Protein AF-A0A846B337-F1 (afdb_monomer_lite)

Foldseek 3Di:
DDDDPVVVVVVVVLLVVLQVQLVVLQVVLVVCVVVVVLVSSLVSLVSSCVSPVLDLSSLQSNLVSCVVVVNLVVSLVSLVSSCVSPVLCLVSLQVNLVSCVVVVVLVSSLVSLVSSCVNPVLDLVSLQSNLVSCVVVVVLVSSLVSLVSSCVNPVLALVSLQSNLVSCVVVVVLVSSLVSLVSSCVNPVLALVSLQSNLQSCLVVPVLVSSLVSLVSSCVNPVLDLSSLVSNLSSCVSVLVLVVSLVSLVSSVVDDPVVDPCVLVSLVSNLVSCVVVVVLVSSLVSLVVSCVSPVQALSSLQSNLVSCVVVVVLVSSLVSLVSSLVNDPDPVSNVVSVVSNVVSVVVVVVLQVVQVPPDLPPDADDFDWFFDFDFDDDPDFDKDQCADPVRRGDFDDHRSGTWGWIWGADPVPQRKIKIKIFALPCPFKWKWKAKPQDIWTFDWDADPVNRMIMTMDGDDPVRRPHGMTIIMGIDTNQWDWDGDPQWIWIDHPPPDIDTDRNVPPDDDPPDPPDD

Structure (mmCIF, N/CA/C/O backbone):
data_AF-A0A846B337-F1
#
_entry.id   AF-A0A846B337-F1
#
loop_
_atom_site.group_PDB
_atom_site.id
_atom_site.type_symbol
_atom_site.label_atom_id
_atom_site.label_alt_id
_atom_site.label_comp_id
_atom_site.label_asym_id
_atom_site.label_entity_id
_atom_site.label_seq_id
_atom_site.pdbx_PDB_ins_code
_atom_site.Cartn_x
_atom_site.Cartn_y
_atom_site.Cartn_z
_atom_site.occupancy
_atom_site.B_iso_or_equiv
_atom_site.auth_seq_id
_atom_site.auth_comp_id
_atom_site.auth_asym_id
_atom_site.auth_atom_id
_atom_site.pdbx_PDB_model_num
ATOM 1 N N . MET A 1 1 ? 51.929 21.764 -50.545 1.00 42.56 1 MET A N 1
ATOM 2 C CA . MET A 1 1 ? 52.027 20.342 -50.165 1.00 42.56 1 MET A CA 1
ATOM 3 C C . MET A 1 1 ? 50.872 19.633 -50.844 1.00 42.56 1 MET A C 1
ATOM 5 O O . MET A 1 1 ? 49.735 19.864 -50.468 1.00 42.56 1 MET A O 1
ATOM 9 N N . GLN A 1 2 ? 51.152 18.931 -51.941 1.00 44.62 2 GLN A N 1
ATOM 10 C CA . GLN A 1 2 ? 50.168 18.112 -52.651 1.00 44.62 2 GLN A CA 1
ATOM 11 C C . GLN A 1 2 ? 50.200 16.727 -52.001 1.00 44.62 2 GLN A C 1
ATOM 13 O O . GLN A 1 2 ? 51.229 16.059 -52.074 1.00 44.62 2 GLN A O 1
ATOM 18 N N . GLU A 1 3 ? 49.123 16.318 -51.329 1.00 46.84 3 GLU A N 1
ATOM 19 C CA . GLU A 1 3 ? 48.960 14.911 -50.959 1.00 46.84 3 GLU A CA 1
ATOM 20 C C . GLU A 1 3 ? 48.855 14.085 -52.247 1.00 46.84 3 GLU A C 1
ATOM 22 O O . GLU A 1 3 ? 48.054 14.378 -53.136 1.00 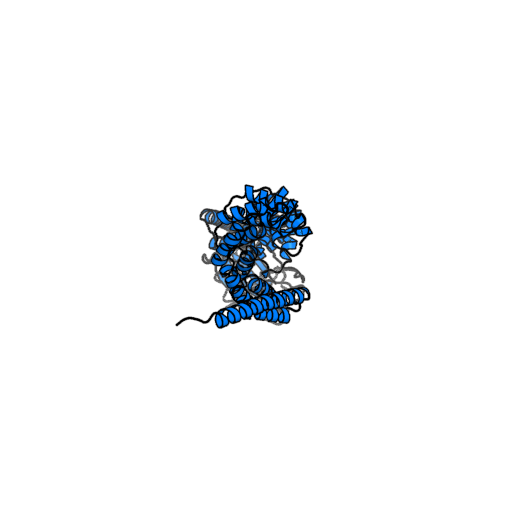46.84 3 GLU A O 1
ATOM 27 N N . THR A 1 4 ? 49.731 13.094 -52.396 1.00 45.47 4 THR A N 1
ATOM 28 C CA . THR A 1 4 ? 49.789 12.234 -53.581 1.00 45.47 4 THR A CA 1
ATOM 29 C C . THR A 1 4 ? 48.547 11.331 -53.669 1.00 45.47 4 THR A C 1
ATOM 31 O O . THR A 1 4 ? 48.131 10.787 -52.649 1.00 45.47 4 THR A O 1
ATOM 34 N N . PRO A 1 5 ? 47.983 11.066 -54.863 1.00 56.88 5 PRO A N 1
ATOM 35 C CA . PRO A 1 5 ? 46.792 10.219 -55.028 1.00 56.88 5 PRO A CA 1
ATOM 36 C C . PRO A 1 5 ? 46.909 8.826 -54.376 1.00 56.88 5 PRO A C 1
ATOM 38 O O . PRO A 1 5 ? 45.926 8.264 -53.907 1.00 56.88 5 PRO A O 1
ATOM 41 N N . THR A 1 6 ? 48.123 8.279 -54.292 1.00 57.31 6 THR A N 1
ATOM 42 C CA . THR A 1 6 ? 48.436 6.971 -53.697 1.00 57.31 6 THR A CA 1
ATOM 43 C C . THR A 1 6 ? 48.262 6.902 -52.177 1.00 57.31 6 THR A C 1
ATOM 45 O O . THR A 1 6 ? 47.908 5.840 -51.672 1.00 57.31 6 THR A O 1
ATOM 48 N N . THR A 1 7 ? 48.470 7.996 -51.436 1.00 58.47 7 THR A N 1
ATOM 49 C CA . THR A 1 7 ? 48.256 8.036 -49.973 1.00 58.47 7 THR A CA 1
ATOM 50 C C . THR A 1 7 ? 46.778 8.184 -49.608 1.00 58.47 7 THR A C 1
ATOM 52 O O . THR A 1 7 ? 46.361 7.732 -48.547 1.00 58.47 7 THR A O 1
ATOM 55 N N . PHE A 1 8 ? 45.975 8.766 -50.502 1.00 57.78 8 PHE A N 1
ATOM 56 C CA . PHE A 1 8 ? 44.524 8.886 -50.346 1.00 57.78 8 PHE A CA 1
ATOM 57 C C . PHE A 1 8 ? 43.791 7.571 -50.679 1.00 57.78 8 PHE A C 1
ATOM 59 O O . PHE A 1 8 ? 42.834 7.187 -50.009 1.00 57.78 8 PHE A O 1
ATOM 66 N N . VAL A 1 9 ? 44.259 6.830 -51.690 1.00 62.31 9 VAL A N 1
ATOM 67 C CA . VAL A 1 9 ? 43.699 5.509 -52.037 1.00 62.31 9 VAL A CA 1
ATOM 68 C C . VAL A 1 9 ? 44.016 4.463 -50.957 1.00 62.31 9 VAL A C 1
ATOM 70 O O . VAL A 1 9 ? 43.143 3.693 -50.571 1.00 62.31 9 VAL A O 1
ATOM 73 N N . SER A 1 10 ? 45.223 4.470 -50.382 1.00 65.00 10 SER A N 1
ATOM 74 C CA . SER A 1 10 ? 45.580 3.518 -49.318 1.00 65.00 10 SER A CA 1
ATOM 75 C C . SER A 1 10 ? 44.873 3.796 -47.983 1.00 65.00 10 SER A C 1
ATOM 77 O O . SER A 1 10 ? 44.517 2.856 -47.268 1.00 65.00 10 SER A O 1
ATOM 79 N N . SER A 1 11 ? 44.614 5.066 -47.646 1.00 72.62 11 SER A N 1
ATOM 80 C CA . SER A 1 11 ? 43.858 5.434 -46.440 1.00 72.62 11 SER A CA 1
ATOM 81 C C . SER A 1 11 ? 42.373 5.074 -46.556 1.00 72.62 11 SER A C 1
ATOM 83 O O . SER A 1 11 ? 41.791 4.550 -45.604 1.00 72.62 11 SER A O 1
ATOM 85 N N . THR A 1 12 ? 41.777 5.258 -47.736 1.00 77.06 12 THR A N 1
ATOM 86 C CA . THR A 1 12 ? 40.385 4.870 -48.014 1.00 77.06 12 THR A CA 1
ATOM 87 C C . THR A 1 12 ? 40.200 3.350 -48.048 1.00 77.06 12 THR A C 1
ATOM 89 O O . THR A 1 12 ? 39.245 2.839 -47.462 1.00 77.06 12 THR A O 1
ATOM 92 N N . GLU A 1 13 ? 41.138 2.593 -48.624 1.00 82.50 13 GLU A N 1
ATOM 93 C CA . GLU A 1 13 ? 41.134 1.124 -48.561 1.00 82.50 13 GLU A CA 1
ATOM 94 C C . GLU A 1 13 ? 41.233 0.601 -47.121 1.00 82.50 13 GLU A C 1
ATOM 96 O O . GLU A 1 13 ? 40.493 -0.310 -46.729 1.00 82.50 13 GLU A O 1
ATOM 101 N N . GLN A 1 14 ? 42.102 1.203 -46.303 1.00 83.19 14 GLN A N 1
ATOM 102 C CA . GLN A 1 14 ? 42.246 0.840 -44.895 1.00 83.19 14 GLN A CA 1
ATOM 103 C C . GLN A 1 14 ? 40.982 1.171 -44.087 1.00 83.19 14 GLN A C 1
ATOM 105 O O . GLN A 1 14 ? 40.561 0.370 -43.249 1.00 83.19 14 GLN A O 1
ATOM 110 N N . GLN A 1 15 ? 40.335 2.304 -44.366 1.00 83.38 15 GLN A N 1
ATOM 111 C CA . GLN A 1 15 ? 39.069 2.679 -43.739 1.00 83.38 15 GLN A CA 1
ATOM 112 C C . GLN A 1 15 ? 37.944 1.701 -44.108 1.00 83.38 15 GLN A C 1
ATOM 114 O O . GLN A 1 15 ? 37.237 1.217 -43.225 1.00 83.38 15 GLN A O 1
ATOM 119 N N . ILE A 1 16 ? 37.825 1.315 -45.383 1.00 87.50 16 ILE A N 1
ATOM 120 C CA . ILE A 1 16 ? 36.851 0.307 -45.838 1.00 87.50 16 ILE A CA 1
ATOM 121 C C . ILE A 1 16 ? 37.102 -1.043 -45.154 1.00 87.50 16 ILE A C 1
ATOM 123 O O . ILE A 1 16 ? 36.156 -1.726 -44.750 1.00 87.50 16 ILE A O 1
ATOM 127 N N . LYS A 1 17 ? 38.371 -1.441 -45.008 1.00 89.94 17 LYS A N 1
ATOM 128 C CA . LYS A 1 17 ? 38.747 -2.670 -44.302 1.00 89.94 17 LYS A CA 1
ATOM 129 C C . LYS A 1 17 ? 38.345 -2.618 -42.828 1.00 89.94 17 LYS A C 1
ATOM 131 O O . LYS A 1 17 ? 37.806 -3.602 -42.326 1.00 89.94 17 LYS A O 1
ATOM 136 N N . ASN A 1 18 ? 38.555 -1.485 -42.161 1.00 89.38 18 ASN A N 1
ATOM 137 C CA . ASN A 1 18 ? 38.164 -1.290 -40.765 1.00 89.38 18 ASN A CA 1
ATOM 138 C C . ASN A 1 18 ? 36.643 -1.369 -40.579 1.00 89.38 18 ASN A C 1
ATOM 140 O O . ASN A 1 18 ? 36.199 -2.135 -39.731 1.00 89.38 18 ASN A O 1
ATOM 144 N N . VAL A 1 19 ? 35.856 -0.703 -41.430 1.00 92.00 19 VAL A N 1
ATOM 145 C CA . VAL A 1 19 ? 34.379 -0.764 -41.398 1.00 92.00 19 VAL A CA 1
ATOM 146 C C . VAL A 1 19 ? 33.868 -2.193 -41.621 1.00 92.00 19 VAL A C 1
ATOM 148 O O . VAL A 1 19 ? 32.993 -2.684 -40.908 1.00 92.00 19 VAL A O 1
ATOM 151 N N . LYS A 1 20 ? 34.434 -2.926 -42.591 1.00 93.38 20 LYS A N 1
ATOM 152 C CA . LYS A 1 20 ? 34.077 -4.341 -42.807 1.00 93.38 20 LYS A CA 1
ATOM 153 C C . LYS A 1 20 ? 34.406 -5.194 -41.584 1.00 93.38 20 LYS A C 1
ATOM 155 O O . LYS A 1 20 ? 33.597 -6.027 -41.184 1.00 93.38 20 LYS A O 1
ATOM 160 N N . GLN A 1 21 ? 35.574 -4.978 -40.985 1.00 93.62 21 GLN A N 1
ATOM 161 C CA . GLN A 1 21 ? 35.996 -5.707 -39.797 1.00 93.62 21 GLN A CA 1
ATOM 162 C C . GLN A 1 21 ? 35.111 -5.385 -38.582 1.00 93.62 21 GLN A C 1
ATOM 164 O O . GLN A 1 21 ? 34.756 -6.304 -37.845 1.00 93.62 21 GLN A O 1
ATOM 169 N N . ALA A 1 22 ? 34.708 -4.123 -38.408 1.00 96.12 22 ALA A N 1
ATOM 170 C CA . ALA A 1 22 ? 33.787 -3.695 -37.359 1.00 96.12 22 ALA A CA 1
ATOM 171 C C . ALA A 1 22 ? 32.458 -4.456 -37.449 1.00 96.12 22 ALA A C 1
ATOM 173 O O . ALA A 1 22 ? 32.012 -5.058 -36.473 1.00 96.12 22 ALA A O 1
ATOM 174 N N . LYS A 1 23 ? 31.876 -4.545 -38.653 1.00 96.75 23 LYS A N 1
ATOM 175 C CA . LYS A 1 23 ? 30.635 -5.301 -38.905 1.00 96.75 23 LYS A CA 1
ATOM 176 C C . LYS A 1 23 ? 30.764 -6.800 -38.616 1.00 96.75 23 LYS A C 1
ATOM 178 O O . LYS A 1 23 ? 29.804 -7.411 -38.143 1.00 96.75 23 LYS A O 1
ATOM 183 N N . ILE A 1 24 ? 31.931 -7.397 -38.875 1.00 97.19 24 ILE A N 1
ATOM 184 C CA . ILE A 1 24 ? 32.203 -8.808 -38.551 1.00 97.19 24 ILE A CA 1
ATOM 185 C C . ILE A 1 24 ? 32.221 -9.011 -37.034 1.00 97.19 24 ILE A C 1
ATOM 187 O O . ILE A 1 24 ? 31.523 -9.893 -36.537 1.00 97.19 24 ILE A O 1
ATOM 191 N N . TYR A 1 25 ? 32.972 -8.188 -36.297 1.00 98.06 25 TYR A N 1
ATOM 192 C CA . TYR A 1 25 ? 33.029 -8.274 -34.835 1.00 98.06 25 TYR A CA 1
ATOM 193 C C . TYR A 1 25 ? 31.675 -7.996 -34.182 1.00 98.06 25 TYR A C 1
ATOM 195 O O . TYR A 1 25 ? 31.279 -8.715 -33.272 1.00 98.06 25 TYR A O 1
ATOM 203 N N . PHE A 1 26 ? 30.916 -7.034 -34.705 1.00 98.19 26 PHE A N 1
ATOM 204 C CA . PHE A 1 26 ? 29.549 -6.778 -34.265 1.00 98.19 26 PHE A CA 1
ATOM 205 C C . PHE A 1 26 ? 28.638 -7.996 -34.474 1.00 98.19 26 PHE A C 1
ATOM 207 O O . PHE A 1 26 ? 27.911 -8.404 -33.570 1.00 98.19 26 PHE A O 1
ATOM 214 N N . SER A 1 27 ? 28.718 -8.633 -35.647 1.00 98.19 27 SER A N 1
ATOM 215 C CA . SER A 1 27 ? 27.949 -9.849 -35.939 1.00 98.19 27 SER A CA 1
ATOM 216 C C . SER A 1 27 ? 28.344 -11.010 -35.022 1.00 98.19 27 SER A C 1
ATOM 218 O O . SER A 1 27 ? 27.471 -11.736 -34.551 1.00 98.19 27 SER A O 1
ATOM 220 N N . LEU A 1 28 ? 29.641 -11.160 -34.733 1.00 97.94 28 LEU A N 1
ATOM 221 C CA . LEU A 1 28 ? 30.148 -12.129 -33.762 1.00 97.94 28 LEU A CA 1
ATOM 222 C C . LEU A 1 28 ? 29.587 -11.852 -32.361 1.00 97.94 28 LEU A C 1
ATOM 224 O O . LEU A 1 28 ? 29.051 -12.769 -31.744 1.00 97.94 28 LEU A O 1
ATOM 228 N N . GLY A 1 29 ? 29.632 -10.599 -31.901 1.00 98.19 29 GLY A N 1
ATOM 229 C CA . GLY A 1 29 ? 29.066 -10.188 -30.615 1.00 98.19 29 GLY A CA 1
ATOM 230 C C . GLY A 1 29 ? 27.585 -10.547 -30.493 1.00 98.19 29 GLY A C 1
ATOM 231 O O . GLY A 1 29 ? 27.186 -11.151 -29.502 1.00 98.19 29 GLY A O 1
ATOM 232 N N . LYS A 1 30 ? 26.784 -10.312 -31.542 1.00 98.31 30 LYS A N 1
ATOM 233 C CA . LYS A 1 30 ? 25.360 -10.699 -31.564 1.00 98.31 30 LYS A CA 1
ATOM 234 C C . LYS A 1 30 ? 25.143 -12.207 -31.462 1.00 98.31 30 LYS A C 1
ATOM 236 O O . LYS A 1 30 ? 24.168 -12.641 -30.854 1.00 98.31 30 LYS A O 1
ATOM 241 N N . VAL A 1 31 ? 26.006 -13.012 -32.083 1.00 98.25 31 VAL A N 1
ATOM 242 C CA . VAL A 1 31 ? 25.927 -14.480 -31.996 1.00 98.25 31 VAL A CA 1
ATOM 243 C C . VAL A 1 31 ? 26.300 -14.962 -30.595 1.00 98.25 31 VAL A C 1
ATOM 245 O O . VAL A 1 31 ? 25.624 -15.844 -30.076 1.00 98.25 31 VAL A O 1
ATOM 248 N N . LEU A 1 32 ? 27.331 -14.378 -29.984 1.00 98.06 32 LEU A N 1
ATOM 249 C CA . LEU A 1 32 ? 27.769 -14.705 -28.624 1.00 98.06 32 LEU A CA 1
ATOM 250 C C . LEU A 1 32 ? 26.717 -14.302 -27.583 1.00 98.06 32 LEU A C 1
ATOM 252 O O . LEU A 1 32 ? 26.348 -15.118 -26.747 1.00 98.06 32 LEU A O 1
ATOM 256 N N . ALA A 1 33 ? 26.138 -13.105 -27.709 1.00 96.88 33 ALA A N 1
ATOM 257 C CA . ALA A 1 33 ? 25.044 -12.638 -26.856 1.00 96.88 33 ALA A CA 1
ATOM 258 C C . ALA A 1 33 ? 23.820 -13.568 -26.922 1.00 96.88 33 ALA A C 1
ATOM 260 O O . ALA A 1 33 ? 23.241 -13.908 -25.900 1.00 96.88 33 ALA A O 1
ATOM 261 N N . LYS A 1 34 ? 23.464 -14.071 -28.114 1.00 97.19 34 LYS A N 1
ATOM 262 C CA . LYS A 1 34 ? 22.388 -15.070 -28.271 1.00 97.19 34 LYS A CA 1
ATOM 263 C C . LYS A 1 34 ? 22.671 -16.412 -27.591 1.00 97.19 34 LYS A C 1
ATOM 265 O O . LYS A 1 34 ? 21.738 -17.182 -27.392 1.00 97.19 34 LYS A O 1
ATOM 270 N N . LYS A 1 35 ? 23.937 -16.718 -27.316 1.00 97.50 35 LYS A N 1
ATOM 271 C CA . LYS A 1 35 ? 24.360 -17.898 -26.554 1.00 97.50 35 LYS A CA 1
ATOM 272 C C . LYS A 1 35 ? 24.567 -17.596 -25.070 1.00 97.50 35 LYS A C 1
ATOM 274 O O . LYS A 1 35 ? 25.032 -18.475 -24.358 1.00 97.50 35 LYS A O 1
ATOM 279 N N . GLU A 1 36 ? 24.275 -16.369 -24.634 1.00 96.19 36 GLU A N 1
ATOM 280 C CA . GLU A 1 36 ? 24.520 -15.884 -23.269 1.00 96.19 36 GLU A CA 1
ATOM 281 C C . GLU A 1 36 ? 26.015 -15.892 -22.878 1.00 96.19 36 GLU A C 1
ATOM 283 O O . GLU A 1 36 ? 26.384 -15.820 -21.707 1.00 96.19 36 GLU A O 1
ATOM 288 N N . GLU A 1 37 ? 26.914 -15.917 -23.871 1.00 97.75 37 GLU A N 1
ATOM 289 C CA . GLU A 1 37 ? 28.365 -15.772 -23.696 1.00 97.75 37 GLU A CA 1
ATOM 290 C C . GLU A 1 37 ? 28.716 -14.273 -23.572 1.00 97.75 37 GLU A C 1
ATOM 292 O O . GLU A 1 37 ? 29.313 -13.657 -24.461 1.00 97.75 37 GLU A O 1
ATOM 297 N N . TRP A 1 38 ? 28.250 -13.641 -22.488 1.00 96.94 38 TRP A N 1
ATOM 298 C CA . TRP A 1 38 ? 28.225 -12.180 -22.347 1.00 96.94 38 TRP A CA 1
ATOM 299 C C . TRP A 1 38 ? 29.610 -11.524 -22.320 1.00 96.94 38 TRP A C 1
ATOM 301 O O . TRP A 1 38 ? 29.797 -10.459 -22.908 1.00 96.94 38 TRP A O 1
ATOM 311 N N . LYS A 1 39 ? 30.608 -12.154 -21.687 1.00 97.00 39 LYS A N 1
ATOM 312 C CA . LYS A 1 39 ? 31.973 -11.600 -21.600 1.00 97.00 39 LYS A CA 1
ATOM 313 C C . LYS A 1 39 ? 32.641 -11.549 -22.973 1.00 97.00 39 LYS A C 1
ATOM 315 O O . LYS A 1 39 ? 33.268 -10.553 -23.336 1.00 97.00 39 LYS A O 1
ATOM 320 N N . GLU A 1 40 ? 32.478 -12.611 -23.748 1.00 97.81 40 GLU A N 1
ATOM 321 C CA . GLU A 1 40 ? 32.973 -12.740 -25.109 1.00 97.81 40 GLU A CA 1
ATOM 322 C C . GLU A 1 40 ? 32.215 -11.796 -26.051 1.00 97.81 40 GLU A C 1
ATOM 324 O O . GLU A 1 40 ? 32.834 -11.161 -26.909 1.00 97.81 40 GLU A O 1
ATOM 329 N N . ALA A 1 41 ? 30.899 -11.637 -25.863 1.00 98.25 41 ALA A N 1
ATOM 330 C CA . ALA A 1 41 ? 30.093 -10.670 -26.603 1.00 98.25 41 ALA A CA 1
ATOM 331 C C . ALA A 1 41 ? 30.575 -9.229 -26.366 1.00 98.25 41 ALA A C 1
ATOM 333 O O . ALA A 1 41 ? 30.818 -8.505 -27.332 1.00 98.25 41 ALA A O 1
ATOM 334 N N . ILE A 1 42 ? 30.804 -8.838 -25.106 1.00 98.50 42 ILE A N 1
ATOM 335 C CA . ILE A 1 42 ? 31.374 -7.532 -24.729 1.00 98.50 42 ILE A CA 1
ATOM 336 C C . ILE A 1 42 ? 32.723 -7.312 -25.420 1.00 98.50 42 ILE A C 1
ATOM 338 O O . ILE A 1 42 ? 32.945 -6.262 -26.027 1.00 98.50 42 ILE A O 1
ATOM 342 N N . ALA A 1 43 ? 33.618 -8.304 -25.375 1.00 98.12 43 ALA A N 1
ATOM 343 C CA . ALA A 1 43 ? 34.918 -8.214 -26.035 1.00 98.12 43 ALA A CA 1
ATOM 344 C C . ALA A 1 43 ? 34.773 -8.015 -27.554 1.00 98.12 43 ALA A C 1
ATOM 346 O O . ALA A 1 43 ? 35.455 -7.168 -28.135 1.00 98.12 43 ALA A O 1
ATOM 347 N N . ALA A 1 44 ? 33.857 -8.743 -28.197 1.00 98.12 44 ALA A N 1
ATOM 348 C CA . ALA A 1 44 ? 33.581 -8.604 -29.622 1.00 98.12 44 ALA A CA 1
ATOM 349 C C . ALA A 1 44 ? 32.982 -7.229 -29.972 1.00 98.12 44 ALA A C 1
ATOM 351 O O . ALA A 1 44 ? 33.416 -6.612 -30.944 1.00 98.12 44 ALA A O 1
ATOM 352 N N . TYR A 1 45 ? 32.051 -6.696 -29.176 1.00 98.50 45 TYR A N 1
ATOM 353 C CA . TYR A 1 45 ? 31.502 -5.356 -29.406 1.00 98.50 45 TYR A CA 1
ATOM 354 C C . TYR A 1 45 ? 32.548 -4.254 -29.218 1.00 98.50 45 TYR A C 1
ATOM 356 O O . TYR A 1 45 ? 32.632 -3.356 -30.054 1.00 98.50 45 TYR A O 1
ATOM 364 N N . ARG A 1 46 ? 33.416 -4.356 -28.203 1.00 98.38 46 ARG A N 1
ATOM 365 C CA . ARG A 1 46 ? 34.553 -3.432 -28.032 1.00 98.38 46 ARG A CA 1
ATOM 366 C C . ARG A 1 46 ? 35.498 -3.475 -29.234 1.00 98.38 46 ARG A C 1
ATOM 368 O O . ARG A 1 46 ? 35.866 -2.428 -29.748 1.00 98.38 46 ARG A O 1
ATOM 375 N N . GLN A 1 47 ? 35.792 -4.665 -29.767 1.00 98.12 47 GLN A N 1
ATOM 376 C CA . GLN A 1 47 ? 36.567 -4.786 -31.009 1.00 98.12 47 GLN A CA 1
ATOM 377 C C . GLN A 1 47 ? 35.865 -4.156 -32.219 1.00 98.12 47 GLN A C 1
ATOM 379 O O . GLN A 1 47 ? 36.541 -3.632 -33.102 1.00 98.12 47 GLN A O 1
ATOM 384 N N . ALA A 1 48 ? 34.531 -4.186 -32.290 1.00 97.75 48 ALA A N 1
ATOM 385 C CA . ALA A 1 48 ? 33.801 -3.481 -33.341 1.00 97.75 48 ALA A CA 1
ATOM 386 C C . ALA A 1 48 ? 33.969 -1.956 -33.216 1.00 97.75 48 ALA A C 1
ATOM 388 O O . ALA A 1 48 ? 34.297 -1.298 -34.204 1.00 97.75 48 ALA A O 1
ATOM 389 N N . ILE A 1 49 ? 33.828 -1.426 -31.999 1.00 97.81 49 ILE A N 1
ATOM 390 C CA . ILE A 1 49 ? 33.984 -0.000 -31.670 1.00 97.81 49 ILE A CA 1
ATOM 391 C C . ILE A 1 49 ? 35.417 0.490 -31.932 1.00 97.81 49 ILE A C 1
ATOM 393 O O . ILE A 1 49 ? 35.607 1.552 -32.523 1.00 97.81 49 ILE A O 1
ATOM 397 N N . ASP A 1 50 ? 36.433 -0.302 -31.577 1.00 97.00 50 ASP A N 1
ATOM 398 C CA . ASP A 1 50 ? 37.846 0.033 -31.810 1.00 97.00 50 ASP A CA 1
ATOM 399 C C . ASP A 1 50 ? 38.159 0.244 -33.303 1.00 97.00 50 ASP A C 1
ATOM 401 O O . ASP A 1 50 ? 39.053 1.014 -33.664 1.00 97.00 50 ASP A O 1
ATOM 405 N N . ARG A 1 51 ? 37.441 -0.452 -34.196 1.00 95.94 51 ARG A N 1
ATOM 406 C CA . ARG A 1 51 ? 37.604 -0.319 -35.654 1.00 95.94 51 ARG A CA 1
ATOM 407 C C . ARG A 1 51 ? 36.751 0.791 -36.251 1.00 95.94 51 ARG A C 1
ATOM 409 O O . ARG A 1 51 ? 37.151 1.360 -37.267 1.00 95.94 51 ARG A O 1
ATOM 416 N N . GLU A 1 52 ? 35.606 1.084 -35.648 1.00 94.75 52 GLU A N 1
ATOM 417 C CA . GLU A 1 52 ? 34.665 2.102 -36.102 1.00 94.75 52 GLU A CA 1
ATOM 418 C C . GLU A 1 52 ? 34.039 2.822 -34.899 1.00 94.75 52 GLU A C 1
ATOM 420 O O . GLU A 1 52 ? 33.038 2.389 -34.337 1.00 94.75 52 GLU A O 1
ATOM 425 N N . GLN A 1 53 ? 34.626 3.963 -34.522 1.00 94.25 53 GLN A N 1
ATOM 426 C CA . GLN A 1 53 ? 34.193 4.742 -33.351 1.00 94.25 53 GLN A CA 1
ATOM 427 C C . GLN A 1 53 ? 32.799 5.369 -33.510 1.00 94.25 53 GLN A C 1
ATOM 429 O O . GLN A 1 53 ? 32.176 5.728 -32.519 1.00 94.25 53 GLN A O 1
ATOM 434 N N . ASN A 1 54 ? 32.292 5.487 -34.741 1.00 95.38 54 ASN A N 1
ATOM 435 C CA . ASN A 1 54 ? 30.957 6.017 -35.039 1.00 95.38 54 ASN A CA 1
ATOM 436 C C . ASN A 1 54 ? 29.955 4.888 -35.340 1.00 95.38 54 ASN A C 1
ATOM 438 O O . ASN A 1 54 ? 29.117 5.017 -36.229 1.00 95.38 54 ASN A O 1
ATOM 442 N N . PHE A 1 55 ? 30.044 3.766 -34.618 1.00 96.75 55 PHE A N 1
ATOM 443 C CA . PHE A 1 55 ? 29.170 2.610 -34.815 1.00 96.75 55 PHE A CA 1
ATOM 444 C C . PHE A 1 55 ? 28.109 2.506 -33.709 1.00 96.75 55 PHE A C 1
ATOM 446 O O . PHE A 1 55 ? 28.253 1.733 -32.763 1.00 96.75 55 PHE A O 1
ATOM 453 N N . ALA A 1 56 ? 27.026 3.281 -33.838 1.00 97.44 56 ALA A N 1
ATOM 454 C CA . ALA A 1 56 ? 25.978 3.392 -32.815 1.00 97.44 56 ALA A CA 1
ATOM 455 C C . ALA A 1 56 ? 25.399 2.036 -32.367 1.00 97.44 56 ALA A C 1
ATOM 457 O O . ALA A 1 56 ? 25.266 1.798 -31.168 1.00 97.44 56 ALA A O 1
ATOM 458 N N . ASP A 1 57 ? 25.135 1.116 -33.303 1.00 97.31 57 ASP A N 1
ATOM 459 C CA . ASP A 1 57 ? 24.625 -0.218 -32.966 1.00 97.31 57 ASP A CA 1
ATOM 460 C C . ASP A 1 57 ? 25.609 -0.999 -32.082 1.00 97.31 57 ASP A C 1
ATOM 462 O O . ASP A 1 57 ? 25.199 -1.656 -31.132 1.00 97.31 57 ASP A O 1
ATOM 466 N N . ALA A 1 58 ? 26.918 -0.920 -32.340 1.00 97.56 58 ALA A N 1
ATOM 467 C CA . ALA A 1 58 ? 27.896 -1.619 -31.511 1.00 97.56 58 ALA A CA 1
ATOM 468 C C . ALA A 1 58 ? 27.906 -1.088 -30.067 1.00 97.56 58 ALA A C 1
ATOM 470 O O . ALA A 1 58 ? 28.018 -1.886 -29.140 1.00 97.56 58 ALA A O 1
ATOM 471 N N . TYR A 1 59 ? 27.719 0.222 -29.870 1.00 98.56 59 TYR A N 1
ATOM 472 C CA . TYR A 1 59 ? 27.551 0.815 -28.539 1.00 98.56 59 TYR A CA 1
ATOM 473 C C . TYR A 1 59 ? 26.230 0.410 -27.869 1.00 98.56 59 TYR A C 1
ATOM 475 O O . TYR A 1 59 ? 26.241 0.072 -26.689 1.00 98.56 59 TYR A O 1
ATOM 483 N N . HIS A 1 60 ? 25.115 0.386 -28.610 1.00 98.25 60 HIS A N 1
ATOM 484 C CA . HIS A 1 60 ? 23.819 -0.098 -28.113 1.00 98.25 60 HIS A CA 1
ATOM 485 C C . HIS A 1 60 ? 23.934 -1.544 -27.618 1.00 98.25 60 HIS A C 1
ATOM 487 O O . HIS A 1 60 ? 23.682 -1.821 -26.451 1.00 98.25 60 HIS A O 1
ATOM 493 N N . PHE A 1 61 ? 24.379 -2.468 -28.470 1.00 98.38 61 PHE A N 1
ATOM 494 C CA . PHE A 1 61 ? 24.463 -3.883 -28.102 1.00 98.38 61 PHE A CA 1
ATOM 495 C C . PHE A 1 61 ? 25.557 -4.173 -27.056 1.00 98.38 61 PHE A C 1
ATOM 497 O O . PHE A 1 61 ? 25.440 -5.145 -26.309 1.00 98.38 61 PHE A O 1
ATOM 504 N N . LEU A 1 62 ? 26.601 -3.338 -26.963 1.00 98.38 62 LEU A N 1
ATOM 505 C CA . LEU A 1 62 ? 27.537 -3.376 -25.838 1.00 98.38 62 LEU A CA 1
ATOM 506 C C . LEU A 1 62 ? 26.839 -2.993 -24.528 1.00 98.38 62 LEU A C 1
ATOM 508 O O . LEU A 1 62 ? 27.031 -3.683 -23.531 1.00 98.38 62 LEU A O 1
ATOM 512 N N . GLY A 1 63 ? 26.027 -1.933 -24.535 1.00 97.94 63 GLY A N 1
ATOM 513 C CA . GLY A 1 63 ? 25.224 -1.531 -23.381 1.00 97.94 63 GLY A CA 1
ATOM 514 C C . GLY A 1 63 ? 24.291 -2.644 -22.919 1.00 97.94 63 GLY A C 1
ATOM 515 O O . GLY A 1 63 ? 24.283 -2.960 -21.732 1.00 97.94 63 GLY A O 1
ATOM 516 N N . ASP A 1 64 ? 23.608 -3.309 -23.855 1.00 97.94 64 ASP A N 1
ATOM 517 C CA . ASP A 1 64 ? 22.755 -4.467 -23.561 1.00 97.94 64 ASP A CA 1
ATOM 518 C C . ASP A 1 64 ? 23.541 -5.560 -22.827 1.00 97.94 64 ASP A C 1
ATOM 520 O O . ASP A 1 64 ? 23.137 -6.015 -21.761 1.00 97.94 64 ASP A O 1
ATOM 524 N N . ALA A 1 65 ? 24.705 -5.944 -23.357 1.00 97.94 65 ALA A N 1
ATOM 525 C CA . ALA A 1 65 ? 25.532 -6.980 -22.745 1.00 97.94 65 ALA A CA 1
ATOM 526 C C . ALA A 1 65 ? 26.101 -6.562 -21.374 1.00 97.94 65 ALA A C 1
ATOM 528 O O . ALA A 1 65 ? 26.243 -7.402 -20.488 1.00 97.94 65 ALA A O 1
ATOM 529 N N . LEU A 1 66 ? 26.412 -5.276 -21.175 1.00 97.94 66 LEU A N 1
ATOM 530 C CA . LEU A 1 66 ? 26.885 -4.758 -19.889 1.00 97.94 66 LEU A CA 1
ATOM 531 C C . LEU A 1 66 ? 25.793 -4.818 -18.815 1.00 97.94 66 LEU A C 1
ATOM 533 O O . LEU A 1 66 ? 26.098 -5.222 -17.691 1.00 97.94 66 LEU A O 1
ATOM 537 N N . VAL A 1 67 ? 24.537 -4.506 -19.168 1.00 96.69 67 VAL A N 1
ATOM 538 C CA . VAL A 1 67 ? 23.376 -4.659 -18.271 1.00 96.69 67 VAL A CA 1
ATOM 539 C C . VAL A 1 67 ? 23.238 -6.107 -17.805 1.00 96.69 67 VAL A C 1
ATOM 541 O O . VAL A 1 67 ? 23.148 -6.340 -16.603 1.00 96.69 67 VAL A O 1
ATOM 544 N N . GLU A 1 68 ? 23.325 -7.075 -18.721 1.00 96.00 68 GLU A N 1
ATOM 545 C CA . GLU A 1 68 ? 23.245 -8.510 -18.394 1.00 96.00 68 GLU A CA 1
ATOM 546 C C . GLU A 1 68 ? 24.380 -8.976 -17.466 1.00 96.00 68 GLU A C 1
ATOM 548 O O . GLU A 1 68 ? 24.210 -9.879 -16.648 1.00 96.00 68 GLU A O 1
ATOM 553 N N . THR A 1 69 ? 25.551 -8.336 -17.542 1.00 95.75 69 THR A N 1
ATOM 554 C CA . THR A 1 69 ? 26.680 -8.620 -16.636 1.00 95.75 69 THR A CA 1
ATOM 555 C C . THR A 1 69 ? 26.679 -7.802 -15.339 1.00 95.75 69 THR A C 1
ATOM 557 O O . THR A 1 69 ? 27.551 -8.013 -14.495 1.00 95.75 69 THR A O 1
ATOM 560 N N . GLY A 1 70 ? 25.715 -6.893 -15.160 1.00 93.88 70 GLY A N 1
ATOM 561 C CA . GLY A 1 70 ? 25.554 -6.063 -13.965 1.00 93.88 70 GLY A CA 1
ATOM 562 C C . GLY A 1 70 ? 26.373 -4.765 -13.934 1.00 93.88 70 GLY A C 1
ATOM 563 O O . GLY A 1 70 ? 26.304 -4.040 -12.941 1.00 93.88 70 GLY A O 1
ATOM 564 N N . ASP A 1 71 ? 27.117 -4.416 -14.992 1.00 95.00 71 ASP A N 1
ATOM 565 C CA . ASP A 1 71 ? 27.853 -3.142 -15.065 1.00 95.00 71 ASP A CA 1
ATOM 566 C C . ASP A 1 71 ? 26.974 -2.018 -15.633 1.00 95.00 71 ASP A C 1
ATOM 568 O O . ASP A 1 71 ? 27.141 -1.525 -16.752 1.00 95.00 71 ASP A O 1
ATOM 572 N N . GLN A 1 72 ? 25.993 -1.612 -14.831 1.00 94.50 72 GLN A N 1
ATOM 573 C CA . GLN A 1 72 ? 25.024 -0.582 -15.209 1.00 94.50 72 GLN A CA 1
ATOM 574 C C . GLN A 1 72 ? 25.671 0.793 -15.435 1.00 94.50 72 GLN A C 1
ATOM 576 O O . GLN A 1 72 ? 25.202 1.577 -16.258 1.00 94.50 72 GLN A O 1
ATOM 581 N N . THR A 1 73 ? 26.756 1.099 -14.719 1.00 95.88 73 THR A N 1
ATOM 582 C CA . THR A 1 73 ? 27.439 2.395 -14.821 1.00 95.88 73 THR A CA 1
ATOM 583 C C . THR A 1 73 ? 28.159 2.532 -16.161 1.00 95.88 73 THR A C 1
ATOM 585 O O . THR A 1 73 ? 28.107 3.596 -16.781 1.00 95.88 73 THR A O 1
ATOM 588 N N . GLU A 1 74 ? 28.834 1.476 -16.630 1.00 97.50 74 GLU A N 1
ATOM 589 C CA . GLU A 1 74 ? 29.406 1.475 -17.977 1.00 97.50 74 GLU A CA 1
ATOM 590 C C . GLU A 1 74 ? 28.302 1.434 -19.045 1.00 97.50 74 GLU A C 1
ATOM 592 O O . GLU A 1 74 ? 28.395 2.176 -20.025 1.00 97.50 74 GLU A O 1
ATOM 597 N N . ALA A 1 75 ? 27.227 0.664 -18.824 1.00 98.00 75 ALA A N 1
ATOM 598 C CA . ALA A 1 75 ? 26.087 0.580 -19.741 1.00 98.00 75 ALA A CA 1
ATOM 599 C C . ALA A 1 75 ? 25.477 1.959 -20.060 1.00 98.00 75 ALA A C 1
ATOM 601 O O . ALA A 1 75 ? 25.286 2.294 -21.229 1.00 98.00 75 ALA A O 1
ATOM 602 N N . ILE A 1 76 ? 25.250 2.800 -19.043 1.00 98.19 76 ILE A N 1
ATOM 603 C CA . ILE A 1 76 ? 24.749 4.176 -19.221 1.00 98.19 76 ILE A CA 1
ATOM 604 C C . ILE A 1 76 ? 25.672 4.983 -20.144 1.00 98.19 76 ILE A C 1
ATOM 606 O O . ILE A 1 76 ? 25.198 5.613 -21.091 1.00 98.19 76 ILE A O 1
ATOM 610 N N . LYS A 1 77 ? 26.993 4.930 -19.923 1.00 97.88 77 LYS A N 1
ATOM 611 C CA . LYS A 1 77 ? 27.972 5.681 -20.730 1.00 97.88 77 LYS A CA 1
ATOM 612 C C . LYS A 1 77 ? 27.970 5.241 -22.191 1.00 97.88 77 LYS A C 1
ATOM 614 O O . LYS A 1 77 ? 28.033 6.081 -23.088 1.00 97.88 77 LYS A O 1
ATOM 619 N N . VAL A 1 78 ? 27.909 3.934 -22.450 1.00 98.06 78 VAL A N 1
ATOM 620 C CA . VAL A 1 78 ? 27.899 3.430 -23.831 1.00 98.06 78 VAL A CA 1
ATOM 621 C C . VAL A 1 78 ? 26.563 3.701 -24.522 1.00 98.06 78 VAL A C 1
ATOM 623 O O . VAL A 1 78 ? 26.573 4.054 -25.698 1.00 98.06 78 VAL A O 1
ATOM 626 N N . TYR A 1 79 ? 25.431 3.659 -23.812 1.00 98.50 79 TYR A N 1
ATOM 627 C CA . TYR A 1 79 ? 24.142 4.085 -24.365 1.00 98.50 79 TYR A CA 1
ATOM 628 C C . TYR A 1 79 ? 24.116 5.577 -24.698 1.00 98.50 79 TYR A C 1
ATOM 630 O O . TYR A 1 79 ? 23.679 5.938 -25.790 1.00 98.50 79 TYR A O 1
ATOM 638 N N . GLN A 1 80 ? 24.639 6.438 -23.817 1.00 98.38 80 GLN A N 1
ATOM 639 C CA . GLN A 1 80 ? 24.808 7.867 -24.101 1.00 98.38 80 GLN A CA 1
ATOM 640 C C . GLN A 1 80 ? 25.639 8.078 -25.371 1.00 98.38 80 GLN A C 1
ATOM 642 O O . GLN A 1 80 ? 25.269 8.884 -26.223 1.00 98.38 80 GLN A O 1
ATOM 647 N N . LYS A 1 81 ? 26.714 7.296 -25.552 1.00 98.31 81 LYS A N 1
ATOM 648 C CA . LYS A 1 81 ? 27.517 7.364 -26.775 1.00 98.31 81 LYS A CA 1
ATOM 649 C C . LYS A 1 81 ? 26.756 6.878 -28.012 1.00 98.31 81 LYS A C 1
ATOM 651 O O . LYS A 1 81 ? 26.886 7.482 -29.074 1.00 98.31 81 LYS A O 1
ATOM 656 N N . ALA A 1 82 ? 25.944 5.828 -27.886 1.00 98.38 82 ALA A N 1
ATOM 657 C CA . ALA A 1 82 ? 25.116 5.325 -28.981 1.00 98.38 82 ALA A CA 1
ATOM 658 C C . ALA A 1 82 ? 24.136 6.394 -29.490 1.00 98.38 82 ALA A C 1
ATOM 660 O O . ALA A 1 82 ? 24.062 6.606 -30.700 1.00 98.38 82 ALA A O 1
ATOM 661 N N . VAL A 1 83 ? 23.441 7.100 -28.587 1.00 98.12 83 VAL A N 1
ATOM 662 C CA . VAL A 1 83 ? 22.484 8.159 -28.963 1.00 98.12 83 VAL A CA 1
ATOM 663 C C . VAL A 1 83 ? 23.157 9.462 -29.401 1.00 98.12 83 VAL A C 1
ATOM 665 O O . VAL A 1 83 ? 22.587 10.198 -30.198 1.00 98.12 83 VAL A O 1
ATOM 668 N N . GLU A 1 84 ? 24.384 9.742 -28.948 1.00 98.06 84 GLU A N 1
ATOM 669 C CA . GLU A 1 84 ? 25.201 10.844 -29.481 1.00 98.06 84 GLU A CA 1
ATOM 670 C C . GLU A 1 84 ? 25.566 10.600 -30.956 1.00 98.06 84 GLU A C 1
ATOM 672 O O . GLU A 1 84 ? 25.543 11.526 -31.765 1.00 98.06 84 GLU A O 1
ATOM 677 N N . ILE A 1 85 ? 25.888 9.350 -31.316 1.00 98.00 85 ILE A N 1
ATOM 678 C CA . ILE A 1 85 ? 26.229 8.960 -32.693 1.00 98.00 85 ILE A CA 1
ATOM 679 C C . ILE A 1 85 ? 24.970 8.863 -33.566 1.00 98.00 85 ILE A C 1
ATOM 681 O O . ILE A 1 85 ? 24.987 9.307 -34.714 1.00 98.00 85 ILE A O 1
ATOM 685 N N . ASN A 1 86 ? 23.896 8.262 -33.047 1.00 97.75 86 ASN A N 1
ATOM 686 C CA . ASN A 1 86 ? 22.616 8.133 -33.737 1.00 97.75 86 ASN A CA 1
ATOM 687 C C . ASN A 1 86 ? 21.445 8.541 -32.819 1.00 97.75 86 ASN A C 1
ATOM 689 O O . ASN A 1 86 ? 20.949 7.703 -32.059 1.00 97.75 86 ASN A O 1
ATOM 693 N N . PRO A 1 87 ? 20.958 9.790 -32.933 1.00 97.50 87 PRO A N 1
ATOM 694 C CA . PRO A 1 87 ? 19.847 10.300 -32.127 1.00 97.50 87 PRO A CA 1
ATOM 695 C C . PRO A 1 87 ? 18.478 9.666 -32.413 1.00 97.50 87 PRO A C 1
ATOM 697 O O . PRO A 1 87 ? 17.526 9.983 -31.716 1.00 97.50 87 PRO A O 1
ATOM 700 N N . GLU A 1 88 ? 18.347 8.780 -33.403 1.00 97.56 88 GLU A N 1
ATOM 701 C CA . GLU A 1 88 ? 17.063 8.166 -33.791 1.00 97.56 88 GLU A CA 1
ATOM 702 C C . GLU A 1 88 ? 16.802 6.810 -33.093 1.00 97.56 88 GLU A C 1
ATOM 704 O O . GLU A 1 88 ? 15.871 6.079 -33.435 1.00 97.56 88 GLU A O 1
ATOM 709 N N . LEU A 1 89 ? 17.631 6.435 -32.111 1.00 97.50 89 LEU A N 1
ATOM 710 C CA . LEU A 1 89 ? 17.550 5.153 -31.401 1.00 97.50 89 LEU A CA 1
ATOM 711 C C . LEU A 1 89 ? 16.578 5.204 -30.209 1.00 97.50 89 LEU A C 1
ATOM 713 O O . LEU A 1 89 ? 16.991 5.261 -29.047 1.00 97.50 89 LEU A O 1
ATOM 717 N N . TRP A 1 90 ? 15.274 5.144 -30.489 1.00 98.25 90 TRP A N 1
ATOM 718 C CA . TRP A 1 90 ? 14.225 5.182 -29.459 1.00 98.25 90 TRP A CA 1
ATOM 719 C C . TRP A 1 90 ? 14.355 4.061 -28.410 1.00 98.25 90 TRP A C 1
ATOM 721 O O . TRP A 1 90 ? 14.056 4.307 -27.235 1.00 98.25 90 TRP A O 1
ATOM 731 N N . GLU A 1 91 ? 14.817 2.857 -28.798 1.00 98.06 91 GLU A N 1
ATOM 732 C CA . GLU A 1 91 ? 15.037 1.738 -27.868 1.00 98.06 91 GLU A CA 1
ATOM 733 C C . GLU A 1 91 ? 16.113 2.081 -26.837 1.00 98.06 91 GLU A C 1
ATOM 735 O O . GLU A 1 91 ? 15.971 1.767 -25.656 1.00 98.06 91 GLU A O 1
ATOM 740 N N . VAL A 1 92 ? 17.188 2.739 -27.280 1.00 98.31 92 VAL A N 1
ATOM 741 C CA . VAL A 1 92 ? 18.317 3.094 -26.415 1.00 98.31 92 VAL A CA 1
ATOM 742 C C . VAL A 1 92 ? 17.905 4.174 -25.428 1.00 98.31 92 VAL A C 1
ATOM 744 O O . VAL A 1 92 ? 18.231 4.064 -24.252 1.00 98.31 92 VAL A O 1
ATOM 747 N N . TYR A 1 93 ? 17.131 5.171 -25.863 1.00 98.69 93 TYR A N 1
ATOM 748 C CA . TYR A 1 93 ? 16.561 6.165 -24.954 1.00 98.69 93 TYR A CA 1
ATOM 749 C C . TYR A 1 93 ? 15.655 5.536 -23.887 1.00 98.69 93 TYR A C 1
ATOM 751 O O . TYR A 1 93 ? 15.756 5.901 -22.719 1.00 98.69 93 TYR A O 1
ATOM 759 N N . HIS A 1 94 ? 14.824 4.551 -24.247 1.00 98.50 94 HIS A N 1
ATOM 760 C CA . HIS A 1 94 ? 14.015 3.818 -23.266 1.00 98.50 94 HIS A CA 1
ATOM 761 C C . HIS A 1 94 ? 14.888 3.071 -22.244 1.00 98.50 94 HIS A C 1
ATOM 763 O O . HIS A 1 94 ? 14.683 3.202 -21.037 1.00 98.50 94 HIS A O 1
ATOM 769 N N . LYS A 1 95 ? 15.891 2.317 -22.716 1.00 98.38 95 LYS A N 1
ATOM 770 C CA . LYS A 1 95 ? 16.821 1.566 -21.855 1.00 98.38 95 LYS A CA 1
ATOM 771 C C . LYS A 1 95 ? 17.637 2.486 -20.949 1.00 98.38 95 LYS A C 1
ATOM 773 O O . LYS A 1 95 ? 17.803 2.195 -19.767 1.00 98.38 95 LYS A O 1
ATOM 778 N N . LEU A 1 96 ? 18.104 3.611 -21.489 1.00 98.00 96 LEU A N 1
ATOM 779 C CA . LEU A 1 96 ? 18.809 4.647 -20.743 1.00 98.00 96 LEU A CA 1
ATOM 780 C C . LEU A 1 96 ? 17.912 5.218 -19.636 1.00 98.00 96 LEU A C 1
ATOM 782 O O . LEU A 1 96 ? 18.348 5.279 -18.492 1.00 98.00 96 LEU A O 1
ATOM 786 N N . GLY A 1 97 ? 16.653 5.549 -19.947 1.00 98.00 97 GLY A N 1
ATOM 787 C CA . GLY A 1 97 ? 15.671 6.000 -18.956 1.00 98.00 97 GLY A CA 1
ATOM 788 C C . GLY A 1 97 ? 15.460 4.993 -17.823 1.00 98.00 97 GLY A C 1
ATOM 789 O O . GLY A 1 97 ? 15.442 5.384 -16.659 1.00 98.00 97 GLY A O 1
ATOM 790 N N . SER A 1 98 ? 15.391 3.695 -18.141 1.00 97.94 98 SER A N 1
ATOM 791 C CA . SER A 1 98 ? 15.257 2.627 -17.138 1.00 97.94 98 SER A CA 1
ATOM 792 C C . SER A 1 98 ? 16.461 2.542 -16.202 1.00 97.94 98 SER A C 1
ATOM 794 O O . SER A 1 98 ? 16.290 2.456 -14.989 1.00 97.94 98 SER A O 1
ATOM 796 N N . LEU A 1 99 ? 17.682 2.613 -16.737 1.00 97.62 99 LEU A N 1
ATOM 797 C CA . LEU A 1 99 ? 18.890 2.566 -15.908 1.00 97.62 99 LEU A CA 1
ATOM 798 C C . LEU A 1 99 ? 19.060 3.824 -15.048 1.00 97.62 99 LEU A C 1
ATOM 800 O O . LEU A 1 99 ? 19.446 3.723 -13.886 1.00 97.62 99 LEU A O 1
ATOM 804 N N . LEU A 1 100 ? 18.752 5.003 -15.593 1.00 97.94 100 LEU A N 1
ATOM 805 C CA . LEU A 1 100 ? 18.791 6.266 -14.847 1.00 97.94 100 LEU A CA 1
ATOM 806 C C . LEU A 1 100 ? 17.759 6.272 -13.711 1.00 97.94 100 LEU A C 1
ATOM 808 O O . LEU A 1 100 ? 18.063 6.682 -12.593 1.00 97.94 100 LEU A O 1
ATOM 812 N N . GLN A 1 101 ? 16.569 5.717 -13.960 1.00 96.81 101 GLN A N 1
ATOM 813 C CA . GLN A 1 101 ? 15.536 5.494 -12.949 1.00 96.81 101 GLN A CA 1
ATOM 814 C C . GLN A 1 101 ? 16.023 4.616 -11.786 1.00 96.81 101 GLN A C 1
ATOM 816 O O . GLN A 1 101 ? 15.708 4.907 -10.630 1.00 96.81 101 GLN A O 1
ATOM 821 N N . GLU A 1 102 ? 16.761 3.543 -12.075 1.00 95.50 102 GLU A N 1
ATOM 822 C CA . GLU A 1 102 ? 17.350 2.663 -11.055 1.00 95.50 102 GLU A CA 1
ATOM 823 C C . GLU A 1 102 ? 18.482 3.341 -10.269 1.00 95.50 102 GLU A C 1
ATOM 825 O O . GLU A 1 102 ? 18.703 3.009 -9.106 1.00 95.50 102 GLU A O 1
ATOM 830 N N . LYS A 1 103 ? 19.172 4.316 -10.876 1.00 95.75 103 LYS A N 1
ATOM 831 C CA . LYS A 1 103 ? 20.200 5.153 -10.230 1.00 95.75 103 LYS A CA 1
ATOM 832 C C . LYS A 1 103 ? 19.646 6.362 -9.475 1.00 95.75 103 LYS A C 1
ATOM 834 O O . LYS A 1 103 ? 20.432 7.105 -8.898 1.00 95.75 103 LYS A O 1
ATOM 839 N N . GLU A 1 104 ? 18.326 6.541 -9.460 1.00 95.56 104 GLU A N 1
ATOM 840 C CA . GLU A 1 104 ? 17.645 7.713 -8.891 1.00 95.56 104 GLU A CA 1
ATOM 841 C C . GLU A 1 104 ? 18.017 9.052 -9.567 1.00 95.56 104 GLU A C 1
ATOM 843 O O . GLU A 1 104 ? 17.762 10.124 -9.023 1.00 95.56 104 GLU A O 1
ATOM 848 N N . GLU A 1 105 ? 18.533 9.011 -10.800 1.00 97.50 105 GLU A N 1
ATOM 849 C CA . GLU A 1 105 ? 18.743 10.179 -11.672 1.00 97.50 105 GLU A CA 1
ATOM 850 C C . GLU A 1 105 ? 17.428 10.499 -12.408 1.00 97.50 105 GLU A C 1
ATOM 852 O O . GLU A 1 105 ? 17.230 10.196 -13.589 1.00 97.50 105 GLU A O 1
ATOM 857 N N . LEU A 1 106 ? 16.450 10.997 -11.644 1.00 97.44 106 LEU A N 1
ATOM 858 C CA . LEU A 1 106 ? 15.042 11.028 -12.053 1.00 97.44 106 LEU A CA 1
ATOM 859 C C . LEU A 1 106 ? 14.752 11.986 -13.223 1.00 97.44 106 LEU A C 1
ATOM 861 O O . LEU A 1 106 ? 13.966 11.636 -14.100 1.00 97.44 106 LEU A O 1
ATOM 865 N N . GLU A 1 107 ? 15.361 13.173 -13.272 1.00 98.12 107 GLU A N 1
ATOM 866 C CA . GLU A 1 107 ? 15.104 14.151 -14.348 1.00 98.12 107 GLU A CA 1
ATOM 867 C C . GLU A 1 107 ? 15.723 13.713 -15.678 1.00 98.12 107 GLU A C 1
ATOM 869 O O . GLU A 1 107 ? 15.118 13.841 -16.746 1.00 98.12 107 GLU A O 1
ATOM 874 N N . GLU A 1 108 ? 16.917 13.130 -15.625 1.00 97.88 108 GLU A N 1
ATOM 875 C CA . GLU A 1 108 ? 17.589 12.547 -16.776 1.00 97.88 108 GLU A CA 1
ATOM 876 C C . GLU A 1 108 ? 16.792 11.352 -17.320 1.00 97.88 108 GLU A C 1
ATOM 878 O O . GLU A 1 108 ? 16.669 11.195 -18.540 1.00 97.88 108 GLU A O 1
ATOM 883 N N . ALA A 1 109 ? 16.183 10.549 -16.437 1.00 98.44 109 ALA A N 1
ATOM 884 C CA . ALA A 1 109 ? 15.269 9.481 -16.832 1.00 98.44 109 ALA A CA 1
ATOM 885 C C . ALA A 1 109 ? 14.018 10.025 -17.545 1.00 98.44 109 ALA A C 1
ATOM 887 O O . ALA A 1 109 ? 13.644 9.504 -18.599 1.00 98.44 109 ALA A O 1
ATOM 888 N N . VAL A 1 110 ? 13.404 11.100 -17.027 1.00 98.62 110 VAL A N 1
ATOM 889 C CA . VAL A 1 110 ? 12.274 11.794 -17.681 1.00 98.62 110 VAL A CA 1
ATOM 890 C C . VAL A 1 110 ? 12.664 12.254 -19.085 1.00 98.62 110 VAL A C 1
ATOM 892 O O . VAL A 1 110 ? 11.950 11.968 -20.049 1.00 98.62 110 VAL A O 1
ATOM 895 N N . PHE A 1 111 ? 13.819 12.913 -19.227 1.00 98.31 111 PHE A N 1
ATOM 896 C CA . PHE A 1 111 ? 14.321 13.359 -20.527 1.00 98.31 111 PHE A CA 1
ATOM 897 C C . PHE A 1 111 ? 14.498 12.190 -21.506 1.00 98.31 111 PHE A C 1
ATOM 899 O O . PHE A 1 111 ? 14.047 12.267 -22.653 1.00 98.31 111 PHE A O 1
ATOM 906 N N . ALA A 1 112 ? 15.114 11.093 -21.058 1.00 98.50 112 ALA A N 1
ATOM 907 C CA . ALA A 1 112 ? 15.333 9.913 -21.884 1.00 98.50 112 ALA A CA 1
ATOM 908 C C . ALA A 1 112 ? 14.007 9.267 -22.328 1.00 98.50 112 ALA A C 1
ATOM 910 O O . ALA A 1 112 ? 13.836 8.968 -23.512 1.00 98.50 112 ALA A O 1
ATOM 911 N N . TYR A 1 113 ? 13.022 9.125 -21.435 1.00 98.62 113 TYR A N 1
ATOM 912 C CA . TYR A 1 113 ? 11.707 8.599 -21.812 1.00 98.62 113 TYR A CA 1
ATOM 913 C C . TYR A 1 113 ? 10.951 9.518 -22.774 1.00 98.62 113 TYR A C 1
ATOM 915 O O . TYR A 1 113 ? 10.369 9.021 -23.740 1.00 98.62 113 TYR A O 1
ATOM 923 N N . HIS A 1 114 ? 11.000 10.842 -22.592 1.00 98.56 114 HIS A N 1
ATOM 924 C CA . HIS A 1 114 ? 10.416 11.772 -23.561 1.00 98.56 114 HIS A CA 1
ATOM 925 C C . HIS A 1 114 ? 11.071 11.661 -24.937 1.00 98.56 114 HIS A C 1
ATOM 927 O O . HIS A 1 114 ? 10.354 11.636 -25.934 1.00 98.56 114 HIS A O 1
ATOM 933 N N . LYS A 1 115 ? 12.402 11.525 -25.011 1.00 98.50 115 LYS A N 1
ATOM 934 C CA . LYS A 1 115 ? 13.099 11.302 -26.288 1.00 98.50 115 LYS A CA 1
ATOM 935 C C . LYS A 1 115 ? 12.705 9.986 -26.948 1.00 98.50 115 LYS A C 1
ATOM 937 O O . LYS A 1 115 ? 12.462 9.956 -28.150 1.00 98.50 115 LYS A O 1
ATOM 942 N N . SER A 1 116 ? 12.566 8.918 -26.166 1.00 98.50 116 SER A N 1
ATOM 943 C CA . SER A 1 116 ? 12.036 7.644 -26.660 1.00 98.50 116 SER A CA 1
ATOM 944 C C . SER A 1 116 ? 10.633 7.810 -27.262 1.00 98.50 116 SER A C 1
ATOM 946 O O . SER A 1 116 ? 10.382 7.329 -28.363 1.00 98.50 116 SER A O 1
ATOM 948 N N . LEU A 1 117 ? 9.743 8.543 -26.584 1.00 98.38 117 LEU A N 1
ATOM 949 C CA . LEU A 1 117 ? 8.359 8.774 -27.016 1.00 98.38 117 LEU A CA 1
ATOM 950 C C . LEU A 1 117 ? 8.223 9.769 -28.179 1.00 98.38 117 LEU A C 1
ATOM 952 O O . LEU A 1 117 ? 7.286 9.651 -28.961 1.00 98.38 117 LEU A O 1
ATOM 956 N N . GLU A 1 118 ? 9.141 10.726 -28.320 1.00 98.25 118 GLU A N 1
ATOM 957 C CA . GLU A 1 118 ? 9.215 11.623 -29.483 1.00 98.25 118 GLU A CA 1
ATOM 958 C C . GLU A 1 118 ? 9.495 10.824 -30.765 1.00 98.25 118 GLU A C 1
ATOM 960 O O . GLU A 1 118 ? 8.843 11.032 -31.787 1.00 98.25 118 GLU A O 1
ATOM 965 N N . LEU A 1 119 ? 10.427 9.871 -30.683 1.00 98.12 119 LEU A N 1
ATOM 966 C CA . LEU A 1 119 ? 10.837 9.011 -31.795 1.00 98.12 119 LEU A CA 1
ATOM 967 C C . LEU A 1 119 ? 9.864 7.849 -32.033 1.00 98.12 119 LEU A C 1
ATOM 969 O O . LEU A 1 119 ? 9.666 7.419 -33.171 1.00 98.12 119 LEU A O 1
ATOM 973 N N . LYS A 1 120 ? 9.252 7.331 -30.962 1.00 98.00 120 LYS A N 1
ATOM 974 C CA . LYS A 1 120 ? 8.271 6.247 -31.015 1.00 98.00 120 LYS A CA 1
ATOM 975 C C . LYS A 1 120 ? 7.063 6.509 -30.102 1.00 98.00 120 LYS A C 1
ATOM 977 O O . LYS A 1 120 ? 6.998 5.987 -28.985 1.00 98.00 120 LYS A O 1
ATOM 982 N N . PRO A 1 121 ? 6.063 7.263 -30.594 1.00 97.38 121 PRO A N 1
ATOM 983 C CA . PRO A 1 121 ? 4.896 7.652 -29.802 1.00 97.38 121 PRO A CA 1
ATOM 984 C C . PRO A 1 121 ? 3.953 6.505 -29.422 1.00 97.38 121 PRO A C 1
ATOM 986 O O . PRO A 1 121 ? 3.081 6.693 -28.585 1.00 97.38 121 PRO A O 1
ATOM 989 N N . ASP A 1 122 ? 4.075 5.328 -30.038 1.00 96.56 122 ASP A N 1
ATOM 990 C CA . ASP A 1 122 ? 3.207 4.170 -29.795 1.00 96.56 122 ASP A CA 1
ATOM 991 C C . ASP A 1 122 ? 3.807 3.150 -28.805 1.00 96.56 122 ASP A C 1
ATOM 993 O O . ASP A 1 122 ? 3.245 2.073 -28.586 1.00 96.56 122 ASP A O 1
ATOM 997 N N . PHE A 1 123 ? 4.931 3.477 -28.157 1.00 96.31 123 PHE A N 1
ATOM 998 C CA . PHE A 1 123 ? 5.589 2.574 -27.216 1.00 96.31 123 PHE A CA 1
ATOM 999 C C . PHE A 1 123 ? 5.063 2.726 -25.777 1.00 96.31 123 PHE A C 1
ATOM 1001 O O . PHE A 1 123 ? 5.574 3.503 -24.969 1.00 96.31 123 PHE A O 1
ATOM 1008 N N . CYS A 1 124 ? 4.046 1.926 -25.437 1.00 94.81 124 CYS A N 1
ATOM 1009 C CA . CYS A 1 124 ? 3.344 1.984 -24.145 1.00 94.81 124 CYS A CA 1
ATOM 1010 C C . CYS A 1 124 ? 4.245 1.864 -22.896 1.00 94.81 124 CYS A C 1
ATOM 1012 O O . CYS A 1 124 ? 3.962 2.494 -21.878 1.00 94.81 124 CYS A O 1
ATOM 1014 N N . TRP A 1 125 ? 5.341 1.098 -22.952 1.00 95.62 125 TRP A N 1
ATOM 1015 C CA . TRP A 1 125 ? 6.231 0.899 -21.802 1.00 95.62 125 TRP A CA 1
ATOM 1016 C C . TRP A 1 125 ? 6.959 2.180 -21.383 1.00 95.62 125 TRP A C 1
ATOM 1018 O O . TRP A 1 125 ? 7.094 2.425 -20.186 1.00 95.62 125 TRP A O 1
ATOM 1028 N N . SER A 1 126 ? 7.362 3.036 -22.332 1.00 97.44 126 SER A N 1
ATOM 1029 C CA . SER A 1 126 ? 7.967 4.334 -21.995 1.00 97.44 126 SER A CA 1
ATOM 1030 C C . SER A 1 126 ? 6.973 5.259 -21.294 1.00 97.44 126 SER A C 1
ATOM 1032 O O . SER A 1 126 ? 7.366 5.946 -20.361 1.00 97.44 126 SER A O 1
ATOM 1034 N N . TYR A 1 127 ? 5.688 5.240 -21.667 1.00 98.25 127 TYR A N 1
ATOM 1035 C CA . TYR A 1 127 ? 4.654 5.998 -20.953 1.00 98.25 127 TYR A CA 1
ATOM 1036 C C . TYR A 1 127 ? 4.451 5.510 -19.514 1.00 98.25 127 TYR A C 1
ATOM 1038 O O . TYR A 1 127 ? 4.365 6.324 -18.599 1.00 98.25 127 TYR A O 1
ATOM 1046 N N . ASN A 1 128 ? 4.407 4.192 -19.298 1.00 96.06 128 ASN A N 1
ATOM 1047 C CA . ASN A 1 128 ? 4.248 3.629 -17.955 1.00 96.06 128 ASN A CA 1
ATOM 1048 C C . ASN A 1 128 ? 5.434 3.970 -17.048 1.00 96.06 128 ASN A C 1
ATOM 1050 O O . ASN A 1 128 ? 5.229 4.434 -15.927 1.00 96.06 128 ASN A O 1
ATOM 1054 N N . ASN A 1 129 ? 6.662 3.795 -17.543 1.00 97.62 129 ASN A N 1
ATOM 1055 C CA . ASN A 1 129 ? 7.853 4.105 -16.760 1.00 97.62 129 ASN A CA 1
ATOM 1056 C C . ASN A 1 129 ? 8.004 5.614 -16.523 1.00 97.62 129 ASN A C 1
ATOM 1058 O O . ASN A 1 129 ? 8.374 6.026 -15.425 1.00 97.62 129 ASN A O 1
ATOM 1062 N N . LEU A 1 130 ? 7.663 6.446 -17.515 1.00 98.31 130 LEU A N 1
ATOM 1063 C CA . LEU A 1 130 ? 7.597 7.896 -17.347 1.00 98.31 130 LEU A CA 1
ATOM 1064 C C . LEU A 1 130 ? 6.607 8.268 -16.234 1.00 98.31 130 LEU A C 1
ATOM 1066 O O . LEU A 1 130 ? 6.957 9.044 -15.351 1.00 98.31 130 LEU A O 1
ATOM 1070 N N . GLY A 1 131 ? 5.412 7.669 -16.224 1.00 98.00 131 GLY A N 1
ATOM 1071 C CA . GLY A 1 131 ? 4.434 7.857 -15.152 1.00 98.00 131 GLY A CA 1
ATOM 1072 C C . GLY A 1 131 ? 4.978 7.472 -13.772 1.00 98.00 131 GLY A C 1
ATOM 1073 O O . GLY A 1 131 ? 4.783 8.213 -12.809 1.00 98.00 131 GLY A O 1
ATOM 1074 N N . ASP A 1 132 ? 5.703 6.354 -13.663 1.00 97.56 132 ASP A N 1
ATOM 1075 C CA . ASP A 1 132 ? 6.319 5.913 -12.401 1.00 97.56 132 ASP A CA 1
ATOM 1076 C C . ASP A 1 132 ? 7.377 6.913 -11.902 1.00 97.56 132 ASP A C 1
ATOM 1078 O O . ASP A 1 132 ? 7.464 7.176 -10.700 1.00 97.56 132 ASP A O 1
ATOM 1082 N N . ILE A 1 133 ? 8.157 7.510 -12.807 1.00 98.06 133 ILE A N 1
ATOM 1083 C CA . ILE A 1 133 ? 9.149 8.529 -12.447 1.00 98.06 133 ILE A CA 1
ATOM 1084 C C . ILE A 1 133 ? 8.506 9.861 -12.076 1.00 98.06 133 ILE A C 1
ATOM 1086 O O . ILE A 1 133 ? 8.890 10.463 -11.075 1.00 98.06 133 ILE A O 1
ATOM 1090 N N . LEU A 1 134 ? 7.498 10.302 -12.825 1.00 98.50 134 LEU A N 1
ATOM 1091 C CA . LEU A 1 134 ? 6.766 11.531 -12.524 1.00 98.50 134 LEU A CA 1
ATOM 1092 C C . LEU A 1 134 ? 6.074 11.449 -11.157 1.00 98.50 134 LEU A C 1
ATOM 1094 O O . LEU A 1 134 ? 6.075 12.427 -10.417 1.00 98.50 134 LEU A O 1
ATOM 1098 N N . VAL A 1 135 ? 5.589 10.265 -10.765 1.00 97.88 135 VAL A N 1
ATOM 1099 C CA . VAL A 1 135 ? 5.103 9.991 -9.401 1.00 97.88 135 VAL A CA 1
ATOM 1100 C C . VAL A 1 135 ? 6.190 10.200 -8.346 1.00 97.88 135 VAL A C 1
ATOM 1102 O O . VAL A 1 135 ? 5.916 10.821 -7.322 1.00 97.88 135 VAL A O 1
ATOM 1105 N N . LYS A 1 136 ? 7.418 9.713 -8.574 1.00 96.94 136 LYS A N 1
ATOM 1106 C CA . LYS A 1 136 ? 8.542 9.925 -7.641 1.00 96.94 136 LYS A CA 1
ATOM 1107 C C . LYS A 1 136 ? 8.945 11.398 -7.530 1.00 96.94 136 LYS A C 1
ATOM 1109 O O . LYS A 1 136 ? 9.390 11.819 -6.470 1.00 96.94 136 LYS A O 1
ATOM 1114 N N . LEU A 1 137 ? 8.783 12.159 -8.611 1.00 97.88 137 LEU A N 1
ATOM 1115 C CA . LEU A 1 137 ? 9.027 13.603 -8.670 1.00 97.88 137 LEU A CA 1
ATOM 1116 C C . LEU A 1 137 ? 7.834 14.446 -8.187 1.00 97.88 137 LEU A C 1
ATOM 1118 O O . LEU A 1 137 ? 7.894 15.669 -8.265 1.00 97.88 137 LEU A O 1
ATOM 1122 N N . GLU A 1 138 ? 6.749 13.812 -7.731 1.00 97.56 138 GLU A N 1
ATOM 1123 C CA . GLU A 1 138 ? 5.501 14.473 -7.322 1.00 97.56 138 GLU A CA 1
ATOM 1124 C C . GLU A 1 138 ? 4.844 15.330 -8.430 1.00 97.56 138 GLU A C 1
ATOM 1126 O O . GLU A 1 138 ? 4.057 16.237 -8.159 1.00 97.56 138 GLU A O 1
ATOM 1131 N N . ARG A 1 139 ? 5.122 15.018 -9.703 1.00 98.25 139 ARG A N 1
ATOM 1132 C CA . ARG A 1 139 ? 4.491 15.613 -10.897 1.00 98.25 139 ARG A CA 1
ATOM 1133 C C . ARG A 1 139 ? 3.217 14.846 -11.255 1.00 98.25 139 ARG A C 1
ATOM 1135 O O . ARG A 1 139 ? 3.159 14.102 -12.236 1.00 98.25 139 ARG A O 1
ATOM 1142 N N . TRP A 1 140 ? 2.205 14.973 -10.401 1.00 97.50 140 TRP A N 1
ATOM 1143 C CA . TRP A 1 140 ? 1.015 14.115 -10.402 1.00 97.50 140 TRP A CA 1
ATOM 1144 C C . TRP A 1 140 ? 0.182 14.196 -11.685 1.00 97.50 140 TRP A C 1
ATOM 1146 O O . TRP A 1 140 ? -0.226 13.165 -12.219 1.00 97.50 140 TRP A O 1
ATOM 1156 N N . GLU A 1 141 ? -0.073 15.401 -12.191 1.00 97.31 141 GLU A N 1
ATOM 1157 C CA . GLU A 1 141 ? -0.879 15.621 -13.393 1.00 97.31 141 GLU A CA 1
ATOM 1158 C C . GLU A 1 141 ? -0.198 15.041 -14.638 1.00 97.31 141 GLU A C 1
ATOM 1160 O O . GLU A 1 141 ? -0.831 14.324 -15.412 1.00 97.31 141 GLU A O 1
ATOM 1165 N N . GLU A 1 142 ? 1.111 15.261 -14.788 1.00 98.12 142 GLU A N 1
ATOM 1166 C CA . GLU A 1 142 ? 1.893 14.692 -15.892 1.00 98.12 142 GLU A CA 1
ATOM 1167 C C . GLU A 1 142 ? 1.931 13.157 -15.816 1.00 98.12 142 GLU A C 1
ATOM 1169 O O . GLU A 1 142 ? 1.839 12.476 -16.840 1.00 98.12 142 GLU A O 1
ATOM 1174 N N . ALA A 1 143 ? 2.012 12.590 -14.605 1.00 98.50 143 ALA A N 1
ATOM 1175 C CA . ALA A 1 143 ? 1.952 11.144 -14.412 1.00 98.50 143 ALA A CA 1
ATOM 1176 C C . ALA A 1 143 ? 0.601 10.561 -14.857 1.00 98.50 143 ALA A C 1
ATOM 1178 O O . ALA A 1 143 ? 0.566 9.511 -15.500 1.00 98.50 143 ALA A O 1
ATOM 1179 N N . ILE A 1 144 ? -0.511 11.239 -14.548 1.00 98.44 144 ILE A N 1
ATOM 1180 C CA . ILE A 1 144 ? -1.853 10.837 -14.999 1.00 98.44 144 ILE A CA 1
ATOM 1181 C C . ILE A 1 144 ? -1.916 10.793 -16.524 1.00 98.44 144 ILE A C 1
ATOM 1183 O O . ILE A 1 144 ? -2.403 9.804 -17.079 1.00 98.44 144 ILE A O 1
ATOM 1187 N N . ASP A 1 145 ? -1.415 11.827 -17.199 1.00 98.06 145 ASP A N 1
ATOM 1188 C CA . ASP A 1 145 ? -1.408 11.883 -18.660 1.00 98.06 145 ASP A CA 1
ATOM 1189 C C . ASP A 1 145 ? -0.549 10.765 -19.258 1.00 98.06 145 ASP A C 1
ATOM 1191 O O . ASP A 1 145 ? -0.992 10.073 -20.180 1.00 98.06 145 ASP A O 1
ATOM 1195 N N . ALA A 1 146 ? 0.634 10.512 -18.688 1.00 98.25 146 ALA A N 1
ATOM 1196 C CA . ALA A 1 146 ? 1.498 9.415 -19.107 1.00 98.25 146 ALA A CA 1
ATOM 1197 C C . ALA A 1 146 ? 0.801 8.050 -18.953 1.00 98.25 146 ALA A C 1
ATOM 1199 O O . ALA A 1 146 ? 0.729 7.286 -19.917 1.00 98.25 146 ALA A O 1
ATOM 1200 N N . TYR A 1 147 ? 0.199 7.754 -17.795 1.00 98.44 147 TYR A N 1
ATOM 1201 C CA . TYR A 1 147 ? -0.524 6.493 -17.599 1.00 98.44 147 TYR A CA 1
ATOM 1202 C C . TYR A 1 147 ? -1.739 6.355 -18.517 1.00 98.44 147 TYR A C 1
ATOM 1204 O O . TYR A 1 147 ? -1.963 5.271 -19.056 1.00 98.44 147 TYR A O 1
ATOM 1212 N N . ARG A 1 148 ? -2.513 7.426 -18.737 1.00 98.38 148 ARG A N 1
ATOM 1213 C CA . ARG A 1 148 ? -3.655 7.408 -19.665 1.00 98.38 148 ARG A CA 1
ATOM 1214 C C . ARG A 1 148 ? -3.207 7.086 -21.088 1.00 98.38 148 ARG A C 1
ATOM 1216 O O . ARG A 1 148 ? -3.805 6.217 -21.714 1.00 98.38 148 ARG A O 1
ATOM 1223 N N . ARG A 1 149 ? -2.115 7.692 -21.567 1.00 98.00 149 ARG A N 1
ATOM 1224 C CA . ARG A 1 149 ? -1.524 7.350 -22.873 1.00 98.00 149 ARG A CA 1
ATOM 1225 C C . ARG A 1 149 ? -1.027 5.908 -22.938 1.00 98.00 149 ARG A C 1
ATOM 1227 O O . ARG A 1 149 ? -1.293 5.219 -23.919 1.00 98.00 149 ARG A O 1
ATOM 1234 N N . GLY A 1 150 ? -0.368 5.422 -21.887 1.00 97.06 150 GLY A N 1
ATOM 1235 C CA . GLY A 1 150 ? 0.041 4.017 -21.787 1.00 97.06 150 GLY A CA 1
ATOM 1236 C C . GLY A 1 150 ? -1.147 3.050 -21.884 1.00 97.06 150 GLY A C 1
ATOM 1237 O O . GLY A 1 150 ? -1.073 2.058 -22.607 1.00 97.06 150 GLY A O 1
ATOM 1238 N N . ILE A 1 151 ? -2.257 3.380 -21.215 1.00 97.69 151 ILE A N 1
ATOM 1239 C CA . ILE A 1 151 ? -3.520 2.628 -21.241 1.00 97.69 151 ILE A CA 1
ATOM 1240 C C . ILE A 1 151 ? -4.184 2.668 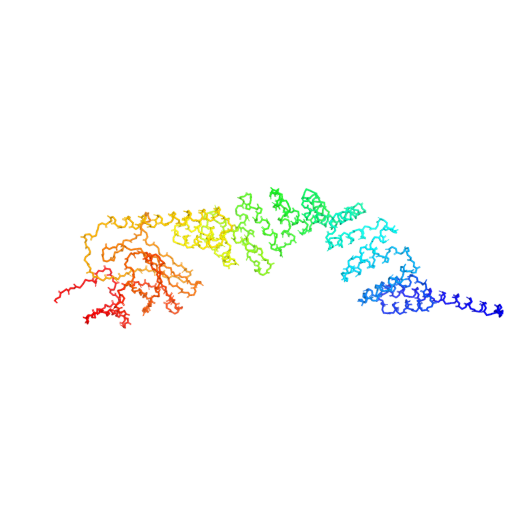-22.623 1.00 97.69 151 ILE A C 1
ATOM 1242 O O . ILE A 1 151 ? -4.668 1.639 -23.087 1.00 97.69 151 ILE A O 1
ATOM 1246 N N . GLU A 1 152 ? -4.214 3.825 -23.289 1.00 97.56 152 GLU A N 1
ATOM 1247 C CA . GLU A 1 152 ? -4.761 3.955 -24.649 1.00 97.56 152 GLU A CA 1
ATOM 1248 C C . GLU A 1 152 ? -4.039 3.031 -25.640 1.00 97.56 152 GLU A C 1
ATOM 1250 O O . GLU A 1 152 ? -4.679 2.417 -26.493 1.00 97.56 152 GLU A O 1
ATOM 1255 N N . LEU A 1 153 ? -2.715 2.913 -25.509 1.00 96.50 153 LEU A N 1
ATOM 1256 C CA . LEU A 1 153 ? -1.875 2.093 -26.384 1.00 96.50 153 LEU A CA 1
ATOM 1257 C C . LEU A 1 153 ? -1.906 0.601 -26.031 1.00 96.50 153 LEU A C 1
ATOM 1259 O O . LEU A 1 153 ? -1.799 -0.242 -26.921 1.00 96.50 153 LEU A O 1
ATOM 1263 N N . ASN A 1 154 ? -2.028 0.267 -24.747 1.00 95.38 154 ASN A N 1
ATOM 1264 C CA . ASN A 1 154 ? -2.132 -1.109 -24.274 1.00 95.38 154 ASN A CA 1
ATOM 1265 C C . ASN A 1 154 ? -3.232 -1.234 -23.206 1.00 95.38 154 ASN A C 1
ATOM 1267 O O . ASN A 1 154 ? -2.948 -1.213 -22.001 1.00 95.38 154 ASN A O 1
ATOM 1271 N N . PRO A 1 155 ? -4.497 -1.393 -23.631 1.00 94.81 155 PRO A N 1
ATOM 1272 C CA . PRO A 1 155 ? -5.628 -1.386 -22.719 1.00 94.81 155 PRO A CA 1
ATOM 1273 C C . PRO A 1 155 ? -5.704 -2.631 -21.845 1.00 94.81 155 PRO A C 1
ATOM 1275 O O . PRO A 1 155 ? -6.456 -2.587 -20.878 1.00 94.81 155 PRO A O 1
ATOM 1278 N N . ASP A 1 156 ? -4.960 -3.700 -22.131 1.00 93.50 156 ASP A N 1
ATOM 1279 C CA . ASP A 1 156 ? -5.017 -4.968 -21.393 1.00 93.50 156 ASP A CA 1
ATOM 1280 C C . ASP A 1 156 ? -4.004 -5.047 -20.245 1.00 93.50 156 ASP A C 1
ATOM 1282 O O . ASP A 1 156 ? -3.956 -6.053 -19.540 1.00 93.50 156 ASP A O 1
ATOM 1286 N N . PHE A 1 157 ? -3.214 -3.994 -20.009 1.00 91.62 157 PHE A N 1
ATOM 1287 C CA . PHE A 1 157 ? -2.198 -3.987 -18.960 1.00 91.62 157 PHE A CA 1
ATOM 1288 C C . PHE A 1 157 ? -2.765 -3.489 -17.613 1.00 91.62 157 PHE A C 1
ATOM 1290 O O . PHE A 1 157 ? -2.942 -2.283 -17.423 1.00 91.62 157 PHE A O 1
ATOM 1297 N N . PRO A 1 158 ? -3.045 -4.374 -16.630 1.00 91.56 158 PRO A N 1
ATOM 1298 C CA . PRO A 1 158 ? -3.766 -4.000 -15.405 1.00 91.56 158 PRO A CA 1
ATOM 1299 C C . PRO A 1 158 ? -2.968 -3.047 -14.506 1.00 91.56 158 PRO A C 1
ATOM 1301 O O . PRO A 1 158 ? -3.545 -2.236 -13.781 1.00 91.56 158 PRO A O 1
ATOM 1304 N N . TRP A 1 159 ? -1.636 -3.142 -14.554 1.00 93.12 159 TRP A N 1
ATOM 1305 C CA . TRP A 1 159 ? -0.732 -2.362 -13.712 1.00 93.12 159 TRP A CA 1
ATOM 1306 C C . TRP A 1 159 ? -0.877 -0.855 -13.945 1.00 93.12 159 TRP A C 1
ATOM 1308 O O . TRP A 1 159 ? -0.963 -0.106 -12.973 1.00 93.12 159 TRP A O 1
ATOM 1318 N N . SER A 1 160 ? -1.009 -0.412 -15.201 1.00 95.06 160 SER A N 1
ATOM 1319 C CA . SER A 1 160 ? -1.204 1.009 -15.528 1.00 95.06 160 SER A CA 1
ATOM 1320 C C . SER A 1 160 ? -2.478 1.578 -14.918 1.00 95.06 160 SER A C 1
ATOM 1322 O O . SER A 1 160 ? -2.468 2.694 -14.410 1.00 95.06 160 SER A O 1
ATOM 1324 N N . TYR A 1 161 ? -3.568 0.805 -14.904 1.00 98.06 161 TYR A N 1
ATOM 1325 C CA . TYR A 1 161 ? -4.813 1.229 -14.263 1.00 98.06 161 TYR A CA 1
ATOM 1326 C C . TYR A 1 161 ? -4.666 1.337 -12.744 1.00 98.06 161 TYR A C 1
ATOM 1328 O O . TYR A 1 161 ? -5.157 2.295 -12.151 1.00 98.06 161 TYR A O 1
ATOM 1336 N N . CYS A 1 162 ? -3.971 0.389 -12.104 1.00 96.94 162 CYS A N 1
ATOM 1337 C CA . CYS A 1 162 ? -3.670 0.488 -10.675 1.00 96.94 162 CYS A CA 1
ATOM 1338 C C . CYS A 1 162 ? -2.831 1.727 -10.353 1.00 96.94 162 CYS A C 1
ATOM 1340 O O . CYS A 1 162 ? -3.153 2.443 -9.411 1.00 96.94 162 CYS A O 1
ATOM 1342 N N . LYS A 1 163 ? -1.791 2.000 -11.143 1.00 97.62 163 LYS A N 1
ATOM 1343 C CA . LYS A 1 163 ? -0.921 3.163 -10.951 1.00 97.62 163 LYS A CA 1
ATOM 1344 C C . LYS A 1 163 ? -1.647 4.482 -11.186 1.00 97.62 163 LYS A C 1
ATOM 1346 O O . LYS A 1 163 ? -1.527 5.391 -10.371 1.00 97.62 163 LYS A O 1
ATOM 1351 N N . LEU A 1 164 ? -2.475 4.557 -12.226 1.00 98.38 164 LEU A N 1
ATOM 1352 C CA . LEU A 1 164 ? -3.376 5.685 -12.447 1.00 98.38 164 LEU A CA 1
ATOM 1353 C C . LEU A 1 164 ? -4.301 5.897 -11.237 1.00 98.38 164 LEU A C 1
ATOM 1355 O O . LEU A 1 164 ? -4.441 7.020 -10.757 1.00 98.38 164 LEU A O 1
ATOM 1359 N N . GLY A 1 165 ? -4.891 4.818 -10.713 1.00 97.94 165 GLY A N 1
ATOM 1360 C CA . GLY A 1 165 ? -5.709 4.852 -9.503 1.00 97.94 165 GLY A CA 1
ATOM 1361 C C . GLY A 1 165 ? -4.958 5.408 -8.291 1.00 97.94 165 GLY A C 1
ATOM 1362 O O . GLY A 1 165 ? -5.495 6.271 -7.600 1.00 97.94 165 GLY A O 1
ATOM 1363 N N . ASP A 1 166 ? -3.709 4.986 -8.068 1.00 97.50 166 ASP A N 1
ATOM 1364 C CA . ASP A 1 166 ? -2.880 5.455 -6.946 1.00 97.50 166 ASP A CA 1
ATOM 1365 C C . ASP A 1 166 ? -2.680 6.977 -6.985 1.00 97.50 166 ASP A C 1
ATOM 1367 O O . ASP A 1 166 ? -2.855 7.660 -5.972 1.00 97.50 166 ASP A O 1
ATOM 1371 N N . VAL A 1 167 ? -2.363 7.522 -8.164 1.00 98.00 167 VAL A N 1
ATOM 1372 C CA . VAL A 1 167 ? -2.163 8.968 -8.347 1.00 98.00 167 VAL A CA 1
ATOM 1373 C C . VAL A 1 167 ? -3.474 9.736 -8.186 1.00 98.00 167 VAL A C 1
ATOM 1375 O O . VAL A 1 167 ? -3.515 10.773 -7.525 1.00 98.00 167 VAL A O 1
ATOM 1378 N N . LEU A 1 168 ? -4.579 9.207 -8.716 1.00 98.25 168 LEU A N 1
ATOM 1379 C CA . LEU A 1 168 ? -5.897 9.826 -8.569 1.00 98.25 168 LEU A CA 1
ATOM 1380 C C . LEU A 1 168 ? -6.360 9.868 -7.107 1.00 98.25 168 LEU A C 1
ATOM 1382 O O . LEU A 1 168 ? -6.959 10.862 -6.697 1.00 98.25 168 LEU A O 1
ATOM 1386 N N . VAL A 1 169 ? -6.050 8.843 -6.302 1.00 96.81 169 VAL A N 1
ATOM 1387 C CA . VAL A 1 169 ? -6.291 8.872 -4.849 1.00 96.81 169 VAL A CA 1
ATOM 1388 C C . VAL A 1 169 ? -5.493 9.997 -4.192 1.00 96.81 169 VAL A C 1
ATOM 1390 O O . VAL A 1 169 ? -6.054 10.733 -3.382 1.00 96.81 169 VAL A O 1
ATOM 1393 N N . LYS A 1 170 ? -4.216 10.178 -4.558 1.00 95.50 170 LYS A N 1
ATOM 1394 C CA . LYS A 1 170 ? -3.368 11.255 -4.014 1.00 95.50 170 LYS A CA 1
ATOM 1395 C C . LYS A 1 170 ? -3.914 12.651 -4.306 1.00 95.50 170 LYS A C 1
ATOM 1397 O O . LYS A 1 170 ? -3.848 13.507 -3.430 1.00 95.50 170 LYS A O 1
ATOM 1402 N N . LEU A 1 171 ? -4.508 12.857 -5.481 1.00 96.50 171 LEU A N 1
ATOM 1403 C CA . LEU A 1 171 ? -5.153 14.121 -5.855 1.00 96.50 171 LEU A CA 1
ATOM 1404 C C . LEU A 1 171 ? -6.591 14.276 -5.324 1.00 96.50 171 LEU A C 1
ATOM 1406 O O . LEU A 1 171 ? -7.232 15.292 -5.578 1.00 96.50 171 LEU A O 1
ATOM 1410 N N . GLY A 1 172 ? -7.130 13.284 -4.608 1.00 95.56 172 GLY A N 1
ATOM 1411 C CA . GLY A 1 172 ? -8.508 13.310 -4.108 1.00 95.56 172 GLY A CA 1
ATOM 1412 C C . GLY A 1 172 ? -9.581 13.039 -5.173 1.00 95.56 172 GLY A C 1
ATOM 1413 O O . GLY A 1 172 ? -10.774 13.157 -4.890 1.00 95.56 172 GLY A O 1
ATOM 1414 N N . ASN A 1 173 ? -9.197 12.610 -6.378 1.00 97.06 173 ASN A N 1
ATOM 1415 C CA . ASN A 1 173 ? -10.096 12.268 -7.487 1.00 97.06 173 ASN A CA 1
ATOM 1416 C C . ASN A 1 173 ? -10.629 10.830 -7.360 1.00 97.06 173 ASN A C 1
ATOM 1418 O O . ASN A 1 173 ? -10.470 9.980 -8.239 1.00 97.06 173 ASN A O 1
ATOM 1422 N N . TRP A 1 174 ? -11.294 10.546 -6.242 1.00 95.75 174 TRP A N 1
ATOM 1423 C CA . TRP A 1 174 ? -11.691 9.196 -5.832 1.00 95.75 174 TRP A CA 1
ATOM 1424 C C . TRP A 1 174 ? -12.632 8.478 -6.811 1.00 95.75 174 TRP A C 1
ATOM 1426 O O . TRP A 1 174 ? -12.532 7.263 -6.974 1.00 95.75 174 TRP A O 1
ATOM 1436 N N . ARG A 1 175 ? -13.521 9.201 -7.510 1.00 97.62 175 ARG A N 1
ATOM 1437 C CA . ARG A 1 175 ? -14.437 8.597 -8.501 1.00 97.62 175 ARG A CA 1
ATOM 1438 C C . ARG A 1 175 ? -13.687 7.985 -9.678 1.00 97.62 175 ARG A C 1
ATOM 1440 O O . ARG A 1 175 ? -13.985 6.862 -10.080 1.00 97.62 175 ARG A O 1
ATOM 1447 N N . GLU A 1 176 ? -12.715 8.716 -10.216 1.00 97.88 176 GLU A N 1
ATOM 1448 C CA . GLU A 1 176 ? -11.875 8.210 -11.301 1.00 97.88 176 GLU A CA 1
ATOM 1449 C C . GLU A 1 176 ? -10.930 7.116 -10.799 1.00 97.88 176 GLU A C 1
ATOM 1451 O O . GLU A 1 176 ? -10.726 6.130 -11.503 1.00 97.88 176 GLU A O 1
ATOM 1456 N N . ALA A 1 177 ? -10.426 7.227 -9.564 1.00 98.31 177 ALA A N 1
ATOM 1457 C CA . ALA A 1 177 ? -9.607 6.180 -8.959 1.00 98.31 177 ALA A CA 1
ATOM 1458 C C . ALA A 1 177 ? -10.362 4.844 -8.850 1.00 98.31 177 ALA A C 1
ATOM 1460 O O . ALA A 1 177 ? -9.840 3.810 -9.259 1.00 98.31 177 ALA A O 1
ATOM 1461 N N . ILE A 1 178 ? -11.615 4.860 -8.371 1.00 98.44 178 ILE A N 1
ATOM 1462 C CA . ILE A 1 178 ? -12.482 3.668 -8.328 1.00 98.44 178 ILE A CA 1
ATOM 1463 C C . ILE A 1 178 ? -12.663 3.084 -9.731 1.00 98.44 178 ILE A C 1
ATOM 1465 O O . ILE A 1 178 ? -12.556 1.870 -9.909 1.00 98.44 178 ILE A O 1
ATOM 1469 N N . ALA A 1 179 ? -12.920 3.927 -10.736 1.00 98.19 179 ALA A N 1
ATOM 1470 C CA . ALA A 1 179 ? -13.062 3.470 -12.115 1.00 98.19 179 ALA A CA 1
ATOM 1471 C C . ALA A 1 179 ? -11.775 2.798 -12.622 1.00 98.19 179 ALA A C 1
ATOM 1473 O O . ALA A 1 179 ? -11.846 1.699 -13.173 1.00 98.19 179 ALA A O 1
ATOM 1474 N N . ALA A 1 180 ? -10.610 3.402 -12.377 1.00 98.31 180 ALA A N 1
ATOM 1475 C CA . ALA A 1 180 ? -9.315 2.842 -12.747 1.00 98.31 180 ALA A CA 1
ATOM 1476 C C . ALA A 1 180 ? -9.052 1.504 -12.034 1.00 98.31 180 ALA A C 1
ATOM 1478 O O . ALA A 1 180 ? -8.775 0.502 -12.690 1.00 98.31 180 ALA A O 1
ATOM 1479 N N . TYR A 1 181 ? -9.243 1.418 -10.716 1.00 98.44 181 TYR A N 1
ATOM 1480 C CA . TYR A 1 181 ? -9.062 0.157 -9.992 1.00 98.44 181 TYR A CA 1
ATOM 1481 C C . TYR A 1 181 ? -10.031 -0.941 -10.437 1.00 98.44 181 TYR A C 1
ATOM 1483 O O . TYR A 1 181 ? -9.611 -2.087 -10.580 1.00 98.44 181 TYR A O 1
ATOM 1491 N N . ARG A 1 182 ? -11.296 -0.618 -10.740 1.00 98.31 182 ARG A N 1
ATOM 1492 C CA . ARG A 1 182 ? -12.238 -1.586 -11.331 1.00 98.31 182 ARG A CA 1
ATOM 1493 C C . ARG A 1 182 ? -11.738 -2.113 -12.672 1.00 98.31 182 ARG A C 1
ATOM 1495 O O . ARG A 1 182 ? -11.838 -3.308 -12.927 1.00 98.31 182 ARG A O 1
ATOM 1502 N N . GLN A 1 183 ? -11.167 -1.251 -13.517 1.00 98.31 183 GLN A N 1
ATOM 1503 C CA . GLN A 1 183 ? -10.546 -1.691 -14.767 1.00 98.31 183 GLN A CA 1
ATOM 1504 C C . GLN A 1 183 ? -9.344 -2.616 -14.506 1.00 98.31 183 GLN A C 1
ATOM 1506 O O . GLN A 1 183 ? -9.218 -3.637 -15.185 1.00 98.31 183 GLN A O 1
ATOM 1511 N N . ALA A 1 184 ? -8.508 -2.317 -13.507 1.00 97.69 184 ALA A N 1
ATOM 1512 C CA . ALA A 1 184 ? -7.396 -3.185 -13.122 1.00 97.69 184 ALA A CA 1
ATOM 1513 C C . ALA A 1 184 ? -7.878 -4.573 -12.661 1.00 97.69 184 ALA A C 1
ATOM 1515 O O . ALA A 1 184 ? -7.423 -5.587 -13.190 1.00 97.69 184 ALA A O 1
ATOM 1516 N N . VAL A 1 185 ? -8.849 -4.619 -11.741 1.00 97.81 185 VAL A N 1
ATOM 1517 C CA . VAL A 1 185 ? -9.446 -5.865 -11.228 1.00 97.81 185 VAL A CA 1
ATOM 1518 C C . VAL A 1 185 ? -10.135 -6.653 -12.342 1.00 97.81 185 VAL A C 1
ATOM 1520 O O . VAL A 1 185 ? -9.983 -7.864 -12.409 1.00 97.81 185 VAL A O 1
ATOM 1523 N N . MET A 1 186 ? -10.830 -5.995 -13.274 1.00 97.44 186 MET A N 1
ATOM 1524 C CA . MET A 1 186 ? -11.473 -6.683 -14.400 1.00 97.44 186 MET A CA 1
ATOM 1525 C C . MET A 1 186 ? -10.469 -7.431 -15.293 1.00 97.44 186 MET A C 1
ATOM 1527 O O . MET A 1 186 ? -10.797 -8.487 -15.826 1.00 97.44 186 MET A O 1
ATOM 1531 N N . ARG A 1 187 ? -9.252 -6.898 -15.462 1.00 96.62 187 ARG A N 1
ATOM 1532 C CA . ARG A 1 187 ? -8.207 -7.506 -16.310 1.00 96.62 187 ARG A CA 1
ATOM 1533 C C . ARG A 1 187 ? -7.371 -8.537 -15.571 1.00 96.62 187 ARG A C 1
ATOM 1535 O O . ARG A 1 187 ? -6.906 -9.492 -16.180 1.00 96.62 187 ARG A O 1
ATOM 1542 N N . ASN A 1 188 ? -7.184 -8.350 -14.268 1.00 96.19 188 ASN A N 1
ATOM 1543 C CA . ASN A 1 188 ? -6.554 -9.341 -13.408 1.00 96.19 188 ASN A CA 1
ATOM 1544 C C . ASN A 1 188 ? -7.361 -9.527 -12.112 1.00 96.19 188 ASN A C 1
ATOM 1546 O O . ASN A 1 188 ? -7.029 -8.922 -11.088 1.00 96.19 188 ASN A O 1
ATOM 1550 N N . PRO A 1 189 ? -8.402 -10.383 -12.141 1.00 95.25 189 PRO A N 1
ATOM 1551 C CA . PRO A 1 189 ? -9.294 -10.586 -10.998 1.00 95.25 189 PRO A CA 1
ATOM 1552 C C . PRO A 1 189 ? -8.629 -11.255 -9.794 1.00 95.25 189 PRO A C 1
ATOM 1554 O O . PRO A 1 189 ? -9.182 -11.219 -8.704 1.00 95.25 189 PRO A O 1
ATOM 1557 N N . GLN A 1 190 ? -7.456 -11.866 -9.980 1.00 95.62 190 GLN A N 1
ATOM 1558 C CA . GLN A 1 190 ? -6.736 -12.601 -8.937 1.00 95.62 190 GLN A CA 1
ATOM 1559 C C . GLN A 1 190 ? -5.584 -11.787 -8.330 1.00 95.62 190 GLN A C 1
ATOM 1561 O O . GLN A 1 190 ? -4.764 -12.337 -7.604 1.00 95.62 190 GLN A O 1
ATOM 1566 N N . ALA A 1 191 ? -5.485 -10.486 -8.634 1.00 96.12 191 ALA A N 1
ATOM 1567 C CA . ALA A 1 191 ? -4.471 -9.599 -8.069 1.00 96.12 191 ALA A CA 1
ATOM 1568 C C . ALA A 1 191 ? -4.902 -9.084 -6.678 1.00 96.12 191 ALA A C 1
ATOM 1570 O O . ALA A 1 191 ? -5.710 -8.149 -6.606 1.00 96.12 191 ALA A O 1
ATOM 1571 N N . PRO A 1 192 ? -4.334 -9.596 -5.562 1.00 97.19 192 PRO A N 1
ATOM 1572 C CA . PRO A 1 192 ? -4.822 -9.283 -4.214 1.00 97.19 192 PRO A CA 1
ATOM 1573 C C . PRO A 1 192 ? -4.695 -7.795 -3.881 1.00 97.19 192 PRO A C 1
ATOM 1575 O O . PRO A 1 192 ? -5.599 -7.189 -3.317 1.00 97.19 192 PRO A O 1
ATOM 1578 N N . TRP A 1 193 ? -3.590 -7.171 -4.294 1.00 96.62 193 TRP A N 1
ATOM 1579 C CA . TRP A 1 193 ? -3.344 -5.750 -4.054 1.00 96.62 193 TRP A CA 1
ATOM 1580 C C . TRP A 1 193 ? -4.279 -4.833 -4.847 1.00 96.62 193 TRP A C 1
ATOM 1582 O O . TRP A 1 193 ? -4.656 -3.777 -4.346 1.00 96.62 193 TRP A O 1
ATOM 1592 N N . SER A 1 194 ? -4.683 -5.218 -6.060 1.00 97.31 194 SER A N 1
ATOM 1593 C CA . SER A 1 194 ? -5.658 -4.456 -6.852 1.00 97.31 194 SER A CA 1
ATOM 1594 C C . SER A 1 194 ? -7.050 -4.529 -6.225 1.00 97.31 194 SER A C 1
ATOM 1596 O O . SER A 1 194 ? -7.719 -3.504 -6.104 1.00 97.31 194 SER A O 1
ATOM 1598 N N . LEU A 1 195 ? -7.447 -5.724 -5.769 1.00 98.50 195 LEU A N 1
ATOM 1599 C CA . LEU A 1 195 ? -8.684 -5.953 -5.020 1.00 98.50 195 LEU A CA 1
ATOM 1600 C C . LEU A 1 195 ? -8.703 -5.153 -3.713 1.00 98.50 195 LEU A C 1
ATOM 1602 O O . LEU A 1 195 ? -9.670 -4.445 -3.443 1.00 98.50 195 LEU A O 1
ATOM 1606 N N . TYR A 1 196 ? -7.613 -5.200 -2.942 1.00 98.12 196 TYR A N 1
ATOM 1607 C CA . TYR A 1 196 ? -7.466 -4.426 -1.713 1.00 98.12 196 TYR A CA 1
ATOM 1608 C C . TYR A 1 196 ? -7.563 -2.921 -1.968 1.00 98.12 196 TYR A C 1
ATOM 1610 O O . TYR A 1 196 ? -8.334 -2.247 -1.294 1.00 98.12 196 TYR A O 1
ATOM 1618 N N . LYS A 1 197 ? -6.838 -2.384 -2.960 1.00 98.19 197 LYS A N 1
ATOM 1619 C CA . LYS A 1 197 ? -6.887 -0.949 -3.290 1.00 98.19 197 LYS A CA 1
ATOM 1620 C C . LYS A 1 197 ? -8.293 -0.496 -3.679 1.00 98.19 197 LYS A C 1
ATOM 1622 O O . LYS A 1 197 ? -8.728 0.561 -3.226 1.00 98.19 197 LYS A O 1
ATOM 1627 N N . LEU A 1 198 ? -9.013 -1.304 -4.464 1.00 98.50 198 LEU A N 1
ATOM 1628 C CA . LEU A 1 198 ? -10.413 -1.048 -4.800 1.00 98.50 198 LEU A CA 1
ATOM 1629 C C . LEU A 1 198 ? -11.304 -1.088 -3.550 1.00 98.50 198 LEU A C 1
ATOM 1631 O O . LEU A 1 198 ? -12.052 -0.146 -3.298 1.00 98.50 198 LEU A O 1
ATOM 1635 N N . GLY A 1 199 ? -11.203 -2.146 -2.747 1.00 98.19 199 GLY A N 1
ATOM 1636 C CA . GLY A 1 199 ? -11.980 -2.296 -1.519 1.00 98.19 199 GLY A CA 1
ATOM 1637 C C . GLY A 1 199 ? -11.726 -1.170 -0.515 1.00 98.19 199 GLY A C 1
ATOM 1638 O O . GLY A 1 199 ? -12.663 -0.627 0.065 1.00 98.19 199 GLY A O 1
ATOM 1639 N N . GLU A 1 200 ? -10.474 -0.748 -0.358 1.00 97.38 200 GLU A N 1
ATOM 1640 C CA . GLU A 1 200 ? -10.092 0.323 0.556 1.00 97.38 200 GLU A CA 1
ATOM 1641 C C . GLU A 1 200 ? -10.650 1.681 0.117 1.00 97.38 200 GLU A C 1
ATOM 1643 O O . GLU A 1 200 ? -11.231 2.392 0.940 1.00 97.38 200 GLU A O 1
ATOM 1648 N N . ILE A 1 201 ? -10.558 2.038 -1.171 1.00 97.94 201 ILE A N 1
ATOM 1649 C CA . ILE A 1 201 ? -11.115 3.316 -1.636 1.00 97.94 201 ILE A CA 1
ATOM 1650 C C . ILE A 1 201 ? -12.651 3.332 -1.555 1.00 97.94 201 ILE A C 1
ATOM 1652 O O . ILE A 1 201 ? -13.225 4.359 -1.183 1.00 97.94 201 ILE A O 1
ATOM 1656 N N . LEU A 1 202 ? -13.316 2.199 -1.822 1.00 98.38 202 LEU A N 1
ATOM 1657 C CA . LEU A 1 202 ? -14.767 2.035 -1.660 1.00 98.38 202 LEU A CA 1
ATOM 1658 C C . LEU A 1 202 ? -15.174 2.205 -0.190 1.00 98.38 202 LEU A C 1
ATOM 1660 O O . LEU A 1 202 ? -16.107 2.952 0.117 1.00 98.38 202 LEU A O 1
ATOM 1664 N N . ARG A 1 203 ? -14.427 1.584 0.733 1.00 97.31 203 ARG A N 1
ATOM 1665 C CA . ARG A 1 203 ? -14.636 1.694 2.183 1.00 97.31 203 ARG A CA 1
ATOM 1666 C C . ARG A 1 203 ? -14.502 3.136 2.663 1.00 97.31 203 ARG A C 1
ATOM 1668 O O . ARG A 1 203 ? -15.340 3.604 3.430 1.00 97.31 203 ARG A O 1
ATOM 1675 N N . GLN A 1 204 ? -13.468 3.849 2.218 1.00 96.00 204 GLN A N 1
ATOM 1676 C CA . GLN A 1 204 ? -13.251 5.253 2.587 1.00 96.00 204 GLN A CA 1
ATOM 1677 C C . GLN A 1 204 ? -14.395 6.169 2.124 1.00 96.00 204 GLN A C 1
ATOM 1679 O O . GLN A 1 204 ? -14.689 7.155 2.796 1.00 96.00 204 GLN A O 1
ATOM 1684 N N . HIS A 1 205 ? -15.074 5.816 1.029 1.00 96.62 205 HIS A N 1
ATOM 1685 C CA . HIS A 1 205 ? -16.167 6.597 0.440 1.00 96.62 205 HIS A CA 1
ATOM 1686 C C . HIS A 1 205 ? -17.562 6.020 0.735 1.00 96.62 205 HIS A C 1
ATOM 1688 O O . HIS A 1 205 ? -18.538 6.378 0.076 1.00 96.62 205 HIS A O 1
ATOM 1694 N N . GLY A 1 206 ? -17.673 5.160 1.753 1.00 95.50 206 GLY A N 1
ATOM 1695 C CA . GLY A 1 206 ? -18.950 4.700 2.303 1.00 95.50 206 GLY A CA 1
ATOM 1696 C C . GLY A 1 206 ? -19.645 3.578 1.531 1.00 95.50 206 GLY A C 1
ATOM 1697 O O . GLY A 1 206 ? -20.762 3.213 1.881 1.00 95.50 206 GLY A O 1
ATOM 1698 N N . GLN A 1 207 ? -19.006 3.007 0.508 1.00 97.81 207 GLN A N 1
ATOM 1699 C CA . GLN A 1 207 ? -19.526 1.867 -0.254 1.00 97.81 207 GLN A CA 1
ATOM 1700 C C . GLN A 1 207 ? -19.116 0.557 0.432 1.00 97.81 207 GLN A C 1
ATOM 1702 O O . GLN A 1 207 ? -18.334 -0.230 -0.100 1.00 97.81 207 GLN A O 1
ATOM 1707 N N . PHE A 1 208 ? -19.582 0.370 1.669 1.00 97.56 208 PHE A N 1
ATOM 1708 C CA . PHE A 1 208 ? -19.069 -0.658 2.574 1.00 97.56 208 PHE A CA 1
ATOM 1709 C C . PHE A 1 208 ? -19.397 -2.087 2.130 1.00 97.56 208 PHE A C 1
ATOM 1711 O O . PHE A 1 208 ? -18.536 -2.954 2.251 1.00 97.56 208 PHE A O 1
ATOM 1718 N N . GLU A 1 209 ? -20.594 -2.351 1.602 1.00 97.81 209 GLU A N 1
ATOM 1719 C CA . GLU A 1 209 ? -20.983 -3.683 1.125 1.00 97.81 209 GLU A CA 1
ATOM 1720 C C . GLU A 1 209 ? -20.076 -4.149 -0.016 1.00 97.81 209 GLU A C 1
ATOM 1722 O O . GLU A 1 209 ? -19.484 -5.220 0.065 1.00 97.81 209 GLU A O 1
ATOM 1727 N N . GLU A 1 210 ? -19.889 -3.304 -1.032 1.00 97.94 210 GLU A N 1
ATOM 1728 C CA . GLU A 1 210 ? -19.013 -3.616 -2.166 1.00 97.94 210 GLU A CA 1
ATOM 1729 C C . GLU A 1 210 ? -17.542 -3.728 -1.722 1.00 97.94 210 GLU A C 1
ATOM 1731 O O . GLU A 1 210 ? -16.803 -4.595 -2.191 1.00 97.94 210 GLU A O 1
ATOM 1736 N N . ALA A 1 211 ? -17.111 -2.890 -0.771 1.00 98.44 211 ALA A N 1
ATOM 1737 C CA . ALA A 1 211 ? -15.775 -2.983 -0.193 1.00 98.44 211 ALA A CA 1
ATOM 1738 C C . ALA A 1 211 ? -15.525 -4.341 0.480 1.00 98.44 211 ALA A C 1
ATOM 1740 O O . ALA A 1 211 ? -14.460 -4.928 0.286 1.00 98.44 211 ALA A O 1
ATOM 1741 N N . VAL A 1 212 ? -16.496 -4.854 1.246 1.00 98.50 212 VAL A N 1
ATOM 1742 C CA . VAL A 1 212 ? -16.406 -6.165 1.909 1.00 98.50 212 VAL A CA 1
ATOM 1743 C C . VAL A 1 212 ? -16.161 -7.278 0.891 1.00 98.50 212 VAL A C 1
ATOM 1745 O O . VAL A 1 212 ? -15.299 -8.125 1.128 1.00 98.50 212 VAL A O 1
ATOM 1748 N N . ASP A 1 213 ? -16.856 -7.260 -0.246 1.00 98.06 213 ASP A N 1
ATOM 1749 C CA . ASP A 1 213 ? -16.732 -8.301 -1.270 1.00 98.06 213 ASP A CA 1
ATOM 1750 C C . ASP A 1 213 ? -15.328 -8.344 -1.892 1.00 98.06 213 ASP A C 1
ATOM 1752 O O . ASP A 1 213 ? -14.742 -9.422 -2.028 1.00 98.06 213 ASP A O 1
ATOM 1756 N N . TYR A 1 214 ? -14.750 -7.187 -2.235 1.00 98.44 214 TYR A N 1
ATOM 1757 C CA . TYR A 1 214 ? -13.391 -7.136 -2.790 1.00 98.44 214 TYR A CA 1
ATOM 1758 C C . TYR A 1 214 ? -12.311 -7.419 -1.743 1.00 98.44 214 TYR A C 1
ATOM 1760 O O . TYR A 1 214 ? -11.328 -8.090 -2.050 1.00 98.44 214 TYR A O 1
ATOM 1768 N N . LEU A 1 215 ? -12.483 -6.954 -0.502 1.00 98.38 215 LEU A N 1
ATOM 1769 C CA . LEU A 1 215 ? -11.526 -7.218 0.577 1.00 98.38 215 LEU A CA 1
ATOM 1770 C C . LEU A 1 215 ? -11.498 -8.704 0.962 1.00 98.38 215 LEU A C 1
ATOM 1772 O O . LEU A 1 215 ? -10.426 -9.241 1.227 1.00 98.38 215 LEU A O 1
ATOM 1776 N N . ARG A 1 216 ? -12.643 -9.398 0.921 1.00 98.06 216 ARG A N 1
ATOM 1777 C CA . ARG A 1 216 ? -12.700 -10.860 1.093 1.00 98.06 216 ARG A CA 1
ATOM 1778 C C . ARG A 1 216 ? -11.944 -11.597 0.002 1.00 98.06 216 ARG A C 1
ATOM 1780 O O . ARG A 1 216 ? -11.137 -12.464 0.319 1.00 98.06 216 ARG A O 1
ATOM 1787 N N . GLN A 1 217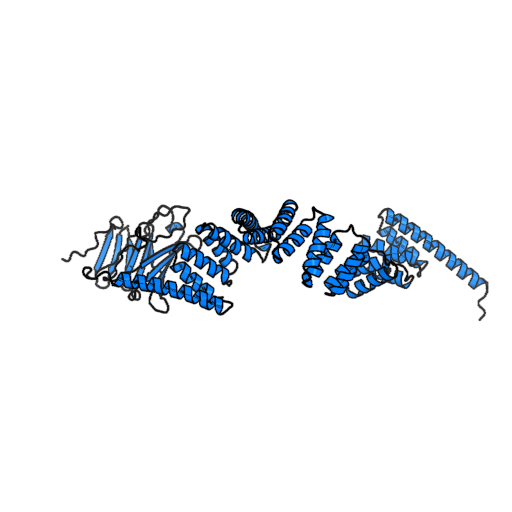 ? -12.161 -11.218 -1.256 1.00 98.06 217 GLN A N 1
ATOM 1788 C CA . GLN A 1 217 ? -11.419 -11.793 -2.379 1.00 98.06 217 GLN A CA 1
ATOM 1789 C C . GLN A 1 217 ? -9.913 -11.524 -2.246 1.00 98.06 217 GLN A C 1
ATOM 1791 O O . GLN A 1 217 ? -9.103 -12.412 -2.496 1.00 98.06 217 GLN A O 1
ATOM 1796 N N . ALA A 1 218 ? -9.511 -10.328 -1.799 1.00 98.06 218 ALA A N 1
ATOM 1797 C CA . ALA A 1 218 ? -8.101 -10.021 -1.562 1.00 98.06 218 ALA A CA 1
ATOM 1798 C C . ALA A 1 218 ? -7.469 -10.975 -0.530 1.00 98.06 218 ALA A C 1
ATOM 1800 O O . ALA A 1 218 ? -6.371 -11.475 -0.765 1.00 98.06 218 ALA A O 1
ATOM 1801 N N . ILE A 1 219 ? -8.179 -11.267 0.568 1.00 97.38 219 ILE A N 1
ATOM 1802 C CA . ILE A 1 219 ? -7.743 -12.218 1.605 1.00 97.38 219 ILE A CA 1
ATOM 1803 C C . ILE A 1 219 ? -7.700 -13.656 1.073 1.00 97.38 219 ILE A C 1
ATOM 1805 O O . ILE A 1 219 ? -6.769 -14.391 1.393 1.00 97.38 219 ILE A O 1
ATOM 1809 N N . GLU A 1 220 ? -8.668 -14.056 0.243 1.00 97.25 220 GLU A N 1
ATOM 1810 C CA . GLU A 1 220 ? -8.701 -15.386 -0.382 1.00 97.25 220 GLU A CA 1
ATOM 1811 C C . GLU A 1 220 ? -7.434 -15.660 -1.204 1.00 97.25 220 GLU A C 1
ATOM 1813 O O . GLU A 1 220 ? -6.848 -16.738 -1.102 1.00 97.25 220 GLU A O 1
ATOM 1818 N N . PHE A 1 221 ? -6.970 -14.673 -1.976 1.00 97.12 221 PHE A N 1
ATOM 1819 C CA . PHE A 1 221 ? -5.761 -14.813 -2.791 1.00 97.12 221 PHE A CA 1
ATOM 1820 C C . PHE A 1 221 ? -4.456 -14.536 -2.030 1.00 97.12 221 PHE A C 1
ATOM 1822 O O . PHE A 1 221 ? -3.390 -14.966 -2.477 1.00 97.12 221 PHE A O 1
ATOM 1829 N N . LYS A 1 222 ? -4.502 -13.808 -0.907 1.00 95.94 222 LYS A N 1
ATOM 1830 C CA . LYS A 1 222 ? -3.331 -13.523 -0.069 1.00 95.94 222 LYS A CA 1
ATOM 1831 C C . LYS A 1 222 ? -3.730 -13.381 1.401 1.00 95.94 222 LYS A C 1
ATOM 1833 O O . LYS A 1 222 ? -4.258 -12.355 1.821 1.00 95.94 222 LYS A O 1
ATOM 1838 N N . THR A 1 223 ? -3.388 -14.394 2.191 1.00 93.75 223 THR A N 1
ATOM 1839 C CA . THR A 1 223 ? -3.731 -14.474 3.618 1.00 93.75 223 THR A CA 1
ATOM 1840 C C . THR A 1 223 ? -2.703 -13.817 4.538 1.00 93.75 223 THR A C 1
ATOM 1842 O O . THR A 1 223 ? -2.982 -13.613 5.707 1.00 93.75 223 THR A O 1
ATOM 1845 N N . ASP A 1 224 ? -1.500 -13.501 4.059 1.00 90.75 224 ASP A N 1
ATOM 1846 C CA . ASP A 1 224 ? -0.386 -12.940 4.839 1.00 90.75 224 ASP A CA 1
ATOM 1847 C C . ASP A 1 224 ? -0.298 -11.400 4.744 1.00 90.75 224 ASP A C 1
ATOM 1849 O O . ASP A 1 224 ? 0.791 -10.833 4.753 1.00 90.75 224 ASP A O 1
ATOM 1853 N N . ALA A 1 225 ? -1.441 -10.720 4.615 1.00 91.06 225 ALA A N 1
ATOM 1854 C CA . ALA A 1 225 ? -1.539 -9.262 4.491 1.00 91.06 225 ALA A CA 1
ATOM 1855 C C . ALA A 1 225 ? -2.473 -8.675 5.573 1.00 91.06 225 ALA A C 1
ATOM 1857 O O . ALA A 1 225 ? -3.693 -8.631 5.371 1.00 91.06 225 ALA A O 1
ATOM 1858 N N . PRO A 1 226 ? -1.947 -8.243 6.735 1.00 90.31 226 PRO A N 1
ATOM 1859 C CA . PRO A 1 226 ? -2.766 -7.777 7.859 1.00 90.31 226 PRO A CA 1
ATOM 1860 C C . PRO A 1 226 ? -3.630 -6.543 7.530 1.00 90.31 226 PRO A C 1
ATOM 1862 O O . PRO A 1 226 ? -4.728 -6.385 8.069 1.00 90.31 226 PRO A O 1
ATOM 1865 N N . GLU A 1 227 ? -3.210 -5.698 6.588 1.00 90.31 227 GLU A N 1
ATOM 1866 C CA . GLU A 1 227 ? -3.971 -4.533 6.122 1.00 90.31 227 GLU A CA 1
ATOM 1867 C C . GLU A 1 227 ? -5.336 -4.929 5.546 1.00 90.31 227 GLU A C 1
ATOM 1869 O O . GLU A 1 227 ? -6.317 -4.200 5.696 1.00 90.31 227 GLU A O 1
ATOM 1874 N N . PHE A 1 228 ? -5.430 -6.111 4.929 1.00 94.25 228 PHE A N 1
ATOM 1875 C CA . PHE A 1 228 ? -6.666 -6.570 4.299 1.00 94.25 228 PHE A CA 1
ATOM 1876 C C . PHE A 1 228 ? -7.721 -6.881 5.363 1.00 94.25 228 PHE A C 1
ATOM 1878 O O . PHE A 1 228 ? -8.867 -6.436 5.260 1.00 94.25 228 PHE A O 1
ATOM 1885 N N . TYR A 1 229 ? -7.309 -7.576 6.426 1.00 94.06 229 TYR A N 1
ATOM 1886 C CA . TYR A 1 229 ? -8.144 -7.883 7.586 1.00 94.06 229 TYR A CA 1
ATOM 1887 C C . TYR A 1 229 ? -8.582 -6.619 8.319 1.00 94.06 229 TYR A C 1
ATOM 1889 O O . TYR A 1 229 ? -9.737 -6.509 8.729 1.00 94.06 229 TYR A O 1
ATOM 1897 N N . GLN A 1 230 ? -7.683 -5.641 8.450 1.00 91.38 230 GLN A N 1
ATOM 1898 C CA . GLN A 1 230 ? -7.992 -4.366 9.086 1.00 91.38 230 GLN A CA 1
ATOM 1899 C C . GLN A 1 230 ? -9.072 -3.602 8.317 1.00 91.38 230 GLN A C 1
ATOM 1901 O O . GLN A 1 230 ? -10.070 -3.178 8.910 1.00 91.38 230 GLN A O 1
ATOM 1906 N N . SER A 1 231 ? -8.892 -3.432 7.006 1.00 93.88 231 SER A N 1
ATOM 1907 C CA . SER A 1 231 ? -9.869 -2.744 6.163 1.00 93.88 231 SER A CA 1
ATOM 1908 C C . SER A 1 231 ? -11.202 -3.487 6.137 1.00 93.88 231 SER A C 1
ATOM 1910 O O . SER A 1 231 ? -12.252 -2.849 6.240 1.00 93.88 231 SER A O 1
ATOM 1912 N N . LEU A 1 232 ? -11.183 -4.824 6.078 1.00 96.38 232 LEU A N 1
ATOM 1913 C CA . LEU A 1 232 ? -12.398 -5.638 6.094 1.00 96.38 232 LEU A CA 1
ATOM 1914 C C . LEU A 1 232 ? -13.143 -5.516 7.427 1.00 96.38 232 LEU A C 1
ATOM 1916 O O . LEU A 1 232 ? -14.337 -5.221 7.436 1.00 96.38 232 LEU A O 1
ATOM 1920 N N . GLY A 1 233 ? -12.442 -5.670 8.552 1.00 94.50 233 GLY A N 1
ATOM 1921 C CA . GLY A 1 233 ? -13.016 -5.505 9.886 1.00 94.50 233 GLY A CA 1
ATOM 1922 C C . GLY A 1 233 ? -13.627 -4.115 10.073 1.00 94.50 233 GLY A C 1
ATOM 1923 O O . GLY A 1 233 ? -14.763 -3.991 10.527 1.00 94.50 233 GLY A O 1
ATOM 1924 N N . ALA A 1 234 ? -12.932 -3.062 9.631 1.00 92.50 234 ALA A N 1
ATOM 1925 C CA . ALA A 1 234 ? -13.446 -1.695 9.684 1.00 92.50 234 ALA A CA 1
ATOM 1926 C C . ALA A 1 234 ? -14.695 -1.484 8.806 1.00 92.50 234 ALA A C 1
ATOM 1928 O O . ALA A 1 234 ? -15.593 -0.740 9.203 1.00 92.50 234 ALA A O 1
ATOM 1929 N N . ALA A 1 235 ? -14.771 -2.118 7.631 1.00 96.19 235 ALA A N 1
ATOM 1930 C CA . ALA A 1 235 ? -15.958 -2.074 6.775 1.00 96.19 235 ALA A CA 1
ATOM 1931 C C . ALA A 1 235 ? -17.148 -2.805 7.422 1.00 96.19 235 ALA A C 1
ATOM 1933 O O . ALA A 1 235 ? -18.248 -2.263 7.472 1.00 96.19 235 ALA A O 1
ATOM 1934 N N . LEU A 1 236 ? -16.921 -3.992 7.992 1.00 96.88 236 LEU A N 1
ATOM 1935 C CA . LEU A 1 236 ? -17.955 -4.787 8.667 1.00 96.88 236 LEU A CA 1
ATOM 1936 C C . LEU A 1 236 ? -18.513 -4.085 9.912 1.00 96.88 236 LEU A C 1
ATOM 1938 O O . LEU A 1 236 ? -19.722 -4.113 10.128 1.00 96.88 236 LEU A O 1
ATOM 1942 N N . VAL A 1 237 ? -17.664 -3.387 10.677 1.00 93.75 237 VAL A N 1
ATOM 1943 C CA . VAL A 1 237 ? -18.091 -2.520 11.792 1.00 93.75 237 VAL A CA 1
ATOM 1944 C C . VAL A 1 237 ? -19.046 -1.422 11.326 1.00 93.75 237 VAL A C 1
ATOM 1946 O O . VAL A 1 237 ? -19.970 -1.074 12.049 1.00 93.75 237 VAL A O 1
ATOM 1949 N N . LYS A 1 238 ? -18.830 -0.846 10.137 1.00 94.69 238 LYS A N 1
ATOM 1950 C CA . LYS A 1 238 ? -19.706 0.203 9.585 1.00 94.69 238 LYS A CA 1
ATOM 1951 C C . LYS A 1 238 ? -21.047 -0.328 9.084 1.00 94.69 238 LYS A C 1
ATOM 1953 O O . LYS A 1 238 ? -21.980 0.456 8.965 1.00 94.69 238 LYS A O 1
ATOM 1958 N N . LEU A 1 239 ? -21.123 -1.628 8.816 1.00 95.88 239 LEU A N 1
ATOM 1959 C CA . LEU A 1 239 ? -22.335 -2.345 8.424 1.00 95.88 239 LEU A CA 1
ATOM 1960 C C . LEU A 1 239 ? -23.054 -3.005 9.608 1.00 95.88 239 LEU A C 1
ATOM 1962 O O . LEU A 1 239 ? -23.991 -3.767 9.388 1.00 95.88 239 LEU A O 1
ATOM 1966 N N . ASP A 1 240 ? -22.581 -2.790 10.840 1.00 95.06 240 ASP A N 1
ATOM 1967 C CA . ASP A 1 240 ? -23.071 -3.456 12.051 1.00 95.06 240 ASP A CA 1
ATOM 1968 C C . ASP A 1 240 ? -23.047 -5.004 11.960 1.00 95.06 240 ASP A C 1
ATOM 1970 O O . ASP A 1 240 ? -23.802 -5.714 12.629 1.00 95.06 240 ASP A O 1
ATOM 1974 N N . ARG A 1 241 ? -22.145 -5.568 11.138 1.00 95.38 241 ARG A N 1
ATOM 1975 C CA . ARG A 1 241 ? -21.951 -7.021 10.956 1.00 95.38 241 ARG A CA 1
ATOM 1976 C C . ARG A 1 241 ? -20.996 -7.570 12.017 1.00 95.38 241 ARG A C 1
ATOM 1978 O O . ARG A 1 241 ? -19.895 -8.031 11.714 1.00 95.38 241 ARG A O 1
ATOM 1985 N N . TRP A 1 242 ? -21.416 -7.487 13.281 1.00 92.81 242 TRP A N 1
ATOM 1986 C CA . TRP A 1 242 ? -20.563 -7.718 14.456 1.00 92.81 242 TRP A CA 1
ATOM 1987 C C . TRP A 1 242 ? -19.853 -9.078 14.504 1.00 92.81 242 TRP A C 1
ATOM 1989 O O . TRP A 1 242 ? -18.643 -9.074 14.732 1.00 92.81 242 TRP A O 1
ATOM 1999 N N . PRO A 1 243 ? -20.522 -10.224 14.259 1.00 93.25 243 PRO A N 1
ATOM 2000 C CA . PRO A 1 243 ? -19.860 -11.526 14.362 1.00 93.25 243 PRO A CA 1
ATOM 2001 C C . PRO A 1 243 ? -18.732 -11.694 13.338 1.00 93.25 243 PRO A C 1
ATOM 2003 O O . PRO A 1 243 ? -17.665 -12.206 13.657 1.00 93.25 243 PRO A O 1
ATOM 2006 N N . GLU A 1 244 ? -18.948 -11.204 12.117 1.00 95.50 244 GLU A N 1
ATOM 2007 C CA . GLU A 1 244 ? -17.952 -11.266 11.047 1.00 95.50 244 GLU A CA 1
ATOM 2008 C C . GLU A 1 244 ? -16.807 -10.283 11.319 1.00 95.50 244 GLU A C 1
ATOM 2010 O O . GLU A 1 244 ? -15.642 -10.615 11.115 1.00 95.50 244 GLU A O 1
ATOM 2015 N N . ALA A 1 245 ? -17.112 -9.080 11.823 1.00 94.94 245 ALA A N 1
ATOM 2016 C CA . ALA A 1 245 ? -16.085 -8.124 12.227 1.00 94.94 245 ALA A CA 1
ATOM 2017 C C . ALA A 1 245 ? -15.170 -8.705 13.319 1.00 94.94 245 ALA A C 1
ATOM 2019 O O . ALA A 1 245 ? -13.951 -8.577 13.225 1.00 94.94 245 ALA A O 1
ATOM 2020 N N . GLU A 1 246 ? -15.743 -9.366 14.328 1.00 92.75 246 GLU A N 1
ATOM 2021 C CA . GLU A 1 246 ? -14.996 -10.040 15.395 1.00 92.75 246 GLU A CA 1
ATOM 2022 C C . GLU A 1 246 ? -14.072 -11.128 14.844 1.00 92.75 246 GLU A C 1
ATOM 2024 O O . GLU A 1 246 ? -12.909 -11.184 15.236 1.00 92.75 246 GLU A O 1
ATOM 2029 N N . GLU A 1 247 ? -14.555 -11.960 13.919 1.00 94.12 247 GLU A N 1
ATOM 2030 C CA . GLU A 1 247 ? -13.758 -13.019 13.296 1.00 94.12 247 GLU A CA 1
ATOM 2031 C C . GLU A 1 247 ? -12.496 -12.461 12.623 1.00 94.12 247 GLU A C 1
ATOM 2033 O O . GLU A 1 247 ? -11.381 -12.873 12.953 1.00 94.12 247 GLU A O 1
ATOM 2038 N N . TYR A 1 248 ? -12.647 -11.487 11.720 1.00 93.56 248 TYR A N 1
ATOM 2039 C CA . TYR A 1 248 ? -11.509 -10.945 10.972 1.00 93.56 248 TYR A CA 1
ATOM 2040 C C . TYR A 1 248 ? -10.579 -10.084 11.836 1.00 93.56 248 TYR A C 1
ATOM 2042 O O . TYR A 1 248 ? -9.366 -10.103 11.627 1.00 93.56 248 TYR A O 1
ATOM 2050 N N . LEU A 1 249 ? -11.104 -9.369 12.837 1.00 91.25 249 LEU A N 1
ATOM 2051 C CA . LEU A 1 249 ? -10.270 -8.632 13.792 1.00 91.25 249 LEU A CA 1
ATOM 2052 C C . LEU A 1 249 ? -9.487 -9.579 14.715 1.00 91.25 249 LEU A C 1
ATOM 2054 O O . LEU A 1 249 ? -8.331 -9.297 15.021 1.00 91.25 249 LEU A O 1
ATOM 2058 N N . ASN A 1 250 ? -10.061 -10.722 15.102 1.00 89.19 250 ASN A N 1
ATOM 2059 C CA . ASN A 1 250 ? -9.340 -11.751 15.855 1.00 89.19 250 ASN A CA 1
ATOM 2060 C C . ASN A 1 250 ? -8.235 -12.417 15.025 1.00 89.19 250 ASN A C 1
ATOM 2062 O O . ASN A 1 250 ? -7.189 -12.756 15.575 1.00 89.19 250 ASN A O 1
ATOM 2066 N N . GLN A 1 251 ? -8.434 -12.589 13.715 1.00 90.25 251 GLN A N 1
ATOM 2067 C CA . GLN A 1 251 ? -7.373 -13.059 12.817 1.00 90.25 251 GLN A CA 1
ATOM 2068 C C . GLN A 1 251 ? -6.258 -12.015 12.676 1.00 90.25 251 GLN A C 1
ATOM 2070 O O . GLN A 1 251 ? -5.083 -12.367 12.745 1.00 90.25 251 GLN A O 1
ATOM 2075 N N . LEU A 1 252 ? -6.608 -10.728 12.568 1.00 87.81 252 LEU A N 1
ATOM 2076 C CA . LEU A 1 252 ? -5.638 -9.633 12.510 1.00 87.81 252 LEU A CA 1
ATOM 2077 C C . LEU A 1 252 ? -4.715 -9.600 13.736 1.00 87.81 252 LEU A C 1
ATOM 2079 O O . LEU A 1 252 ? -3.513 -9.397 13.583 1.00 87.81 252 LEU A O 1
ATOM 2083 N N . ILE A 1 253 ? -5.240 -9.837 14.943 1.00 83.12 253 ILE A N 1
ATOM 2084 C CA . ILE A 1 253 ? -4.410 -9.795 16.158 1.00 83.12 253 ILE A CA 1
ATOM 2085 C C . ILE A 1 253 ? -3.425 -10.971 16.292 1.00 83.12 253 ILE A C 1
ATOM 2087 O O . ILE A 1 253 ? -2.572 -10.941 17.173 1.00 83.12 253 ILE A O 1
ATOM 2091 N N . GLN A 1 254 ? -3.518 -11.994 15.432 1.00 84.31 254 GLN A N 1
ATOM 2092 C CA . GLN A 1 254 ? -2.544 -13.094 15.388 1.00 84.31 254 GLN A CA 1
ATOM 2093 C C . GLN A 1 254 ? -1.262 -12.728 14.626 1.00 84.31 254 GLN A C 1
ATOM 2095 O O . GLN A 1 254 ? -0.268 -13.449 14.718 1.00 84.31 254 GLN A O 1
ATOM 2100 N N . PHE A 1 255 ? -1.267 -11.635 13.855 1.00 82.81 255 PHE A N 1
ATOM 2101 C CA . PHE A 1 255 ? -0.077 -11.179 13.142 1.00 82.81 255 PHE A CA 1
ATOM 2102 C C . PHE A 1 255 ? 0.939 -10.542 14.107 1.00 82.81 255 PHE A C 1
ATOM 2104 O O . PHE A 1 255 ? 0.543 -9.958 15.117 1.00 82.81 255 PHE A O 1
ATOM 2111 N N . PRO A 1 256 ? 2.253 -10.609 13.813 1.00 78.00 256 PRO A N 1
ATOM 2112 C CA . PRO A 1 256 ? 3.275 -9.989 14.651 1.00 78.00 256 PRO A CA 1
ATOM 2113 C C . PRO A 1 256 ? 3.029 -8.477 14.828 1.00 78.00 256 PRO A C 1
ATOM 2115 O O . PRO A 1 256 ? 2.827 -7.794 13.818 1.00 78.00 256 PRO A O 1
ATOM 2118 N N . PRO A 1 257 ? 3.105 -7.922 16.054 1.00 66.44 257 PRO A N 1
ATOM 2119 C CA . PRO A 1 257 ? 2.843 -6.499 16.313 1.00 66.44 257 PRO A CA 1
ATOM 2120 C C . PRO A 1 257 ? 3.724 -5.540 15.499 1.00 66.44 257 PRO A C 1
ATOM 2122 O O . PRO A 1 257 ? 3.271 -4.472 15.096 1.00 66.44 257 PRO A O 1
ATOM 2125 N N . ASP A 1 258 ? 4.958 -5.949 15.196 1.00 63.94 258 ASP A N 1
ATOM 2126 C CA . ASP A 1 258 ? 5.932 -5.149 14.442 1.00 63.94 258 ASP A CA 1
ATOM 2127 C C . ASP A 1 258 ? 5.585 -5.008 12.951 1.00 63.94 258 ASP A C 1
ATOM 2129 O O . ASP A 1 258 ? 6.173 -4.185 12.251 1.00 63.94 258 ASP A O 1
ATOM 2133 N N . SER A 1 259 ? 4.628 -5.797 12.447 1.00 60.75 259 SER A N 1
ATOM 2134 C CA . SER A 1 259 ? 4.242 -5.774 11.032 1.00 60.75 259 SER A CA 1
ATOM 2135 C C . SER A 1 259 ? 3.455 -4.521 10.633 1.00 60.75 259 SER A C 1
ATOM 2137 O O . SER A 1 259 ? 3.465 -4.163 9.458 1.00 60.75 259 SER A O 1
ATOM 2139 N N . LEU A 1 260 ? 2.813 -3.816 11.580 1.00 58.06 260 LEU A N 1
ATOM 2140 C CA . LEU A 1 260 ? 2.005 -2.628 11.291 1.00 58.06 260 LEU A CA 1
ATOM 2141 C C . LEU A 1 260 ? 1.951 -1.622 12.458 1.00 58.06 260 LEU A C 1
ATOM 2143 O O . LEU A 1 260 ? 1.457 -1.955 13.536 1.00 58.06 260 LEU A O 1
ATOM 2147 N N . PRO A 1 261 ? 2.239 -0.324 12.224 1.00 55.69 261 PRO A N 1
ATOM 2148 C CA . PRO A 1 261 ? 1.880 0.752 13.157 1.00 55.69 261 PRO A CA 1
ATOM 2149 C C . PRO A 1 261 ? 0.367 0.826 13.453 1.00 55.69 261 PRO A C 1
ATOM 2151 O O . PRO A 1 261 ? -0.052 1.421 14.445 1.00 55.69 261 PRO A O 1
ATOM 2154 N N . THR A 1 262 ? -0.466 0.241 12.588 1.00 58.22 262 THR A N 1
ATOM 2155 C CA . THR A 1 262 ? -1.935 0.290 12.596 1.00 58.22 262 THR A CA 1
ATOM 2156 C C . THR A 1 262 ? -2.626 -0.760 13.472 1.00 58.22 262 THR A C 1
ATOM 2158 O O . THR A 1 262 ? -3.840 -0.658 13.666 1.00 58.22 262 THR A O 1
ATOM 2161 N N . PHE A 1 263 ? -1.888 -1.690 14.095 1.00 64.25 263 PHE A N 1
ATOM 2162 C CA . PHE A 1 263 ? -2.420 -2.630 15.105 1.00 64.25 263 PHE A CA 1
ATOM 2163 C C . PHE A 1 263 ? -3.117 -1.915 16.282 1.00 64.25 263 PHE A C 1
ATOM 2165 O O . PHE A 1 263 ? -4.000 -2.443 16.947 1.00 64.25 263 PHE A O 1
ATOM 2172 N N . ARG A 1 264 ? -2.772 -0.642 16.490 1.00 64.56 264 ARG A N 1
ATOM 2173 C CA . ARG A 1 264 ? -3.406 0.281 17.444 1.00 64.56 264 ARG A CA 1
ATOM 2174 C C . ARG A 1 264 ? -4.923 0.368 17.266 1.00 64.56 264 ARG A C 1
ATOM 2176 O O . ARG A 1 264 ? -5.675 0.367 18.236 1.00 64.56 264 ARG A O 1
ATOM 2183 N N . GLY A 1 265 ? -5.372 0.473 16.014 1.00 70.25 265 GLY A N 1
ATOM 2184 C CA . GLY A 1 265 ? -6.783 0.646 15.688 1.00 70.25 265 GLY A CA 1
ATOM 2185 C C . GLY A 1 265 ? -7.578 -0.651 15.792 1.00 70.25 265 GLY A C 1
ATOM 2186 O O . GLY A 1 265 ? -8.774 -0.594 16.065 1.00 70.25 265 GLY A O 1
ATOM 2187 N N . SER A 1 266 ? -6.944 -1.813 15.603 1.00 78.19 266 SER A N 1
ATOM 2188 C CA . SER A 1 266 ? -7.648 -3.098 15.557 1.00 78.19 266 SER A CA 1
ATOM 2189 C C . SER A 1 266 ? -8.189 -3.508 16.921 1.00 78.19 266 SER A C 1
ATOM 2191 O O . SER A 1 266 ? -9.363 -3.857 17.005 1.00 78.19 266 SER A O 1
ATOM 2193 N N . PHE A 1 267 ? -7.404 -3.366 17.993 1.00 82.12 267 PHE A N 1
ATOM 2194 C CA . PHE A 1 267 ? -7.871 -3.627 19.359 1.00 82.12 267 PHE A CA 1
ATOM 2195 C C . PHE A 1 267 ? -8.999 -2.683 19.787 1.00 82.12 267 PHE A C 1
ATOM 2197 O O . PHE A 1 267 ? -9.964 -3.120 20.409 1.00 82.12 267 PHE A O 1
ATOM 2204 N N . LEU A 1 268 ? -8.942 -1.408 19.383 1.00 86.50 268 LEU A N 1
ATOM 2205 C CA . LEU A 1 268 ? -10.025 -0.455 19.632 1.00 86.50 268 LEU A CA 1
ATOM 2206 C C . LEU A 1 268 ? -11.318 -0.853 18.897 1.00 86.50 268 LEU A C 1
ATOM 2208 O O . LEU A 1 268 ? -12.403 -0.803 19.480 1.00 86.50 268 LEU A O 1
ATOM 2212 N N . GLN A 1 269 ? -11.218 -1.246 17.621 1.00 88.50 269 GLN A N 1
ATOM 2213 C CA . GLN A 1 269 ? -12.375 -1.727 16.860 1.00 88.50 269 GLN A CA 1
ATOM 2214 C C . GLN A 1 269 ? -12.916 -3.032 17.451 1.00 88.50 269 GLN A C 1
ATOM 2216 O O . GLN A 1 269 ? -14.124 -3.159 17.620 1.00 88.50 269 GLN A O 1
ATOM 2221 N N . LEU A 1 270 ? -12.040 -3.966 17.828 1.00 88.25 270 LEU A N 1
ATOM 2222 C CA . LEU A 1 270 ? -12.423 -5.241 18.431 1.00 88.25 270 LEU A CA 1
ATOM 2223 C C . LEU A 1 270 ? -13.129 -5.025 19.771 1.00 88.25 270 LEU A C 1
ATOM 2225 O O . LEU A 1 270 ? -14.212 -5.563 19.974 1.00 88.25 270 LEU A O 1
ATOM 2229 N N . GLY A 1 271 ? -12.582 -4.176 20.646 1.00 87.94 271 GLY A N 1
ATOM 2230 C CA . GLY A 1 271 ? -13.228 -3.800 21.903 1.00 87.94 271 GLY A CA 1
ATOM 2231 C C . GLY A 1 271 ? -14.629 -3.235 21.678 1.00 87.94 271 GLY A C 1
ATOM 2232 O O . GLY A 1 271 ? -15.568 -3.636 22.360 1.00 87.94 271 GLY A O 1
ATOM 2233 N N . LYS A 1 272 ? -14.809 -2.401 20.643 1.00 91.12 272 LYS A N 1
ATOM 2234 C CA . LYS A 1 272 ? -16.122 -1.843 20.281 1.00 91.12 272 LYS A CA 1
ATOM 2235 C C . LYS A 1 272 ? -17.094 -2.916 19.792 1.00 91.12 272 LYS A C 1
ATOM 2237 O O . LYS A 1 272 ? -18.255 -2.932 20.202 1.00 91.12 272 LYS A O 1
ATOM 2242 N N . VAL A 1 273 ? -16.629 -3.815 18.930 1.00 92.75 273 VAL A N 1
ATOM 2243 C CA . VAL A 1 273 ? -17.410 -4.953 18.418 1.00 92.75 273 VAL A CA 1
ATOM 2244 C C . VAL A 1 273 ? -17.830 -5.892 19.553 1.00 92.75 273 VAL A C 1
ATOM 2246 O O . VAL A 1 273 ? -18.952 -6.389 19.564 1.00 92.75 273 VAL A O 1
ATOM 2249 N N . LEU A 1 274 ? -16.956 -6.126 20.530 1.00 85.75 274 LEU A N 1
ATOM 2250 C CA . LEU A 1 274 ? -17.245 -6.975 21.685 1.00 85.75 274 LEU A CA 1
ATOM 2251 C C . LEU A 1 274 ? -18.211 -6.289 22.661 1.00 85.75 274 LEU A C 1
ATOM 2253 O O . LEU A 1 274 ? -19.156 -6.926 23.126 1.00 85.75 274 LEU A O 1
ATOM 2257 N N . ALA A 1 275 ? -18.020 -4.994 22.929 1.00 88.25 275 ALA A N 1
ATOM 2258 C CA . ALA A 1 275 ? -18.890 -4.208 23.803 1.00 88.25 275 ALA A CA 1
ATOM 2259 C C . ALA A 1 275 ? -20.323 -4.135 23.256 1.00 88.25 275 ALA A C 1
ATOM 2261 O O . ALA A 1 275 ? -21.272 -4.422 23.976 1.00 88.25 275 ALA A O 1
ATOM 2262 N N . THR A 1 276 ? -20.484 -3.860 21.956 1.00 90.25 276 THR A N 1
ATOM 2263 C CA . THR A 1 276 ? -21.803 -3.826 21.287 1.00 90.25 276 THR A CA 1
ATOM 2264 C C . THR A 1 276 ? -22.532 -5.172 21.305 1.00 90.25 276 THR A C 1
ATOM 2266 O O . THR A 1 276 ? -23.759 -5.203 21.301 1.00 90.25 276 THR A O 1
ATOM 2269 N N . GLN A 1 277 ? -21.800 -6.284 21.383 1.00 86.81 277 GLN A N 1
ATOM 2270 C CA . GLN A 1 277 ? -22.364 -7.624 21.572 1.00 86.81 277 GLN A CA 1
ATOM 2271 C C . GLN A 1 277 ? -22.644 -7.977 23.048 1.00 86.81 277 GLN A C 1
ATOM 2273 O O . GLN A 1 277 ? -23.071 -9.096 23.332 1.00 86.81 277 GLN A O 1
ATOM 2278 N N . GLY A 1 278 ? -22.370 -7.079 24.001 1.00 82.56 278 GLY A N 1
ATOM 2279 C CA . GLY A 1 278 ? -22.491 -7.335 25.441 1.00 82.56 278 GLY A CA 1
ATOM 2280 C C . GLY A 1 278 ? -21.386 -8.230 26.019 1.00 82.56 278 GLY A C 1
ATOM 2281 O O . GLY A 1 278 ? -21.465 -8.659 27.171 1.00 82.56 278 GLY A O 1
ATOM 2282 N N . LYS A 1 279 ? -20.322 -8.518 25.255 1.00 80.25 279 LYS A N 1
ATOM 2283 C CA . LYS A 1 279 ? -19.159 -9.308 25.700 1.00 80.25 279 LYS A CA 1
ATOM 2284 C C . LYS A 1 279 ? -18.192 -8.430 26.508 1.00 80.25 279 LYS A C 1
ATOM 2286 O O . LYS A 1 279 ? -17.022 -8.285 26.153 1.00 80.25 279 LYS A O 1
ATOM 2291 N N . LEU A 1 280 ? -18.678 -7.844 27.608 1.00 74.81 280 LEU A N 1
ATOM 2292 C CA . LEU A 1 280 ? -17.984 -6.785 28.360 1.00 74.81 280 LEU A CA 1
ATOM 2293 C C . LEU A 1 280 ? -16.589 -7.200 28.860 1.00 74.81 280 LEU A C 1
ATOM 2295 O O . LEU A 1 280 ? -15.651 -6.418 28.775 1.00 74.81 280 LEU A O 1
ATOM 2299 N N . ASN A 1 281 ? -16.408 -8.443 29.322 1.00 70.12 281 ASN A N 1
ATOM 2300 C CA . ASN A 1 281 ? -15.094 -8.935 29.772 1.00 70.12 281 ASN A CA 1
ATOM 2301 C C . ASN A 1 281 ? -14.057 -8.941 28.644 1.00 70.12 281 ASN A C 1
ATOM 2303 O O . ASN A 1 281 ? -12.939 -8.467 28.823 1.00 70.12 281 ASN A O 1
ATOM 2307 N N . SER A 1 282 ? -14.434 -9.462 27.478 1.00 75.31 282 SER A N 1
ATOM 2308 C CA . SER A 1 282 ? -13.558 -9.503 26.309 1.00 75.31 282 SER A CA 1
ATOM 2309 C C . SER A 1 282 ? -13.298 -8.096 25.765 1.00 75.31 282 SER A C 1
ATOM 2311 O O . SER A 1 282 ? -12.187 -7.807 25.331 1.00 75.31 282 SER A O 1
ATOM 2313 N N . ALA A 1 283 ? -14.294 -7.206 25.834 1.00 74.56 283 ALA A N 1
ATOM 2314 C CA . ALA A 1 283 ? -14.142 -5.805 25.459 1.00 74.56 283 ALA A CA 1
ATOM 2315 C C . ALA A 1 283 ? -13.143 -5.065 26.364 1.00 74.56 283 ALA A C 1
ATOM 2317 O O . ALA A 1 283 ? -12.294 -4.345 25.846 1.00 74.56 283 ALA A O 1
ATOM 2318 N N . ILE A 1 284 ? -13.188 -5.295 27.684 1.00 74.56 284 ILE A N 1
ATOM 2319 C CA . ILE A 1 284 ? -12.196 -4.763 28.635 1.00 74.56 284 ILE A CA 1
ATOM 2320 C C . ILE A 1 284 ? -10.793 -5.215 28.238 1.00 74.56 284 ILE A C 1
ATOM 2322 O O . ILE A 1 284 ? -9.922 -4.372 28.085 1.00 74.56 284 ILE A O 1
ATOM 2326 N N . VAL A 1 285 ? -10.581 -6.515 27.996 1.00 73.31 285 VAL A N 1
ATOM 2327 C CA . VAL A 1 285 ? -9.265 -7.043 27.586 1.00 73.31 285 VAL A CA 1
ATOM 2328 C C . VAL A 1 285 ? -8.775 -6.384 26.293 1.00 73.31 285 VAL A C 1
ATOM 2330 O O . VAL A 1 285 ? -7.635 -5.927 26.225 1.00 73.31 285 VAL A O 1
ATOM 2333 N N . ALA A 1 286 ? -9.637 -6.283 25.278 1.00 74.69 286 ALA A N 1
ATOM 2334 C CA . ALA A 1 286 ? -9.278 -5.657 24.009 1.00 74.69 286 ALA A CA 1
ATOM 2335 C C . ALA A 1 286 ? -8.923 -4.168 24.175 1.00 74.69 286 ALA A C 1
ATOM 2337 O O . ALA A 1 286 ? -7.924 -3.709 23.624 1.00 74.69 286 ALA A O 1
ATOM 2338 N N . TYR A 1 287 ? -9.695 -3.411 24.960 1.00 80.44 287 TYR A N 1
ATOM 2339 C CA . TYR A 1 287 ? -9.390 -2.006 25.221 1.00 80.44 287 TYR A CA 1
ATOM 2340 C C . TYR A 1 287 ? -8.156 -1.808 26.107 1.00 80.44 287 TYR A C 1
ATOM 2342 O O . TYR A 1 287 ? -7.398 -0.873 25.857 1.00 80.44 287 TYR A O 1
ATOM 2350 N N . SER A 1 288 ? -7.896 -2.694 27.071 1.00 73.81 288 SER A N 1
ATOM 2351 C CA . SER A 1 288 ? -6.662 -2.676 27.864 1.00 73.81 288 SER A CA 1
ATOM 2352 C C . SER A 1 288 ? -5.431 -2.854 26.977 1.00 73.81 288 SER A C 1
ATOM 2354 O O . SER A 1 288 ? -4.506 -2.052 27.064 1.00 73.81 288 SER A O 1
ATOM 2356 N N . HIS A 1 289 ? -5.450 -3.802 26.035 1.00 75.38 289 HIS A N 1
ATOM 2357 C CA . HIS A 1 289 ? -4.368 -3.927 25.053 1.00 75.38 289 HIS A CA 1
ATOM 2358 C C . HIS A 1 289 ? -4.234 -2.684 24.162 1.00 75.38 289 HIS A C 1
ATOM 2360 O O . HIS A 1 289 ? -3.120 -2.252 23.864 1.00 75.38 289 HIS A O 1
ATOM 2366 N N . ALA A 1 290 ? -5.347 -2.053 23.768 1.00 78.56 290 ALA A N 1
ATOM 2367 C CA . ALA A 1 290 ? -5.293 -0.793 23.024 1.00 78.56 290 ALA A CA 1
ATOM 2368 C C . ALA A 1 290 ? -4.612 0.337 23.825 1.00 78.56 290 ALA A C 1
ATOM 2370 O O . ALA A 1 290 ? -3.893 1.151 23.241 1.00 78.56 290 ALA A O 1
ATOM 2371 N N . VAL A 1 291 ? -4.827 0.385 25.145 1.00 77.75 291 VAL A N 1
ATOM 2372 C CA . VAL A 1 291 ? -4.165 1.319 26.073 1.00 77.75 291 VAL A CA 1
ATOM 2373 C C . VAL A 1 291 ? -2.678 0.989 26.243 1.00 77.75 291 VAL A C 1
ATOM 2375 O O . VAL A 1 291 ? -1.848 1.891 26.183 1.00 77.75 291 VAL A O 1
ATOM 2378 N N . GLU A 1 292 ? -2.314 -0.285 26.402 1.00 72.88 292 GLU A N 1
ATOM 2379 C CA . GLU A 1 292 ? -0.915 -0.717 26.549 1.00 72.88 292 GLU A CA 1
ATOM 2380 C C . GLU A 1 292 ? -0.066 -0.353 25.328 1.00 72.88 292 GLU A C 1
ATOM 2382 O O . GLU A 1 292 ? 1.052 0.145 25.467 1.00 72.88 292 GLU A O 1
ATOM 2387 N N . ILE A 1 293 ? -0.615 -0.562 24.128 1.00 71.00 293 ILE A N 1
ATOM 2388 C CA . ILE A 1 293 ? 0.069 -0.261 22.866 1.00 71.00 293 ILE A CA 1
ATOM 2389 C C . ILE A 1 293 ? 0.246 1.251 22.683 1.00 71.00 293 ILE A C 1
ATOM 2391 O O . ILE A 1 293 ? 1.254 1.692 22.126 1.00 71.00 293 ILE A O 1
ATOM 2395 N N . ASN A 1 294 ? -0.728 2.058 23.110 1.00 73.00 294 ASN A N 1
ATOM 2396 C CA . ASN A 1 294 ? -0.626 3.510 23.047 1.00 73.00 294 ASN A CA 1
ATOM 2397 C C . ASN A 1 294 ? -1.167 4.171 24.313 1.00 73.00 294 ASN A C 1
ATOM 2399 O O . ASN A 1 294 ? -2.341 4.540 24.405 1.00 73.00 294 ASN A O 1
ATOM 2403 N N . GLN A 1 295 ? -0.244 4.408 25.238 1.00 76.62 295 GLN A N 1
ATOM 2404 C CA . GLN A 1 295 ? -0.529 4.994 26.542 1.00 76.62 295 GLN A CA 1
ATOM 2405 C C . GLN A 1 295 ? -1.046 6.435 26.474 1.00 76.62 295 GLN A C 1
ATOM 2407 O O . GLN A 1 295 ? -1.562 6.911 27.480 1.00 76.62 295 GLN A O 1
ATOM 2412 N N . ASN A 1 296 ? -0.959 7.106 25.319 1.00 78.50 296 ASN A N 1
ATOM 2413 C CA . ASN A 1 296 ? -1.356 8.506 25.149 1.00 78.50 296 ASN A CA 1
ATOM 2414 C C . ASN A 1 296 ? -2.621 8.674 24.289 1.00 78.50 296 ASN A C 1
ATOM 2416 O O . ASN A 1 296 ? -2.895 9.773 23.813 1.00 78.50 296 ASN A O 1
ATOM 2420 N N . TYR A 1 297 ? -3.382 7.603 24.028 1.00 80.50 297 TYR A N 1
ATOM 2421 C CA . TYR A 1 297 ? -4.573 7.688 23.179 1.00 80.50 297 TYR A CA 1
ATOM 2422 C C . TYR A 1 297 ? -5.867 7.764 23.991 1.00 80.50 297 TYR A C 1
ATOM 2424 O O . TYR A 1 297 ? -6.375 6.755 24.483 1.00 80.50 297 TYR A O 1
ATOM 2432 N N . ASN A 1 298 ? -6.433 8.972 24.082 1.00 84.81 298 ASN A N 1
ATOM 2433 C CA . ASN A 1 298 ? -7.648 9.276 24.847 1.00 84.81 298 ASN A CA 1
ATOM 2434 C C . ASN A 1 298 ? -8.812 8.310 24.570 1.00 84.81 298 ASN A C 1
ATOM 2436 O O . ASN A 1 298 ? -9.426 7.822 25.517 1.00 84.81 298 ASN A O 1
ATOM 2440 N N . LEU A 1 299 ? -9.100 8.008 23.297 1.00 86.50 299 LEU A N 1
ATOM 2441 C CA . LEU A 1 299 ? -10.256 7.183 22.927 1.00 86.50 299 LEU A CA 1
ATOM 2442 C C . LEU A 1 299 ? -10.187 5.765 23.509 1.00 86.50 299 LEU A C 1
ATOM 2444 O O . LEU A 1 299 ? -11.235 5.203 23.829 1.00 86.50 299 LEU A O 1
ATOM 2448 N N . SER A 1 300 ? -8.988 5.184 23.649 1.00 84.62 300 SER A N 1
ATOM 2449 C CA . SER A 1 300 ? -8.827 3.858 24.261 1.00 84.62 300 SER A CA 1
ATOM 2450 C C . SER A 1 300 ? -9.251 3.882 25.723 1.00 84.62 300 SER A C 1
ATOM 2452 O O . SER A 1 300 ? -10.037 3.035 26.140 1.00 84.62 300 SER A O 1
ATOM 2454 N N . TYR A 1 301 ? -8.792 4.886 26.478 1.00 83.00 301 TYR A N 1
ATOM 2455 C CA . TYR A 1 301 ? -9.188 5.070 27.870 1.00 83.00 301 TYR A CA 1
ATOM 2456 C C . TYR A 1 301 ? -10.681 5.380 27.977 1.00 83.00 301 TYR A C 1
ATOM 2458 O O . TYR A 1 301 ? -11.387 4.713 28.719 1.00 83.00 301 TYR A O 1
ATOM 2466 N N . HIS A 1 302 ? -11.207 6.321 27.193 1.00 90.00 302 HIS A N 1
ATOM 2467 C CA . HIS A 1 302 ? -12.632 6.658 27.238 1.00 90.00 302 HIS A CA 1
ATOM 2468 C C . HIS A 1 302 ? -13.529 5.428 27.011 1.00 90.00 302 HIS A C 1
ATOM 2470 O O . HIS A 1 302 ? -14.419 5.163 27.816 1.00 90.00 302 HIS A O 1
ATOM 2476 N N . ASN A 1 303 ? -13.257 4.634 25.970 1.00 90.12 303 ASN A N 1
ATOM 2477 C CA . ASN A 1 303 ? -14.051 3.439 25.679 1.00 90.12 303 ASN A CA 1
ATOM 2478 C C . ASN A 1 303 ? -13.865 2.333 26.731 1.00 90.12 303 ASN A C 1
ATOM 2480 O O . ASN A 1 303 ? -14.825 1.636 27.055 1.00 90.12 303 ASN A O 1
ATOM 2484 N N . LEU A 1 304 ? -12.658 2.179 27.289 1.00 82.12 304 LEU A N 1
ATOM 2485 C CA . LEU A 1 304 ? -12.425 1.281 28.420 1.00 82.12 304 LEU A CA 1
ATOM 2486 C C . LEU A 1 304 ? -13.266 1.710 29.629 1.00 82.12 304 LEU A C 1
ATOM 2488 O O . LEU A 1 304 ? -13.948 0.879 30.222 1.00 82.12 304 LEU A O 1
ATOM 2492 N N . GLY A 1 305 ? -13.272 3.006 29.951 1.00 79.94 305 GLY A N 1
ATOM 2493 C CA . GLY A 1 305 ? -14.081 3.580 31.022 1.00 79.94 305 GLY A CA 1
ATOM 2494 C C . GLY A 1 305 ? -15.575 3.324 30.825 1.00 79.94 305 GLY A C 1
ATOM 2495 O O . GLY A 1 305 ? -16.243 2.924 31.772 1.00 79.94 305 GLY A O 1
ATOM 2496 N N . ASP A 1 306 ? -16.083 3.463 29.596 1.00 91.00 306 ASP A N 1
ATOM 2497 C CA . ASP A 1 306 ? -17.493 3.198 29.270 1.00 91.00 306 ASP A CA 1
ATOM 2498 C C . ASP A 1 306 ? -17.888 1.745 29.555 1.00 91.00 306 ASP A C 1
ATOM 2500 O O . ASP A 1 306 ? -18.895 1.496 30.219 1.00 91.00 306 ASP A O 1
ATOM 2504 N N . VAL A 1 307 ? -17.070 0.782 29.120 1.00 78.25 307 VAL A N 1
ATOM 2505 C CA . VAL A 1 307 ? -17.335 -0.644 29.370 1.00 78.25 307 VAL A CA 1
ATOM 2506 C C . VAL A 1 307 ? -17.186 -0.994 30.854 1.00 78.25 307 VAL A C 1
ATOM 2508 O O . VAL A 1 307 ? -17.937 -1.822 31.375 1.00 78.25 307 VAL A O 1
ATOM 2511 N N . LEU A 1 308 ? -16.237 -0.370 31.557 1.00 70.62 308 LEU A N 1
ATOM 2512 C CA . LEU A 1 308 ? -16.075 -0.530 33.003 1.00 70.62 308 LEU A CA 1
ATOM 2513 C C . LEU A 1 308 ? -17.293 0.018 33.760 1.00 70.62 308 LEU A C 1
ATOM 2515 O O . LEU A 1 308 ? -17.796 -0.661 34.655 1.00 70.62 308 LEU A O 1
ATOM 2519 N N . GLU A 1 309 ? -17.805 1.193 33.383 1.00 77.69 309 GLU A N 1
ATOM 2520 C CA . GLU A 1 309 ? -19.013 1.778 33.972 1.00 77.69 309 GLU A CA 1
ATOM 2521 C C . GLU A 1 309 ? -20.232 0.876 33.730 1.00 77.69 309 GLU A C 1
ATOM 2523 O O . GLU A 1 309 ? -20.967 0.583 34.675 1.00 77.69 309 GLU A O 1
ATOM 2528 N N . GLU A 1 310 ? -20.411 0.375 32.503 1.00 80.81 310 GLU A N 1
ATOM 2529 C CA . GLU A 1 310 ? -21.502 -0.543 32.145 1.00 80.81 310 GLU A CA 1
ATOM 2530 C C . GLU A 1 310 ? -21.450 -1.849 32.950 1.00 80.81 310 GLU A C 1
ATOM 2532 O O . GLU A 1 310 ? -22.481 -2.356 33.393 1.00 80.81 310 GLU A O 1
ATOM 2537 N N . LYS A 1 311 ? -20.246 -2.371 33.205 1.00 72.50 311 LYS A N 1
ATOM 2538 C CA . LYS A 1 311 ? -20.040 -3.565 34.033 1.00 72.50 311 LYS A CA 1
ATOM 2539 C C . LYS A 1 311 ? -20.244 -3.308 35.538 1.00 72.50 311 LYS A C 1
ATOM 2541 O O . LYS A 1 311 ? -20.319 -4.264 36.305 1.00 72.50 311 LYS A O 1
ATOM 2546 N N . GLY A 1 312 ? -20.336 -2.048 35.973 1.00 61.50 312 GLY A N 1
ATOM 2547 C CA . GLY A 1 312 ? -20.448 -1.663 37.387 1.00 61.50 312 GLY A CA 1
ATOM 2548 C C . GLY A 1 312 ? -19.104 -1.453 38.097 1.00 61.50 312 GLY A C 1
ATOM 2549 O O . GLY A 1 312 ? -19.065 -1.267 39.310 1.00 61.50 312 GLY A O 1
ATOM 2550 N N . LEU A 1 313 ? -17.995 -1.426 37.355 1.00 62.38 313 LEU A N 1
ATOM 2551 C CA . LEU A 1 313 ? -16.637 -1.185 37.852 1.00 62.38 313 LEU A CA 1
ATOM 2552 C C . LEU A 1 313 ? -16.352 0.318 37.954 1.00 62.38 313 LEU A C 1
ATOM 2554 O O . LEU A 1 313 ? -15.443 0.851 37.316 1.00 62.38 313 LEU A O 1
ATOM 2558 N N . LEU A 1 314 ? -17.170 1.010 38.748 1.00 61.09 314 LEU A N 1
ATOM 2559 C CA . LEU A 1 314 ? -17.270 2.473 38.756 1.00 61.09 314 LEU A CA 1
ATOM 2560 C C . LEU A 1 314 ? -15.953 3.179 39.105 1.00 61.09 314 LEU A C 1
ATOM 2562 O O . LEU A 1 314 ? -15.647 4.210 38.511 1.00 61.09 314 LEU A O 1
ATOM 2566 N N . TYR A 1 315 ? -15.161 2.632 40.030 1.00 52.91 315 TYR A N 1
ATOM 2567 C CA . TYR A 1 315 ? -13.876 3.229 40.402 1.00 52.91 315 TYR A CA 1
ATOM 2568 C C . TYR A 1 315 ? -12.824 3.095 39.291 1.00 52.91 315 TYR A C 1
ATOM 2570 O O . TYR A 1 315 ? -12.126 4.049 38.962 1.00 52.91 315 TYR A O 1
ATOM 2578 N N . HIS A 1 316 ? -12.760 1.938 38.632 1.00 59.66 316 HIS A N 1
ATOM 2579 C CA . HIS A 1 316 ? -11.852 1.739 37.504 1.00 59.66 316 HIS A CA 1
ATOM 2580 C C . HIS A 1 316 ? -12.245 2.634 36.327 1.00 59.66 316 HIS A C 1
ATOM 2582 O O . HIS A 1 316 ? -11.377 3.230 35.692 1.00 59.66 316 HIS A O 1
ATOM 2588 N N . ALA A 1 317 ? -13.551 2.779 36.077 1.00 63.41 317 ALA A N 1
ATOM 2589 C CA . ALA A 1 317 ? -14.058 3.734 35.102 1.00 63.41 317 ALA A CA 1
ATOM 2590 C C . ALA A 1 317 ? -13.604 5.162 35.441 1.00 63.41 317 ALA A C 1
ATOM 2592 O O . ALA A 1 317 ? -13.089 5.853 34.569 1.00 63.41 317 ALA A O 1
ATOM 2593 N N . PHE A 1 318 ? -13.707 5.576 36.709 1.00 64.88 318 PHE A N 1
ATOM 2594 C CA . PHE A 1 318 ? -13.245 6.885 37.181 1.00 64.88 318 PHE A CA 1
ATOM 2595 C C . PHE A 1 318 ? -11.750 7.120 36.907 1.00 64.88 318 PHE A C 1
ATOM 2597 O O . PHE A 1 318 ? -11.406 8.110 36.262 1.00 64.88 318 PHE A O 1
ATOM 2604 N N . ILE A 1 319 ? -10.877 6.191 37.310 1.00 69.31 319 ILE A N 1
ATOM 2605 C CA . ILE A 1 319 ? -9.419 6.299 37.109 1.00 69.31 319 ILE A CA 1
ATOM 2606 C C . ILE A 1 319 ? -9.070 6.366 35.621 1.00 69.31 319 ILE A C 1
ATOM 2608 O O . ILE A 1 319 ? -8.276 7.198 35.181 1.00 69.31 319 ILE A O 1
ATOM 2612 N N . VAL A 1 320 ? -9.696 5.508 34.819 1.00 72.19 320 VAL A N 1
ATOM 2613 C CA . VAL A 1 320 ? -9.476 5.470 33.375 1.00 72.19 320 VAL A CA 1
ATOM 2614 C C . VAL A 1 320 ? -9.995 6.749 32.704 1.00 72.19 320 VAL A C 1
ATOM 2616 O O . VAL A 1 320 ? -9.339 7.261 31.798 1.00 72.19 320 VAL A O 1
ATOM 2619 N N . TYR A 1 321 ? -11.112 7.329 33.157 1.00 81.88 321 TYR A N 1
ATOM 2620 C CA . TYR A 1 321 ? -11.580 8.627 32.662 1.00 81.88 321 TYR A CA 1
ATOM 2621 C C . TYR A 1 321 ? -10.649 9.777 33.044 1.00 81.88 321 TYR A C 1
ATOM 2623 O O . TYR A 1 321 ? -10.379 10.622 32.191 1.00 81.88 321 TYR A O 1
ATOM 2631 N N . GLN A 1 322 ? -10.118 9.805 34.272 1.00 77.50 322 GLN A N 1
ATOM 2632 C CA . GLN A 1 322 ? -9.094 10.781 34.663 1.00 77.50 322 GLN A CA 1
ATOM 2633 C C . GLN A 1 322 ? -7.866 10.667 33.759 1.00 77.50 322 GLN A C 1
ATOM 2635 O O . GLN A 1 322 ? -7.369 11.672 33.253 1.00 77.50 322 GLN A O 1
ATOM 2640 N N . LYS A 1 323 ? -7.441 9.437 33.453 1.00 79.50 323 LYS A N 1
ATOM 2641 C CA . LYS A 1 323 ? -6.332 9.221 32.526 1.00 79.50 323 LYS A CA 1
ATOM 2642 C C . LYS A 1 323 ? -6.662 9.665 31.101 1.00 79.50 323 LYS A C 1
ATOM 2644 O O . LYS A 1 323 ? -5.818 10.246 30.429 1.00 79.50 323 LYS A O 1
ATOM 2649 N N . ALA A 1 324 ? -7.899 9.460 30.645 1.00 86.62 324 ALA A N 1
ATOM 2650 C CA . ALA A 1 324 ? -8.355 9.958 29.351 1.00 86.62 324 ALA A CA 1
ATOM 2651 C C . ALA A 1 324 ? -8.283 11.495 29.270 1.00 86.62 324 ALA A C 1
ATOM 2653 O O . ALA A 1 324 ? -7.903 12.028 28.226 1.00 86.62 324 ALA A O 1
ATOM 2654 N N . VAL A 1 325 ? -8.614 12.209 30.355 1.00 87.00 325 VAL A N 1
ATOM 2655 C CA . VAL A 1 325 ? -8.575 13.682 30.423 1.00 87.00 325 VAL A CA 1
ATOM 2656 C C . VAL A 1 325 ? -7.184 14.234 30.111 1.00 87.00 325 VAL A C 1
ATOM 2658 O O . VAL A 1 325 ? -7.091 15.203 29.357 1.00 87.00 325 VAL A O 1
ATOM 2661 N N . GLU A 1 326 ? -6.118 13.592 30.599 1.00 85.75 326 GLU A N 1
ATOM 2662 C CA . GLU A 1 326 ? -4.727 14.006 30.339 1.00 85.75 326 GLU A CA 1
ATOM 2663 C C . GLU A 1 326 ? -4.390 14.082 28.840 1.00 85.75 326 GLU A C 1
ATOM 2665 O O . GLU A 1 326 ? -3.552 14.881 28.425 1.00 85.75 326 GLU A O 1
ATOM 2670 N N . PHE A 1 327 ? -5.067 13.275 28.020 1.00 85.69 327 PHE A N 1
ATOM 2671 C CA . PHE A 1 327 ? -4.817 13.151 26.583 1.00 85.69 327 PHE A CA 1
ATOM 2672 C C . PHE A 1 327 ? -5.943 13.735 25.718 1.00 85.69 327 PHE A C 1
ATOM 2674 O O . PHE A 1 327 ? -6.029 13.441 24.526 1.00 85.69 327 PHE A O 1
ATOM 2681 N N . ALA A 1 328 ? -6.857 14.521 26.293 1.00 85.62 328 ALA A N 1
ATOM 2682 C CA . ALA A 1 328 ? -7.993 15.070 25.558 1.00 85.62 328 ALA A CA 1
ATOM 2683 C C . ALA A 1 328 ? -7.562 16.109 24.505 1.00 85.62 328 ALA A C 1
ATOM 2685 O O . ALA A 1 328 ? -7.069 17.186 24.824 1.00 85.62 328 ALA A O 1
ATOM 2686 N N . GLU A 1 329 ? -7.826 15.810 23.231 1.00 85.94 329 GLU A N 1
ATOM 2687 C CA . GLU A 1 329 ? -7.398 16.638 22.088 1.00 85.94 329 GLU A CA 1
ATOM 2688 C C . GLU A 1 329 ? -8.325 17.836 21.802 1.00 85.94 329 GLU A C 1
ATOM 2690 O O . GLU A 1 329 ? -8.008 18.701 20.986 1.00 85.94 329 GLU A O 1
ATOM 2695 N N . SER A 1 330 ? -9.501 17.896 22.439 1.00 89.31 330 SER A N 1
ATOM 2696 C CA . SER A 1 330 ? -10.510 18.929 22.184 1.00 89.31 330 SER A CA 1
ATOM 2697 C C . SER A 1 330 ? -11.284 19.306 23.449 1.00 89.31 330 SER A C 1
ATOM 2699 O O . SER A 1 330 ? -11.643 18.412 24.224 1.00 89.31 330 SER A O 1
ATOM 2701 N N . PRO A 1 331 ? -11.659 20.593 23.624 1.00 90.25 331 PRO A N 1
ATOM 2702 C CA . PRO A 1 331 ? -12.510 21.036 24.729 1.00 90.25 331 PRO A CA 1
ATOM 2703 C C . PRO A 1 331 ? -13.835 20.272 24.835 1.00 90.25 331 PRO A C 1
ATOM 2705 O O . PRO A 1 331 ? -14.357 20.089 25.930 1.00 90.25 331 PRO A O 1
ATOM 2708 N N . VAL A 1 332 ? -14.386 19.798 23.711 1.00 91.12 332 VAL A N 1
ATOM 2709 C CA . VAL A 1 332 ? -15.636 19.018 23.707 1.00 91.12 332 VAL A CA 1
ATOM 2710 C C . VAL A 1 332 ? -15.432 17.654 24.370 1.00 91.12 332 VAL A C 1
ATOM 2712 O O . VAL A 1 332 ? -16.240 17.251 25.204 1.00 91.12 332 VAL A O 1
ATOM 2715 N N . ILE A 1 333 ? -14.341 16.962 24.028 1.00 87.56 333 ILE A N 1
ATOM 2716 C CA . ILE A 1 333 ? -13.989 15.656 24.605 1.00 87.56 333 ILE A CA 1
ATOM 2717 C C . ILE A 1 333 ? -13.686 15.819 26.096 1.00 87.56 333 ILE A C 1
A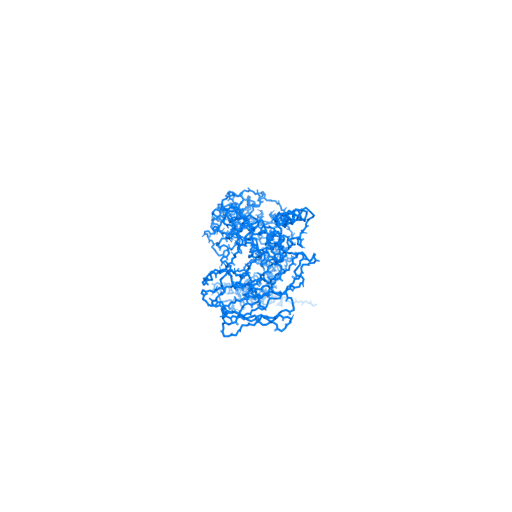TOM 2719 O O . ILE A 1 333 ? -14.221 15.074 26.915 1.00 87.56 333 ILE A O 1
ATOM 2723 N N . LEU A 1 334 ? -12.900 16.840 26.444 1.00 89.50 334 LEU A N 1
ATOM 2724 C CA . LEU A 1 334 ? -12.560 17.179 27.823 1.00 89.50 334 LEU A CA 1
ATOM 2725 C C . LEU A 1 334 ? -13.813 17.425 28.677 1.00 89.50 334 LEU A C 1
ATOM 2727 O O . LEU A 1 334 ? -13.959 16.840 29.746 1.00 89.50 334 LEU A O 1
ATOM 2731 N N . ASN A 1 335 ? -14.752 18.238 28.185 1.00 91.44 335 ASN A N 1
ATOM 2732 C CA . ASN A 1 335 ? -15.998 18.525 28.899 1.00 91.44 335 ASN A CA 1
ATOM 2733 C C . ASN A 1 335 ? -16.867 17.272 29.088 1.00 91.44 335 ASN A C 1
ATOM 2735 O O . ASN A 1 335 ? -17.463 17.097 30.150 1.00 91.44 335 ASN A O 1
ATOM 2739 N N . ASN A 1 336 ? -16.935 16.391 28.084 1.00 91.44 336 ASN A N 1
ATOM 2740 C CA . ASN A 1 336 ? -17.674 15.131 28.194 1.00 91.44 336 ASN A CA 1
ATOM 2741 C C . ASN A 1 336 ? -17.064 14.202 29.255 1.00 91.44 336 ASN A C 1
ATOM 2743 O O . ASN A 1 336 ? -17.801 13.633 30.061 1.00 91.44 336 ASN A O 1
ATOM 2747 N N . LEU A 1 337 ? -15.734 14.086 29.281 1.00 89.44 337 LEU A N 1
ATOM 2748 C CA . LEU A 1 337 ? -15.007 13.293 30.273 1.00 89.44 337 LEU A CA 1
ATOM 2749 C C . LEU A 1 337 ? -15.175 13.849 31.688 1.00 89.44 337 LEU A C 1
ATOM 2751 O O . LEU A 1 337 ? -15.560 13.107 32.586 1.00 89.44 337 LEU A O 1
ATOM 2755 N N . ASN A 1 338 ? -14.991 15.158 31.874 1.00 89.69 338 ASN A N 1
ATOM 2756 C CA . ASN A 1 338 ? -15.183 15.808 33.173 1.00 89.69 338 ASN A CA 1
ATOM 2757 C C . ASN A 1 338 ? -16.606 15.611 33.701 1.00 89.69 338 ASN A C 1
ATOM 2759 O O . ASN A 1 338 ? -16.796 15.360 34.886 1.00 89.69 338 ASN A O 1
ATOM 2763 N N . ARG A 1 339 ? -17.614 15.634 32.820 1.00 92.38 339 ARG A N 1
ATOM 2764 C CA . ARG A 1 339 ? -18.997 15.341 33.206 1.00 92.38 339 ARG A CA 1
ATOM 2765 C C . ARG A 1 339 ? -19.179 13.895 33.678 1.00 92.38 339 ARG A C 1
ATOM 2767 O O . ARG A 1 339 ? -19.926 13.672 34.627 1.00 92.38 339 ARG A O 1
ATOM 2774 N N . LYS A 1 340 ? -18.533 12.918 33.031 1.00 89.38 340 LYS A N 1
ATOM 2775 C CA . LYS A 1 340 ? -18.546 11.510 33.473 1.00 89.38 340 LYS A CA 1
ATOM 2776 C C . LYS A 1 340 ? -17.868 11.347 34.836 1.00 89.38 340 LYS A C 1
ATOM 2778 O O . LYS A 1 340 ? -18.439 10.716 35.721 1.00 89.38 340 LYS A O 1
ATOM 2783 N N . ILE A 1 341 ? -16.712 11.981 35.025 1.00 78.56 341 ILE A N 1
ATOM 2784 C CA . ILE A 1 341 ? -15.979 12.014 36.300 1.00 78.56 341 ILE A CA 1
ATOM 2785 C C . ILE A 1 341 ? -16.862 12.614 37.405 1.00 78.56 341 ILE A C 1
ATOM 2787 O O . ILE A 1 341 ? -17.116 11.949 38.404 1.00 78.56 341 ILE A O 1
ATOM 2791 N N . GLU A 1 342 ? -17.445 13.796 37.188 1.00 82.25 342 GLU A N 1
ATOM 2792 C CA . GLU A 1 342 ? -18.333 14.466 38.152 1.00 82.25 342 GLU A CA 1
ATOM 2793 C C . GLU A 1 342 ? -19.576 13.618 38.491 1.00 82.25 342 GLU A C 1
ATOM 2795 O O . GLU A 1 342 ? -20.048 13.582 39.631 1.00 82.25 342 GLU A O 1
ATOM 2800 N N . GLN A 1 343 ? -20.138 12.902 37.511 1.00 84.88 343 GLN A N 1
ATOM 2801 C CA . GLN A 1 343 ? -21.248 11.976 37.750 1.00 84.88 343 GLN A CA 1
ATOM 2802 C C . GLN A 1 343 ? -20.843 10.817 38.662 1.00 84.88 343 GLN A C 1
ATOM 2804 O O . GLN A 1 343 ? -21.616 10.461 39.555 1.00 84.88 343 GLN A O 1
ATOM 2809 N N . LEU A 1 344 ? -19.657 10.241 38.454 1.00 70.00 344 LEU A N 1
ATOM 2810 C CA . LEU A 1 344 ? -19.117 9.184 39.307 1.00 70.00 344 LEU A CA 1
ATOM 2811 C C . LEU A 1 344 ? -18.806 9.715 40.712 1.00 70.00 344 LEU A C 1
ATOM 2813 O O . LEU A 1 344 ? -19.257 9.117 41.683 1.00 70.00 344 LEU A O 1
ATOM 2817 N N . GLU A 1 345 ? -18.183 10.888 40.841 1.00 69.50 345 GLU A N 1
ATOM 2818 C CA . GLU A 1 345 ? -17.950 11.542 42.138 1.00 69.50 345 GLU A CA 1
ATOM 2819 C C . GLU A 1 345 ? -19.244 11.783 42.910 1.00 69.50 345 GLU A C 1
ATOM 2821 O O . GLU A 1 345 ? -19.322 11.535 44.111 1.00 69.50 345 GLU A O 1
ATOM 2826 N N . ASN A 1 346 ? -20.295 12.243 42.230 1.00 70.31 346 ASN A N 1
ATOM 2827 C CA . ASN A 1 346 ? -21.599 12.434 42.853 1.00 70.31 346 ASN A CA 1
ATOM 2828 C C . ASN A 1 346 ? -22.246 11.104 43.262 1.00 70.31 346 ASN A C 1
ATOM 2830 O O . ASN A 1 346 ? -22.926 11.058 44.290 1.00 70.31 346 ASN A O 1
ATOM 2834 N N . LYS A 1 347 ? -22.049 10.022 42.493 1.00 63.94 347 LYS A N 1
ATOM 2835 C CA . LYS A 1 347 ? -22.470 8.668 42.896 1.00 63.94 347 LYS A CA 1
ATOM 2836 C C . LYS A 1 347 ? -21.716 8.231 44.158 1.00 63.94 347 LYS A C 1
ATOM 2838 O O . LYS A 1 347 ? -22.373 7.797 45.101 1.00 63.94 347 LYS A O 1
ATOM 2843 N N . PHE A 1 348 ? -20.398 8.435 44.222 1.00 55.03 348 PHE A N 1
ATOM 2844 C CA . PHE A 1 348 ? -19.578 8.121 45.399 1.00 55.03 348 PHE A CA 1
ATOM 2845 C C . PHE A 1 348 ? -19.998 8.945 46.626 1.00 55.03 348 PHE A C 1
ATOM 2847 O O . PHE A 1 348 ? -20.351 8.377 47.653 1.00 55.03 348 PHE A O 1
ATOM 2854 N N . LYS A 1 349 ? -20.155 10.269 46.490 1.00 52.66 349 LYS A N 1
ATOM 2855 C CA . LYS A 1 349 ? -20.656 11.149 47.567 1.00 52.66 349 LYS A CA 1
ATOM 2856 C C . LYS A 1 349 ? -22.056 10.766 48.048 1.00 52.66 349 LYS A C 1
ATOM 2858 O O . LYS A 1 349 ? -22.386 10.934 49.221 1.00 52.66 349 LYS A O 1
ATOM 2863 N N . ARG A 1 350 ? -22.939 10.310 47.154 1.00 50.53 350 ARG A N 1
ATOM 2864 C CA . ARG A 1 350 ? -24.275 9.826 47.539 1.00 50.53 350 ARG A CA 1
ATOM 2865 C C . ARG A 1 350 ? -24.201 8.508 48.281 1.00 50.53 350 ARG A C 1
ATOM 2867 O O . ARG A 1 350 ? -24.957 8.354 49.232 1.00 50.53 350 ARG A O 1
ATOM 2874 N N . MET A 1 351 ? -23.322 7.601 47.863 1.00 44.88 351 MET A N 1
ATOM 2875 C CA . MET A 1 351 ? -23.025 6.388 48.614 1.00 44.88 351 MET A CA 1
ATOM 2876 C C . MET A 1 351 ? -22.565 6.768 50.027 1.00 44.88 351 MET A C 1
ATOM 2878 O O . MET A 1 351 ? -23.244 6.392 50.978 1.00 44.88 351 MET A O 1
ATOM 2882 N N . ASP A 1 352 ? -21.565 7.643 50.166 1.00 38.09 352 ASP A N 1
ATOM 2883 C CA . ASP A 1 352 ? -21.075 8.146 51.462 1.00 38.09 352 ASP A CA 1
ATOM 2884 C C . ASP A 1 352 ? -22.185 8.757 52.332 1.00 38.09 352 ASP A C 1
ATOM 2886 O O . ASP A 1 352 ? -22.286 8.473 53.526 1.00 38.09 352 ASP A O 1
ATOM 2890 N N . ASN A 1 353 ? -23.086 9.547 51.739 1.00 31.62 353 ASN A N 1
ATOM 2891 C CA . ASN A 1 353 ? -24.216 10.148 52.455 1.00 31.62 353 ASN A CA 1
ATOM 2892 C C . ASN A 1 353 ? -25.320 9.145 52.831 1.00 31.62 353 ASN A C 1
ATOM 2894 O O . ASN A 1 353 ? -25.912 9.272 53.904 1.00 31.62 353 ASN A O 1
ATOM 2898 N N . LEU A 1 354 ? -25.607 8.147 51.985 1.00 29.00 354 LEU A N 1
ATOM 2899 C CA . LEU A 1 354 ? -26.512 7.042 52.330 1.00 29.00 354 LEU A CA 1
ATOM 2900 C C . LEU A 1 354 ? -25.944 6.242 53.505 1.00 29.00 354 LEU A C 1
ATOM 2902 O O . LEU A 1 354 ? -26.686 5.814 54.391 1.00 29.00 354 LEU A O 1
ATOM 2906 N N . PHE A 1 355 ? -24.622 6.082 53.525 1.00 27.28 355 PHE A N 1
ATOM 2907 C CA . PHE A 1 355 ? -23.908 5.422 54.600 1.00 27.28 355 PHE A CA 1
ATOM 2908 C C . PHE A 1 355 ? -23.948 6.253 55.899 1.00 27.28 355 PHE A C 1
ATOM 2910 O O . PHE A 1 355 ? -24.189 5.685 56.962 1.00 27.28 355 PHE A O 1
ATOM 2917 N N . LEU A 1 356 ? -23.840 7.587 55.831 1.00 28.50 356 LEU A N 1
ATOM 2918 C CA . LEU A 1 356 ? -23.974 8.500 56.983 1.00 28.50 356 LEU A CA 1
ATOM 2919 C C . LEU A 1 356 ? -25.387 8.542 57.609 1.00 28.50 356 LEU A C 1
ATOM 2921 O O . LEU A 1 356 ? -25.522 8.906 58.777 1.00 28.50 356 LEU A O 1
ATOM 2925 N N . GLN A 1 357 ? -26.447 8.182 56.871 1.00 26.06 357 GLN A N 1
ATOM 2926 C CA . GLN A 1 357 ? -27.831 8.164 57.382 1.00 26.06 357 GLN A CA 1
ATOM 2927 C C . GLN A 1 357 ? -28.201 6.891 58.169 1.00 26.06 357 GLN A C 1
ATOM 2929 O O . GLN A 1 357 ? -29.211 6.879 58.879 1.00 26.06 357 GLN A O 1
ATOM 2934 N N . LEU A 1 358 ? -27.395 5.828 58.095 1.00 26.25 358 LEU A N 1
ATOM 2935 C CA . LEU A 1 358 ? -27.536 4.649 58.954 1.00 26.25 358 LEU A CA 1
ATOM 2936 C C . LEU A 1 358 ? -26.997 4.999 60.354 1.00 26.25 358 LEU A C 1
ATOM 2938 O O . LEU A 1 358 ? -25.820 5.296 60.523 1.00 26.25 358 LEU A O 1
ATOM 2942 N N . SER A 1 359 ? -27.876 5.037 61.360 1.00 26.28 359 SER A N 1
ATOM 2943 C CA . SER A 1 359 ? -27.587 5.646 62.667 1.00 26.28 359 SER A CA 1
ATOM 2944 C C . SER A 1 359 ? -26.379 5.029 63.417 1.00 26.28 359 SER A C 1
ATOM 2946 O O . SER A 1 359 ? -26.309 3.804 63.521 1.00 26.28 359 SER A O 1
ATOM 2948 N N . PRO A 1 360 ? -25.504 5.839 64.060 1.00 29.27 360 PRO A N 1
ATOM 2949 C CA . PRO A 1 360 ? -24.302 5.380 64.788 1.00 29.27 360 PRO A CA 1
ATOM 2950 C C . PRO A 1 360 ? -24.553 4.772 66.182 1.00 29.27 360 PRO A C 1
ATOM 2952 O O . PRO A 1 360 ? -23.625 4.607 66.972 1.00 29.27 360 PRO A O 1
ATOM 2955 N N . SER A 1 361 ? -25.797 4.498 66.568 1.00 28.38 361 SER A N 1
ATOM 2956 C CA . SER A 1 361 ? -26.182 4.390 67.983 1.00 28.38 361 SER A CA 1
ATOM 2957 C C . SER A 1 361 ? -25.877 3.054 68.681 1.00 28.38 361 SER A C 1
ATOM 2959 O O . SER A 1 361 ? -26.444 2.802 69.743 1.00 28.38 361 SER A O 1
ATOM 2961 N N . GLN A 1 362 ? -24.984 2.202 68.159 1.00 29.77 362 GLN A N 1
ATOM 2962 C CA . GLN A 1 362 ? -24.658 0.925 68.823 1.00 29.77 362 GLN A CA 1
ATOM 2963 C C . GLN A 1 362 ? -23.186 0.502 68.877 1.00 29.77 362 GLN A C 1
ATOM 2965 O O . GLN A 1 362 ? -22.919 -0.581 69.389 1.00 29.77 362 GLN A O 1
ATOM 2970 N N . LEU A 1 363 ? -22.214 1.295 68.423 1.00 30.48 363 LEU A N 1
ATOM 2971 C CA . LEU A 1 363 ? -20.830 0.805 68.354 1.00 30.48 363 LEU A CA 1
ATOM 2972 C C . LEU A 1 363 ? -19.875 1.714 69.127 1.00 30.48 363 LEU A C 1
ATOM 2974 O O . LEU A 1 363 ? -19.461 2.770 68.656 1.00 30.48 363 LEU A O 1
ATOM 2978 N N . THR A 1 364 ? -19.564 1.292 70.354 1.00 26.23 364 THR A N 1
ATOM 2979 C CA . THR A 1 364 ? -18.493 1.850 71.182 1.00 26.23 364 THR A CA 1
ATOM 2980 C C . THR A 1 364 ? -17.133 1.500 70.590 1.00 26.23 364 THR A C 1
ATOM 2982 O O . THR A 1 364 ? -16.939 0.398 70.085 1.00 26.23 364 THR A O 1
ATOM 2985 N N . ALA A 1 365 ? -16.215 2.462 70.654 1.00 33.28 365 ALA A N 1
ATOM 2986 C CA . ALA A 1 365 ? -14.834 2.341 70.213 1.00 33.28 365 ALA A CA 1
ATOM 2987 C C . ALA A 1 365 ? -14.144 1.116 70.830 1.00 33.28 365 ALA A C 1
ATOM 2989 O O . ALA A 1 365 ? -14.097 1.037 72.051 1.00 33.28 365 ALA A O 1
ATOM 2990 N N . GLU A 1 366 ? -13.635 0.212 69.987 1.00 31.48 366 GLU A N 1
ATOM 2991 C CA . GLU A 1 366 ? -12.407 -0.588 70.158 1.00 31.48 366 GLU A CA 1
ATOM 2992 C C . GLU A 1 366 ? -12.308 -1.621 69.009 1.00 31.48 366 GLU A C 1
ATOM 2994 O O . GLU A 1 366 ? -13.228 -2.404 68.804 1.00 31.48 366 GLU A O 1
ATOM 2999 N N . GLU A 1 367 ? -11.185 -1.571 68.275 1.00 35.41 367 GLU A N 1
ATOM 3000 C CA . GLU A 1 367 ? -10.594 -2.613 67.401 1.00 35.41 367 GLU A CA 1
ATOM 3001 C C . GLU A 1 367 ? -11.341 -3.047 66.112 1.00 35.41 367 GLU A C 1
ATOM 3003 O O . GLU A 1 367 ? -12.543 -3.300 66.090 1.00 35.41 367 GLU A O 1
ATOM 3008 N N . ILE A 1 368 ? -10.599 -3.158 64.995 1.00 34.34 368 ILE A N 1
ATOM 3009 C CA . ILE A 1 368 ? -11.122 -3.595 63.687 1.00 34.34 368 ILE A CA 1
ATOM 3010 C C . ILE A 1 368 ? -10.283 -4.752 63.152 1.00 34.34 368 ILE A C 1
ATOM 3012 O O . ILE A 1 368 ? -9.093 -4.617 62.890 1.00 34.34 368 ILE A O 1
ATOM 3016 N N . ILE A 1 369 ? -10.940 -5.886 62.928 1.00 33.00 369 ILE A N 1
ATOM 3017 C CA . ILE A 1 369 ? -10.401 -7.035 62.199 1.00 33.00 369 ILE A CA 1
ATOM 3018 C C . ILE A 1 369 ? -11.373 -7.308 61.048 1.00 33.00 369 ILE A C 1
ATOM 3020 O O . ILE A 1 369 ? -12.551 -7.571 61.299 1.00 33.00 369 ILE A O 1
ATOM 3024 N N . ILE A 1 370 ? -10.905 -7.190 59.798 1.00 36.50 370 ILE A N 1
ATOM 3025 C CA . ILE A 1 370 ? -11.721 -7.389 58.590 1.00 36.50 370 ILE A CA 1
ATOM 3026 C C . ILE A 1 370 ? -11.430 -8.796 58.054 1.00 36.50 370 ILE A C 1
ATOM 3028 O O . ILE A 1 370 ? -10.434 -9.059 57.386 1.00 36.50 370 ILE A O 1
ATOM 3032 N N . ASP A 1 371 ? -12.306 -9.735 58.392 1.00 33.56 371 ASP A N 1
ATOM 3033 C CA . ASP A 1 371 ? -12.220 -11.113 57.914 1.00 33.56 371 ASP A CA 1
ATOM 3034 C C . ASP A 1 371 ? -12.983 -11.247 56.586 1.00 33.56 371 ASP A C 1
ATOM 3036 O O . ASP A 1 371 ? -14.195 -11.014 56.550 1.00 33.56 371 ASP A O 1
ATOM 3040 N N . ALA A 1 372 ? -12.283 -11.584 55.499 1.00 36.28 372 ALA A N 1
ATOM 3041 C CA . ALA A 1 372 ? -12.882 -11.800 54.187 1.00 36.28 372 ALA A CA 1
ATOM 3042 C C . ALA A 1 372 ? -12.307 -13.073 53.539 1.00 36.28 372 ALA A C 1
ATOM 3044 O O . ALA A 1 372 ? -11.128 -13.158 53.211 1.00 36.28 372 ALA A O 1
ATOM 3045 N N . GLU A 1 373 ? -13.138 -14.099 53.344 1.00 32.06 373 GLU A N 1
ATOM 3046 C CA . GLU A 1 373 ? -12.696 -15.361 52.742 1.00 32.06 373 GLU A CA 1
ATOM 3047 C C . GLU A 1 373 ? -12.786 -15.320 51.212 1.00 32.06 373 GLU A C 1
ATOM 3049 O O . GLU A 1 373 ? -13.870 -15.174 50.646 1.00 32.06 373 GLU A O 1
ATOM 3054 N N . PHE A 1 374 ? -11.659 -15.537 50.524 1.00 38.78 374 PHE A N 1
ATOM 3055 C CA . PHE A 1 374 ? -11.620 -15.615 49.060 1.00 38.78 374 PHE A CA 1
ATOM 3056 C C . PHE A 1 374 ? -11.021 -16.941 48.587 1.00 38.78 374 PHE A C 1
ATOM 3058 O O . PHE A 1 374 ? -9.883 -17.249 48.927 1.00 38.78 374 PHE A O 1
ATOM 3065 N N . PRO A 1 375 ? -11.729 -17.752 47.784 1.00 31.12 375 PRO A N 1
ATOM 3066 C CA . PRO A 1 375 ? -11.149 -18.957 47.209 1.00 31.12 375 PRO A CA 1
ATOM 3067 C C . PRO A 1 375 ? -10.292 -18.606 45.985 1.00 31.12 375 PRO A C 1
ATOM 3069 O O . PRO A 1 375 ? -10.802 -18.410 44.882 1.00 31.12 375 PRO A O 1
ATOM 3072 N N . LEU A 1 376 ? -8.968 -18.581 46.149 1.00 33.47 376 LEU A N 1
ATOM 3073 C CA . LEU A 1 376 ? -8.040 -18.512 45.015 1.00 33.47 376 LEU A CA 1
ATOM 3074 C C . LEU A 1 376 ? -8.015 -19.857 44.261 1.00 33.47 376 LEU A C 1
ATOM 3076 O O . LEU A 1 376 ? -7.730 -20.905 44.841 1.00 33.47 376 LEU A O 1
ATOM 3080 N N . THR A 1 377 ? -8.316 -19.840 42.958 1.00 30.98 377 THR A N 1
ATOM 3081 C CA . THR A 1 377 ? -8.107 -20.986 42.050 1.00 30.98 377 THR A CA 1
ATOM 3082 C C . THR A 1 377 ? -7.033 -20.648 41.008 1.00 30.98 377 THR A C 1
ATOM 3084 O O . THR A 1 377 ? -6.823 -19.470 40.723 1.00 30.98 377 THR A O 1
ATOM 3087 N N . PRO A 1 378 ? -6.324 -21.644 40.435 1.00 28.77 378 PRO A N 1
ATOM 3088 C CA . PRO A 1 378 ? -5.046 -21.426 39.741 1.00 28.77 378 PRO A CA 1
ATOM 3089 C C . PRO A 1 378 ? -5.067 -20.482 38.526 1.00 28.77 378 PRO A C 1
ATOM 3091 O O . PRO A 1 378 ? -4.005 -19.987 38.157 1.00 28.77 378 PRO A O 1
ATOM 3094 N N . ASN A 1 379 ? -6.239 -20.218 37.933 1.00 27.52 379 ASN A N 1
ATOM 3095 C CA . ASN A 1 379 ? -6.380 -19.568 36.623 1.00 27.52 379 ASN A CA 1
ATOM 3096 C C . ASN A 1 379 ? -7.142 -18.226 36.628 1.00 27.52 379 ASN A C 1
ATOM 3098 O O . ASN A 1 379 ? -7.380 -17.688 35.551 1.00 27.52 379 ASN A O 1
ATOM 3102 N N . ASN A 1 380 ? -7.521 -17.673 37.786 1.00 27.98 380 ASN A N 1
ATOM 3103 C CA . ASN A 1 380 ? -8.360 -16.469 37.841 1.00 27.98 380 ASN A CA 1
ATOM 3104 C C . ASN A 1 380 ? -7.657 -15.295 38.538 1.00 27.98 380 ASN A C 1
ATOM 3106 O O . ASN A 1 380 ? -7.192 -15.429 39.670 1.00 27.98 380 ASN A O 1
ATOM 3110 N N . SER A 1 381 ? -7.661 -14.123 37.896 1.00 26.39 381 SER A N 1
ATOM 3111 C CA . SER A 1 381 ? -7.737 -12.844 38.607 1.00 26.39 381 SER A CA 1
ATOM 3112 C C . SER A 1 381 ? -9.107 -12.763 39.284 1.00 26.39 381 SER A C 1
ATOM 3114 O O . SER A 1 381 ? -10.115 -13.208 38.728 1.00 26.39 381 SER A O 1
ATOM 3116 N N . PHE A 1 382 ? -9.151 -12.259 40.513 1.00 31.17 382 PHE A N 1
ATOM 3117 C CA . PHE A 1 382 ? -10.394 -12.168 41.267 1.00 31.17 382 PHE A CA 1
ATOM 3118 C C . PHE A 1 382 ? -10.618 -10.739 41.741 1.00 31.17 382 PHE A C 1
ATOM 3120 O O . PHE A 1 382 ? -9.700 -10.066 42.204 1.00 31.17 382 PHE A O 1
ATOM 3127 N N . GLN A 1 383 ? -11.869 -10.314 41.618 1.00 31.78 383 GLN A N 1
ATOM 3128 C CA . GLN A 1 383 ? -12.393 -9.089 42.181 1.00 31.78 383 GLN A CA 1
ATOM 3129 C C . GLN A 1 383 ? -13.550 -9.498 43.089 1.00 31.78 383 GLN A C 1
ATOM 3131 O O . GLN A 1 383 ? -14.542 -10.053 42.615 1.00 31.78 383 GLN A O 1
ATOM 3136 N N . SER A 1 384 ? -13.411 -9.250 44.388 1.00 33.59 384 SER A N 1
ATOM 3137 C CA . SER A 1 384 ? -14.545 -9.287 45.305 1.00 33.59 384 SER A CA 1
ATOM 3138 C C . SER A 1 384 ? -15.077 -7.876 45.437 1.00 33.59 384 SER A C 1
ATOM 3140 O O . SER A 1 384 ? -14.353 -6.958 45.822 1.00 33.59 384 SER A O 1
ATOM 3142 N N . GLN A 1 385 ? -16.354 -7.734 45.120 1.00 36.19 385 GLN A N 1
ATOM 3143 C CA . GLN A 1 385 ? -17.180 -6.677 45.657 1.00 36.19 385 GLN A CA 1
ATOM 3144 C C . GLN A 1 385 ? -18.309 -7.391 46.392 1.00 36.19 385 GLN A C 1
ATOM 3146 O O . GLN A 1 385 ? -19.145 -8.047 45.766 1.00 36.19 385 GLN A O 1
ATOM 3151 N N . ASP A 1 386 ? -18.299 -7.340 47.718 1.00 34.50 386 ASP A N 1
ATOM 3152 C CA . ASP A 1 386 ? -19.357 -7.958 48.506 1.00 34.50 386 ASP A CA 1
ATOM 3153 C C . ASP A 1 386 ? -20.562 -7.009 48.467 1.00 34.50 386 ASP A C 1
ATOM 3155 O O . ASP A 1 386 ? -20.693 -6.113 49.297 1.00 34.50 386 ASP A O 1
ATOM 3159 N N . TYR A 1 387 ? -21.401 -7.143 47.437 1.00 35.06 387 TYR A N 1
ATOM 3160 C CA . TYR A 1 387 ? -22.678 -6.445 47.310 1.00 35.06 387 TYR A CA 1
ATOM 3161 C C . TYR A 1 387 ? -23.830 -7.378 47.700 1.00 35.06 387 TYR A C 1
ATOM 3163 O O . TYR A 1 387 ? -23.830 -8.567 47.374 1.00 35.06 387 TYR A O 1
ATOM 3171 N N . ASP A 1 388 ? -24.865 -6.845 48.347 1.00 32.47 388 ASP A N 1
ATOM 3172 C CA . ASP A 1 388 ? -26.140 -7.549 48.450 1.00 32.47 388 ASP A CA 1
ATOM 3173 C C . ASP A 1 388 ? -26.796 -7.725 47.058 1.00 32.47 388 ASP A C 1
ATOM 3175 O O . ASP A 1 388 ? -26.341 -7.188 46.045 1.00 32.47 388 ASP A O 1
ATOM 3179 N N . ARG A 1 389 ? -27.913 -8.466 46.983 1.00 25.42 389 ARG A N 1
ATOM 3180 C CA . ARG A 1 389 ? -28.647 -8.712 45.718 1.00 25.42 389 ARG A CA 1
ATOM 3181 C C . ARG A 1 389 ? -29.163 -7.440 45.019 1.00 25.42 389 ARG A C 1
ATOM 3183 O O . ARG A 1 389 ? -29.686 -7.551 43.913 1.00 25.42 389 ARG A O 1
ATOM 3190 N N . ASN A 1 390 ? -29.035 -6.270 45.645 1.00 27.80 390 ASN A N 1
ATOM 3191 C CA . ASN A 1 390 ? -29.442 -4.972 45.120 1.00 27.80 390 ASN A CA 1
ATOM 3192 C C . ASN A 1 390 ? -28.243 -4.064 44.782 1.00 27.80 390 ASN A C 1
ATOM 3194 O O . ASN A 1 390 ? -28.458 -2.898 44.455 1.00 27.80 390 ASN A O 1
ATOM 3198 N N . GLY A 1 391 ? -27.003 -4.564 44.849 1.00 29.11 391 GLY A N 1
ATOM 3199 C CA . GLY A 1 391 ? -25.813 -3.775 44.522 1.00 29.11 391 GLY A CA 1
ATOM 3200 C C . GLY A 1 391 ? -25.361 -2.830 45.641 1.00 29.11 391 GLY A C 1
ATOM 3201 O O . GLY A 1 391 ? -24.718 -1.823 45.353 1.00 29.11 391 GLY A O 1
ATOM 3202 N N . ILE A 1 392 ? -25.693 -3.113 46.910 1.00 32.41 392 ILE A N 1
ATOM 3203 C CA . ILE A 1 392 ? -25.264 -2.318 48.080 1.00 32.41 392 ILE A CA 1
ATOM 3204 C C . ILE A 1 392 ? -24.100 -3.029 48.792 1.00 32.41 392 ILE A C 1
ATOM 3206 O O . ILE A 1 392 ? -24.271 -4.201 49.128 1.00 32.41 392 ILE A O 1
ATOM 3210 N N . PRO A 1 393 ? -22.933 -2.385 49.024 1.00 34.22 393 PRO A N 1
ATOM 3211 C CA . PRO A 1 393 ? -21.802 -3.051 49.667 1.00 34.22 393 PRO A CA 1
ATOM 3212 C C . PRO A 1 393 ? -22.192 -3.557 51.060 1.00 34.22 393 PRO A C 1
ATOM 3214 O O . PRO A 1 393 ? -22.936 -2.878 51.779 1.00 34.22 393 PRO A O 1
ATOM 3217 N N . PHE A 1 394 ? -21.691 -4.721 51.471 1.00 36.03 394 PHE A N 1
ATOM 3218 C CA . PHE A 1 394 ? -21.853 -5.205 52.840 1.00 36.03 394 PHE A CA 1
ATOM 3219 C C . PHE A 1 394 ? -21.338 -4.166 53.851 1.00 36.03 394 PHE A C 1
ATOM 3221 O O . PHE A 1 394 ? -20.391 -3.422 53.601 1.00 36.03 394 PHE A O 1
ATOM 3228 N N . ARG A 1 395 ? -22.030 -4.084 54.995 1.00 36.34 395 ARG A N 1
ATOM 3229 C CA . ARG A 1 395 ? -21.823 -3.071 56.040 1.00 36.34 395 ARG A CA 1
ATOM 3230 C C . ARG A 1 395 ? -20.530 -3.334 56.814 1.00 36.34 395 ARG A C 1
ATOM 3232 O O . ARG A 1 395 ? -20.467 -4.321 57.542 1.00 36.34 395 ARG A O 1
ATOM 3239 N N . TRP A 1 396 ? -19.589 -2.393 56.778 1.00 42.84 396 TRP A N 1
ATOM 3240 C CA . TRP A 1 396 ? -18.412 -2.388 57.653 1.00 42.84 396 TRP A CA 1
ATOM 3241 C C . TRP A 1 396 ? -18.263 -1.014 58.310 1.00 42.84 396 TRP A C 1
ATOM 3243 O O . TRP A 1 396 ? -18.431 0.011 57.650 1.00 42.84 396 TRP A O 1
ATOM 3253 N N . THR A 1 397 ? -18.021 -0.975 59.623 1.00 33.84 397 THR A N 1
ATOM 3254 C CA . THR A 1 397 ? -17.983 0.268 60.413 1.00 33.84 397 THR A CA 1
ATOM 3255 C C . THR A 1 397 ? -16.694 0.382 61.220 1.00 33.84 397 THR A C 1
ATOM 3257 O O . THR A 1 397 ? -16.370 -0.525 61.980 1.00 33.84 397 THR A O 1
ATOM 3260 N N . MET A 1 398 ? -16.005 1.517 61.107 1.00 35.38 398 MET A N 1
ATOM 3261 C CA . MET A 1 398 ? -14.832 1.919 61.882 1.00 35.38 398 MET A CA 1
ATOM 3262 C C . MET A 1 398 ? -15.225 3.020 62.861 1.00 35.38 398 MET A C 1
ATOM 3264 O O . MET A 1 398 ? -15.666 4.084 62.433 1.00 35.38 398 MET A O 1
ATOM 3268 N N . ALA A 1 399 ? -15.095 2.781 64.171 1.00 36.41 399 ALA A N 1
ATOM 3269 C CA . ALA A 1 399 ? -15.504 3.739 65.210 1.00 36.41 399 ALA A CA 1
ATOM 3270 C C . ALA A 1 399 ? -16.942 4.285 65.013 1.00 36.41 399 ALA A C 1
ATOM 3272 O O . ALA A 1 399 ? -17.216 5.464 65.228 1.00 36.41 399 ALA A O 1
ATOM 3273 N N . GLY A 1 400 ? -17.857 3.433 64.533 1.00 35.03 400 GLY A N 1
ATOM 3274 C CA . GLY A 1 400 ? -19.239 3.812 64.219 1.00 35.03 400 GLY A CA 1
ATOM 3275 C C . GLY A 1 400 ? -19.439 4.556 62.889 1.00 35.03 400 GLY A C 1
ATOM 3276 O O . GLY A 1 400 ? -20.575 4.904 62.575 1.00 35.03 400 GLY A O 1
ATOM 3277 N N . LYS A 1 401 ? -18.385 4.773 62.086 1.00 35.75 401 LYS A N 1
ATOM 3278 C CA . LYS A 1 401 ? -18.464 5.335 60.729 1.00 35.75 401 LYS A CA 1
ATOM 3279 C C . LYS A 1 401 ? -18.345 4.237 59.663 1.00 35.75 401 LYS A C 1
ATOM 3281 O O . LYS A 1 401 ? -17.435 3.419 59.751 1.00 35.75 401 LYS A O 1
ATOM 3286 N N . PRO A 1 402 ? -19.213 4.205 58.649 1.00 36.81 402 PRO A N 1
ATOM 3287 C CA . PRO A 1 402 ? -19.122 3.235 57.561 1.00 36.81 402 PRO A CA 1
ATOM 3288 C C . PRO A 1 402 ? -17.875 3.467 56.694 1.00 36.81 402 PRO A C 1
ATOM 3290 O O . PRO A 1 402 ? -17.448 4.609 56.531 1.00 36.81 402 PRO A O 1
ATOM 3293 N N . PHE A 1 403 ? -17.299 2.402 56.136 1.00 41.66 403 PHE A N 1
ATOM 3294 C CA . PHE A 1 403 ? -16.233 2.481 55.131 1.00 41.66 403 PHE A CA 1
ATOM 3295 C C . PHE A 1 403 ? -16.439 1.422 54.039 1.00 41.66 403 PHE A C 1
ATOM 3297 O O . PHE A 1 403 ? -16.956 0.337 54.309 1.00 41.66 403 PHE A O 1
ATOM 3304 N N . GLY A 1 404 ? -16.055 1.749 52.803 1.00 39.53 404 GLY A N 1
ATOM 3305 C CA . GLY A 1 404 ? -16.023 0.811 51.678 1.00 39.53 404 GLY A CA 1
ATOM 3306 C C . GLY A 1 404 ? -14.601 0.326 51.410 1.00 39.53 404 GLY A C 1
ATOM 3307 O O . GLY A 1 404 ? -13.656 1.090 51.612 1.00 39.53 404 GLY A O 1
ATOM 3308 N N . PHE A 1 405 ? -14.456 -0.922 50.958 1.00 44.34 405 PHE A N 1
ATOM 3309 C CA . PHE A 1 405 ? -13.190 -1.438 50.444 1.00 44.34 405 PHE A CA 1
ATOM 3310 C C . PHE A 1 405 ? -13.380 -2.171 49.115 1.00 44.34 405 PHE A C 1
ATOM 3312 O O . PHE A 1 405 ? -14.353 -2.899 48.929 1.00 44.34 405 PHE A O 1
ATOM 3319 N N . GLU A 1 406 ? -12.422 -1.997 48.207 1.00 41.69 406 GLU A N 1
ATOM 3320 C CA . GLU A 1 406 ? -12.244 -2.851 47.031 1.00 41.69 406 GLU A CA 1
ATOM 3321 C C . GLU A 1 406 ? -10.881 -3.534 47.137 1.00 41.69 406 GLU A C 1
ATOM 3323 O O . GLU A 1 406 ? -9.873 -2.867 47.381 1.00 41.69 406 GLU A O 1
ATOM 3328 N N . ILE A 1 407 ? -10.864 -4.862 46.982 1.00 44.31 407 ILE A N 1
ATOM 3329 C CA . ILE A 1 407 ? -9.632 -5.656 46.955 1.00 44.31 407 ILE A CA 1
ATOM 3330 C C . ILE A 1 407 ? -9.379 -6.082 45.520 1.00 44.31 407 ILE A C 1
ATOM 3332 O O . ILE A 1 407 ? -10.186 -6.801 44.922 1.00 44.31 407 ILE A O 1
ATOM 3336 N N . PHE A 1 408 ? -8.237 -5.667 44.990 1.00 42.72 408 PHE A N 1
ATOM 3337 C CA . PHE A 1 408 ? -7.771 -6.073 43.676 1.00 42.72 408 PHE A CA 1
ATOM 3338 C C . PHE A 1 408 ? -6.504 -6.909 43.811 1.00 42.72 408 PHE A C 1
ATOM 3340 O O . PHE A 1 408 ? -5.552 -6.489 44.469 1.00 42.72 408 PHE A O 1
ATOM 3347 N N . TYR A 1 409 ? -6.498 -8.086 43.186 1.00 45.25 409 TYR A N 1
ATOM 3348 C CA . TYR A 1 409 ? -5.306 -8.914 43.036 1.00 45.25 409 TYR A CA 1
ATOM 3349 C C . TYR A 1 409 ? -5.092 -9.248 41.561 1.00 45.25 409 TYR A C 1
ATOM 3351 O O . TYR A 1 409 ? -5.891 -9.964 40.947 1.00 45.25 409 TYR A O 1
ATOM 3359 N N . ASP A 1 410 ? -3.991 -8.740 41.010 1.00 41.38 410 ASP A N 1
ATOM 3360 C CA . ASP A 1 410 ? -3.616 -8.933 39.613 1.00 41.38 410 ASP A CA 1
ATOM 3361 C C . ASP A 1 410 ? -2.299 -9.699 39.486 1.00 41.38 410 ASP A C 1
ATOM 3363 O O . ASP A 1 410 ? -1.231 -9.243 39.902 1.00 41.38 410 ASP A O 1
ATOM 3367 N N . ARG A 1 411 ? -2.383 -10.887 38.878 1.00 39.69 411 ARG A N 1
ATOM 3368 C CA . ARG A 1 411 ? -1.218 -11.719 38.549 1.00 39.69 411 ARG A CA 1
ATOM 3369 C C . ARG A 1 411 ? -0.449 -11.231 37.318 1.00 39.69 411 ARG A C 1
ATOM 3371 O O . ARG A 1 411 ? 0.701 -11.622 37.158 1.00 39.69 411 ARG A O 1
ATOM 3378 N N . THR A 1 412 ? -1.044 -10.395 36.465 1.00 36.12 412 THR A N 1
ATOM 3379 C CA . THR A 1 412 ? -0.395 -9.833 35.267 1.00 36.12 412 THR A CA 1
ATOM 3380 C C . THR A 1 412 ? 0.441 -8.590 35.590 1.00 36.12 412 THR A C 1
ATOM 3382 O O . THR A 1 412 ? 1.521 -8.421 35.028 1.00 36.12 412 THR A O 1
ATOM 3385 N N . CYS A 1 413 ? 0.038 -7.804 36.595 1.00 33.44 413 CYS A N 1
ATOM 3386 C CA . CYS A 1 413 ? 0.816 -6.695 37.154 1.00 33.44 413 CYS A CA 1
ATOM 3387 C C . CYS A 1 413 ? 1.590 -7.098 38.421 1.00 33.44 413 CYS A C 1
ATOM 3389 O O . CYS A 1 413 ? 1.262 -6.676 39.530 1.00 33.44 413 CYS A O 1
ATOM 3391 N N . ALA A 1 414 ? 2.645 -7.905 38.263 1.00 41.66 414 ALA A N 1
ATOM 3392 C CA . ALA A 1 414 ? 3.639 -8.174 39.312 1.00 41.66 414 ALA A CA 1
ATOM 3393 C C . ALA A 1 414 ? 3.077 -8.680 40.663 1.00 41.66 414 ALA A C 1
ATOM 3395 O O . ALA A 1 414 ? 3.681 -8.427 41.702 1.00 41.66 414 ALA A O 1
ATOM 3396 N N . ASN A 1 415 ? 1.950 -9.410 40.664 1.00 51.09 415 ASN A N 1
ATOM 3397 C CA . ASN A 1 415 ? 1.302 -9.936 41.876 1.00 51.09 415 ASN A CA 1
ATOM 3398 C C . ASN A 1 415 ? 0.931 -8.846 42.902 1.00 51.09 415 ASN A C 1
ATOM 3400 O O . ASN A 1 415 ? 1.057 -9.039 44.115 1.00 51.09 415 ASN A O 1
ATOM 3404 N N . LYS A 1 416 ? 0.489 -7.687 42.419 1.00 51.16 416 LYS A N 1
ATOM 3405 C CA . LYS A 1 416 ? 0.130 -6.541 43.253 1.00 51.16 416 LYS A CA 1
ATOM 3406 C C . LYS A 1 416 ? -1.252 -6.745 43.893 1.00 51.16 416 LYS A C 1
ATOM 3408 O O . LYS A 1 416 ? -2.208 -7.104 43.207 1.00 51.16 416 LYS A O 1
ATOM 3413 N N . ILE A 1 417 ? -1.350 -6.506 45.202 1.00 56.59 417 ILE A N 1
ATOM 3414 C CA . ILE A 1 417 ? -2.606 -6.283 45.926 1.00 56.59 417 ILE A CA 1
ATOM 3415 C C . ILE A 1 417 ? -2.818 -4.786 46.088 1.00 56.59 417 ILE A C 1
ATOM 3417 O O . ILE A 1 417 ? -1.905 -4.070 46.499 1.00 56.59 417 ILE A O 1
ATOM 3421 N N . GLN A 1 418 ? -4.035 -4.327 45.815 1.00 52.81 418 GLN A N 1
ATOM 3422 C CA . GLN A 1 418 ? -4.463 -2.968 46.121 1.00 52.81 418 GLN A CA 1
ATOM 3423 C C . GLN A 1 418 ? -5.772 -2.978 46.905 1.00 52.81 418 GLN A C 1
ATOM 3425 O O . GLN A 1 418 ? -6.679 -3.760 46.622 1.00 52.81 418 GLN A O 1
ATOM 3430 N N . LEU A 1 419 ? -5.823 -2.108 47.907 1.00 56.88 419 LEU A N 1
ATOM 3431 C CA . LEU A 1 419 ? -6.896 -1.941 48.871 1.00 56.88 419 LEU A CA 1
ATOM 3432 C C . LEU A 1 419 ? -7.221 -0.458 48.962 1.00 56.88 419 LEU A C 1
ATOM 3434 O O . LEU A 1 419 ? -6.407 0.323 49.434 1.00 56.88 419 LEU A O 1
ATOM 3438 N N . MET A 1 420 ? -8.398 -0.050 48.510 1.00 49.62 420 MET A N 1
ATOM 3439 C CA . MET A 1 420 ? -8.824 1.343 48.636 1.00 49.62 420 MET A CA 1
ATOM 3440 C C . MET A 1 420 ? -9.759 1.491 49.832 1.00 49.62 420 MET A C 1
ATOM 3442 O O . MET A 1 420 ? -10.724 0.742 49.942 1.00 49.62 420 MET A O 1
ATOM 3446 N N . LEU A 1 421 ? -9.493 2.461 50.704 1.00 57.19 421 LEU A N 1
ATOM 3447 C CA . LEU A 1 421 ? -10.392 2.859 51.786 1.00 57.19 421 LEU A CA 1
ATOM 3448 C C . LEU A 1 421 ? -10.898 4.277 51.521 1.00 57.19 421 LEU A C 1
ATOM 3450 O O . LEU A 1 421 ? -10.111 5.145 51.156 1.00 57.19 421 LEU A O 1
ATOM 3454 N N . VAL A 1 422 ? -12.194 4.520 51.735 1.00 49.22 422 VAL A N 1
ATOM 3455 C CA . VAL A 1 422 ? -12.837 5.841 51.578 1.00 49.22 422 VAL A CA 1
ATOM 3456 C C . VAL A 1 422 ? -13.442 6.273 52.919 1.00 49.22 422 VAL A C 1
ATOM 3458 O O . VAL A 1 422 ? -14.371 5.620 53.399 1.00 49.22 422 VAL A O 1
ATOM 3461 N N . ASN A 1 423 ? -12.873 7.309 53.563 1.00 54.06 423 ASN A N 1
ATOM 3462 C CA . ASN A 1 423 ? -13.339 7.913 54.825 1.00 54.06 423 ASN A CA 1
ATOM 3463 C C . ASN A 1 423 ? -12.464 9.112 55.271 1.00 54.06 423 ASN A C 1
ATOM 3465 O O . ASN A 1 423 ? -11.247 9.080 55.144 1.00 54.06 423 ASN A O 1
ATOM 3469 N N . GLN A 1 424 ? -13.050 10.082 55.981 1.00 44.12 424 GLN A N 1
ATOM 3470 C CA . GLN A 1 424 ? -12.378 11.243 56.606 1.00 44.12 424 GLN A CA 1
ATOM 3471 C C . GLN A 1 424 ? -11.513 10.897 57.842 1.00 44.12 424 GLN A C 1
ATOM 3473 O O . GLN A 1 424 ? -11.349 11.705 58.755 1.00 44.12 424 GLN A O 1
ATOM 3478 N N . SER A 1 425 ? -11.087 9.645 58.006 1.00 52.41 425 SER A N 1
ATOM 3479 C CA . SER A 1 425 ? -10.357 9.184 59.202 1.00 52.41 425 SER A CA 1
ATOM 3480 C C . SER A 1 425 ? -9.352 8.079 58.859 1.00 52.41 425 SER A C 1
ATOM 3482 O O . SER A 1 425 ? -9.134 7.173 59.660 1.00 52.41 425 SER A O 1
ATOM 3484 N N . ILE A 1 426 ? -8.783 8.123 57.648 1.00 58.12 426 ILE A N 1
ATOM 3485 C CA . ILE A 1 426 ? -7.817 7.126 57.151 1.00 58.12 426 ILE A CA 1
ATOM 3486 C C . ILE A 1 426 ? -6.367 7.517 57.475 1.00 58.12 426 ILE A C 1
ATOM 3488 O O . ILE A 1 426 ? -5.464 6.676 57.445 1.00 58.12 426 ILE A O 1
ATOM 3492 N N . ASP A 1 427 ? -6.137 8.769 57.868 1.00 57.78 427 ASP A N 1
ATOM 3493 C CA . ASP A 1 427 ? -4.798 9.329 58.081 1.00 57.78 427 ASP A CA 1
ATOM 3494 C C . ASP A 1 427 ? -3.987 8.611 59.148 1.00 57.78 427 ASP A C 1
ATOM 3496 O O . ASP A 1 427 ? -2.772 8.627 59.053 1.00 57.78 427 ASP 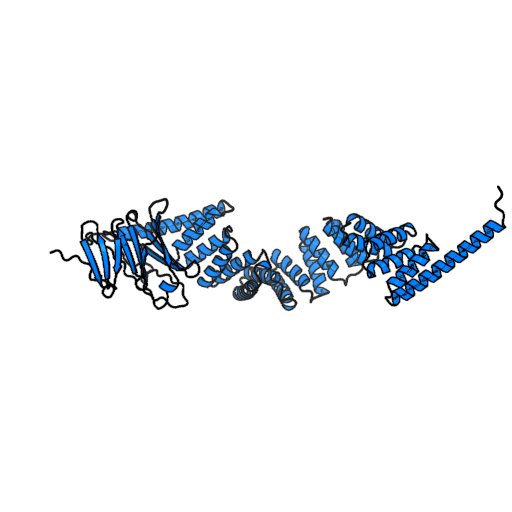A O 1
ATOM 3500 N N . ASN A 1 428 ? -4.631 7.889 60.065 1.00 58.41 428 ASN A N 1
ATOM 3501 C CA . ASN A 1 428 ? -3.948 7.154 61.126 1.00 58.41 428 ASN A CA 1
ATOM 3502 C C . ASN A 1 428 ? -4.068 5.628 60.982 1.00 58.41 428 ASN A C 1
ATOM 3504 O O . ASN A 1 428 ? -3.975 4.921 61.984 1.00 58.41 428 ASN A O 1
ATOM 3508 N N . LEU A 1 429 ? -4.337 5.105 59.783 1.00 61.12 429 LEU A N 1
ATOM 3509 C CA . LEU A 1 429 ? -4.453 3.664 59.544 1.00 61.12 429 LEU A CA 1
ATOM 3510 C C . LEU A 1 429 ? -3.194 3.050 58.928 1.00 61.12 429 LEU A C 1
ATOM 3512 O O . LEU A 1 429 ? -2.721 3.494 57.882 1.00 61.12 429 LEU A O 1
ATOM 3516 N N . THR A 1 430 ? -2.771 1.931 59.511 1.00 60.59 430 THR A N 1
ATOM 3517 C CA . THR A 1 430 ? -1.874 0.951 58.898 1.00 60.59 430 THR A CA 1
ATOM 3518 C C . THR A 1 430 ? -2.681 -0.284 58.516 1.00 60.59 430 THR A C 1
ATOM 3520 O O . THR A 1 430 ? -3.356 -0.875 59.359 1.00 60.59 430 THR A O 1
ATOM 3523 N N . VAL A 1 431 ? -2.602 -0.706 57.253 1.00 63.97 431 VAL A N 1
ATOM 3524 C CA . VAL A 1 431 ? -3.322 -1.891 56.764 1.00 63.97 431 VAL A CA 1
ATOM 3525 C C . VAL A 1 431 ? -2.344 -3.029 56.503 1.00 63.97 431 VAL A C 1
ATOM 3527 O O . VAL A 1 431 ? -1.296 -2.849 55.885 1.00 63.97 431 VAL A O 1
ATOM 3530 N N . TYR A 1 432 ? -2.713 -4.213 56.972 1.00 62.53 432 TYR A N 1
ATOM 3531 C CA . TYR A 1 432 ? -2.009 -5.467 56.786 1.00 62.53 432 TYR A CA 1
ATOM 3532 C C . TYR A 1 432 ? -2.867 -6.433 55.982 1.00 62.53 432 TYR A C 1
ATOM 3534 O O . TYR A 1 432 ? -4.090 -6.463 56.096 1.00 62.53 432 TYR A O 1
ATOM 3542 N N . CYS A 1 433 ? -2.201 -7.265 55.202 1.00 65.62 433 CYS A N 1
ATOM 3543 C CA . CYS A 1 433 ? -2.781 -8.363 54.459 1.00 65.62 433 CYS A CA 1
ATOM 3544 C C . CYS A 1 433 ? -2.168 -9.668 54.977 1.00 65.62 433 CYS A C 1
ATOM 3546 O O . CYS A 1 433 ? -0.942 -9.780 55.062 1.00 65.62 433 CYS A O 1
ATOM 3548 N N . VAL A 1 434 ? -2.998 -10.636 55.363 1.00 59.06 434 VAL A N 1
ATOM 3549 C CA . VAL A 1 434 ? -2.567 -11.938 55.880 1.00 59.06 434 VAL A CA 1
ATOM 3550 C C . VAL A 1 434 ? -2.930 -13.027 54.885 1.00 59.06 434 VAL A C 1
ATOM 3552 O O . VAL A 1 434 ? -4.097 -13.244 54.582 1.00 59.06 434 VAL A O 1
ATOM 3555 N N . ILE A 1 435 ? -1.913 -13.713 54.368 1.00 61.47 435 ILE A N 1
ATOM 3556 C CA . ILE A 1 435 ? -2.050 -14.695 53.291 1.00 61.47 435 ILE A CA 1
ATOM 3557 C C . ILE A 1 435 ? -1.152 -15.887 53.590 1.00 61.47 435 ILE A C 1
ATOM 3559 O O . ILE A 1 435 ? 0.058 -15.715 53.712 1.00 61.47 435 ILE A O 1
ATOM 3563 N N . ASN A 1 436 ? -1.711 -17.097 53.687 1.00 59.38 436 ASN A N 1
ATOM 3564 C CA . ASN A 1 436 ? -0.938 -18.334 53.894 1.00 59.38 436 ASN A CA 1
ATOM 3565 C C . ASN A 1 436 ? 0.125 -18.215 55.012 1.00 59.38 436 ASN A C 1
ATOM 3567 O O . ASN A 1 436 ? 1.283 -18.574 54.814 1.00 59.38 436 ASN A O 1
ATOM 3571 N N . ASN A 1 437 ? -0.255 -17.683 56.182 1.00 61.38 437 ASN A N 1
ATOM 3572 C CA . ASN A 1 437 ? 0.643 -17.392 57.314 1.00 61.38 437 ASN A CA 1
ATOM 3573 C C . ASN A 1 437 ? 1.736 -16.331 57.069 1.00 61.38 437 ASN A C 1
ATOM 3575 O O . ASN A 1 437 ? 2.707 -16.251 57.825 1.00 61.38 437 ASN A O 1
ATOM 3579 N N . HIS A 1 438 ? 1.590 -15.484 56.058 1.00 64.31 438 HIS A N 1
ATOM 3580 C CA . HIS A 1 438 ? 2.427 -14.307 55.864 1.00 64.31 438 HIS A CA 1
ATOM 3581 C C . HIS A 1 438 ? 1.626 -13.048 56.157 1.00 64.31 438 HIS A C 1
ATOM 3583 O O . HIS A 1 438 ? 0.537 -12.885 55.625 1.00 64.31 438 HIS A O 1
ATOM 3589 N N . VAL A 1 439 ? 2.182 -12.161 56.980 1.00 64.75 439 VAL A N 1
ATOM 3590 C CA . VAL A 1 439 ? 1.636 -10.824 57.233 1.00 64.75 439 VAL A CA 1
ATOM 3591 C C . VAL A 1 439 ? 2.419 -9.833 56.385 1.00 64.75 439 VAL A C 1
ATOM 3593 O O . VAL A 1 439 ? 3.648 -9.808 56.437 1.00 64.75 439 VAL A O 1
ATOM 3596 N N . ILE A 1 440 ? 1.711 -9.035 55.596 1.00 68.94 440 ILE A N 1
ATOM 3597 C CA . ILE A 1 440 ? 2.289 -8.055 54.681 1.00 68.94 440 ILE A CA 1
ATOM 3598 C C . ILE A 1 440 ? 1.671 -6.710 55.009 1.00 68.94 440 ILE A C 1
ATOM 3600 O O . ILE A 1 440 ? 0.462 -6.538 54.894 1.00 68.94 440 ILE A O 1
ATOM 3604 N N . GLN A 1 441 ? 2.499 -5.764 55.431 1.00 73.69 441 GLN A N 1
ATOM 3605 C CA . GLN A 1 441 ? 2.065 -4.384 55.577 1.00 73.69 441 GLN A CA 1
ATOM 3606 C C . GLN A 1 441 ? 1.916 -3.757 54.194 1.00 73.69 441 GLN A C 1
ATOM 3608 O O . GLN A 1 441 ? 2.777 -3.942 53.334 1.00 73.69 441 GLN A O 1
ATOM 3613 N N . LEU A 1 442 ? 0.828 -3.028 53.992 1.00 71.12 442 LEU A N 1
ATOM 3614 C CA . LEU A 1 442 ? 0.557 -2.335 52.746 1.00 71.12 442 LEU A CA 1
ATOM 3615 C C . LEU A 1 442 ? 1.051 -0.895 52.831 1.00 71.12 442 LEU A C 1
ATOM 3617 O O . LEU A 1 442 ? 0.884 -0.216 53.846 1.00 71.12 442 LEU A O 1
ATOM 3621 N N . GLU A 1 443 ? 1.652 -0.438 51.744 1.00 73.00 443 GLU A N 1
ATOM 3622 C CA . GLU A 1 443 ? 2.095 0.934 51.554 1.00 73.00 443 GLU A CA 1
ATOM 3623 C C . GLU A 1 443 ? 0.885 1.826 51.295 1.00 73.00 443 GLU A C 1
ATOM 3625 O O . GLU A 1 443 ? 0.076 1.542 50.414 1.00 73.00 443 GLU A O 1
ATOM 3630 N N . LYS A 1 444 ? 0.754 2.892 52.081 1.00 74.00 444 LYS A N 1
ATOM 3631 C CA . LYS A 1 444 ? -0.368 3.827 52.035 1.00 74.00 444 LYS A CA 1
ATOM 3632 C C . LYS A 1 444 ? -0.038 5.024 51.151 1.00 74.00 444 LYS A C 1
ATOM 3634 O O . LYS A 1 444 ? 0.983 5.677 51.347 1.00 74.00 444 LYS A O 1
ATOM 3639 N N . GLU A 1 445 ? -0.952 5.351 50.253 1.00 69.56 445 GLU A N 1
ATOM 3640 C CA . GLU A 1 445 ? -0.927 6.533 49.399 1.00 69.56 445 GLU A CA 1
ATOM 3641 C C . GLU A 1 445 ? -2.239 7.303 49.597 1.00 69.56 445 GLU A C 1
ATOM 3643 O O . GLU A 1 445 ? -3.326 6.759 49.392 1.00 69.56 445 GLU A O 1
ATOM 3648 N N . LEU A 1 446 ? -2.149 8.547 50.071 1.00 60.84 446 LEU A N 1
ATOM 3649 C CA . LEU A 1 446 ? -3.310 9.403 50.329 1.00 60.84 446 LEU A CA 1
ATOM 3650 C C . LEU A 1 446 ? -3.716 10.147 49.053 1.00 60.84 446 LEU A C 1
ATOM 3652 O O . LEU A 1 446 ? -2.860 10.615 48.305 1.00 60.84 446 LEU A O 1
ATOM 3656 N N . SER A 1 447 ? -5.022 10.281 48.819 1.00 56.88 447 SER A N 1
ATOM 3657 C CA . SER A 1 447 ? -5.549 11.151 47.764 1.00 56.88 447 SER A CA 1
ATOM 3658 C C . SER A 1 447 ? -5.253 12.624 48.055 1.00 56.88 447 SER A C 1
ATOM 3660 O O . SER A 1 447 ? -5.271 13.007 49.223 1.00 56.88 447 SER A O 1
ATOM 3662 N N . GLU A 1 448 ? -5.102 13.462 47.023 1.00 47.97 448 GLU A N 1
ATOM 3663 C CA . GLU A 1 448 ? -4.852 14.911 47.174 1.00 47.97 448 GLU A CA 1
ATOM 3664 C C . GLU A 1 448 ? -5.912 15.638 48.026 1.00 47.97 448 GLU A C 1
ATOM 3666 O O . GLU A 1 448 ? -5.581 16.584 48.734 1.00 47.97 448 GLU A O 1
ATOM 3671 N N . ASP A 1 449 ? -7.160 15.158 48.012 1.00 46.94 449 ASP A N 1
ATOM 3672 C CA . ASP A 1 449 ? -8.267 15.711 48.804 1.00 46.94 449 ASP A CA 1
ATOM 3673 C C . ASP A 1 449 ? -8.488 14.993 50.158 1.00 46.94 449 ASP A C 1
ATOM 3675 O O . ASP A 1 449 ? -9.526 15.195 50.788 1.00 46.94 449 ASP A O 1
ATOM 3679 N N . GLU A 1 450 ? -7.573 14.103 50.576 1.00 52.91 450 GLU A N 1
ATOM 3680 C CA . GLU A 1 450 ? -7.619 13.299 51.824 1.00 52.91 450 GLU A CA 1
ATOM 3681 C C . GLU A 1 450 ? -8.924 12.496 52.052 1.00 52.91 450 GLU A C 1
ATOM 3683 O O . GLU A 1 450 ? -9.218 12.019 53.147 1.00 52.91 450 GLU A O 1
ATOM 3688 N N . ASN A 1 451 ? -9.727 12.297 51.005 1.00 50.50 451 ASN A N 1
ATOM 3689 C CA . ASN A 1 451 ? -11.019 11.615 51.102 1.00 50.50 451 ASN A CA 1
ATOM 3690 C C . ASN A 1 451 ? -10.900 10.086 50.982 1.00 50.50 451 ASN A C 1
ATOM 3692 O O . ASN A 1 451 ? -11.816 9.358 51.380 1.00 50.50 451 ASN A O 1
ATOM 3696 N N . TYR A 1 452 ? -9.782 9.588 50.449 1.00 56.91 452 TYR A N 1
ATOM 3697 C CA . TYR A 1 452 ? -9.486 8.163 50.361 1.00 56.91 452 TYR A CA 1
ATOM 3698 C C . TYR A 1 452 ? -7.984 7.877 50.476 1.00 56.91 452 TYR A C 1
ATOM 3700 O O . TYR A 1 452 ? -7.144 8.746 50.240 1.00 56.91 452 TYR A O 1
ATOM 3708 N N . ALA A 1 453 ? -7.644 6.630 50.801 1.00 58.72 453 ALA A N 1
ATOM 3709 C CA . ALA A 1 453 ? -6.275 6.137 50.715 1.00 58.72 453 ALA A CA 1
ATOM 3710 C C . ALA A 1 453 ? -6.216 4.808 49.968 1.00 58.72 453 ALA A C 1
ATOM 3712 O O . ALA A 1 453 ? -7.089 3.947 50.116 1.00 58.72 453 ALA A O 1
ATOM 3713 N N . ILE A 1 454 ? -5.160 4.646 49.182 1.00 59.69 454 ILE A N 1
ATOM 3714 C CA . ILE A 1 454 ? -4.827 3.415 48.481 1.00 59.69 454 ILE A CA 1
ATOM 3715 C C . ILE A 1 454 ? -3.716 2.724 49.264 1.00 59.69 454 ILE A C 1
ATOM 3717 O O . ILE A 1 454 ? -2.645 3.277 49.481 1.00 59.69 454 ILE A O 1
ATOM 3721 N N . PHE A 1 455 ? -3.971 1.492 49.670 1.00 64.38 455 PHE A N 1
ATOM 3722 C CA . PHE A 1 455 ? -3.035 0.601 50.329 1.00 64.38 455 PHE A CA 1
ATOM 3723 C C . PHE A 1 455 ? -2.560 -0.438 49.322 1.00 64.38 455 PHE A C 1
ATOM 3725 O O . PHE A 1 455 ? -3.350 -1.211 48.787 1.00 64.38 455 PHE A O 1
ATOM 3732 N N . THR A 1 456 ? -1.265 -0.461 49.045 1.00 56.22 456 THR A N 1
ATOM 3733 C CA . THR A 1 456 ? -0.659 -1.306 48.021 1.00 56.22 456 THR A CA 1
ATOM 3734 C C . THR A 1 456 ? 0.322 -2.293 48.644 1.00 56.22 456 THR A C 1
ATOM 3736 O O . THR A 1 456 ? 1.130 -1.931 49.488 1.00 56.22 456 THR A O 1
ATOM 3739 N N . GLY A 1 457 ? 0.304 -3.544 48.197 1.00 63.97 457 GLY A N 1
ATOM 3740 C CA . GLY A 1 457 ? 1.304 -4.548 48.557 1.00 63.97 457 GLY A CA 1
ATOM 3741 C C . GLY A 1 457 ? 1.699 -5.385 47.351 1.00 63.97 457 GLY A C 1
ATOM 3742 O O . GLY A 1 457 ? 0.935 -5.514 46.399 1.00 63.97 457 GLY A O 1
ATOM 3743 N N . ILE A 1 458 ? 2.891 -5.972 47.380 1.00 61.09 458 ILE A N 1
ATOM 3744 C CA . ILE A 1 458 ? 3.352 -6.908 46.349 1.00 61.09 458 ILE A CA 1
ATOM 3745 C C . ILE A 1 458 ? 3.462 -8.291 46.979 1.00 61.09 458 ILE A C 1
ATOM 3747 O O . ILE A 1 458 ? 4.121 -8.462 48.006 1.00 61.09 458 ILE A O 1
ATOM 3751 N N . LEU A 1 459 ? 2.826 -9.283 46.359 1.00 60.88 459 LEU A N 1
ATOM 3752 C CA . LEU A 1 459 ? 2.904 -10.674 46.787 1.00 60.88 459 LEU A CA 1
ATOM 3753 C C . LEU A 1 459 ? 3.952 -11.434 45.975 1.00 60.88 459 LEU A C 1
ATOM 3755 O O . LEU A 1 459 ? 4.028 -11.335 44.757 1.00 60.88 459 LEU A O 1
ATOM 3759 N N . SER A 1 460 ? 4.743 -12.274 46.628 1.00 59.69 460 SER A N 1
ATOM 3760 C CA . SER A 1 460 ? 5.587 -13.243 45.927 1.00 59.69 460 SER A CA 1
ATOM 3761 C C . SER A 1 460 ? 4.770 -14.458 45.476 1.00 59.69 460 SER A C 1
ATOM 3763 O O . SER A 1 460 ? 3.829 -14.871 46.151 1.00 59.69 460 SER A O 1
ATOM 3765 N N . GLU A 1 461 ? 5.163 -15.107 44.377 1.00 54.44 461 GLU A N 1
ATOM 3766 C CA . GLU A 1 461 ? 4.470 -16.305 43.865 1.00 54.44 461 GLU A CA 1
ATOM 3767 C C . GLU A 1 461 ? 4.371 -17.438 44.899 1.00 54.44 461 GLU A C 1
ATOM 3769 O O . GLU A 1 461 ? 3.389 -18.178 44.921 1.00 54.44 461 GLU A O 1
ATOM 3774 N N . ARG A 1 462 ? 5.357 -17.546 45.802 1.00 56.69 462 ARG A N 1
ATOM 3775 C CA . ARG A 1 462 ? 5.351 -18.522 46.905 1.00 56.69 462 ARG A CA 1
ATOM 3776 C C . ARG A 1 462 ? 4.235 -18.266 47.917 1.00 56.69 462 ARG A C 1
ATOM 3778 O O . ARG A 1 462 ? 3.741 -19.217 48.508 1.00 56.69 462 ARG A O 1
ATOM 3785 N N . GLN A 1 463 ? 3.834 -17.009 48.108 1.00 55.41 463 GLN A N 1
ATOM 3786 C CA . GLN A 1 463 ? 2.791 -16.628 49.064 1.00 55.41 463 GLN A CA 1
ATOM 3787 C C . GLN A 1 463 ? 1.379 -16.948 48.556 1.00 55.41 463 GLN A C 1
ATOM 3789 O O . GLN A 1 463 ? 0.457 -17.010 49.362 1.00 55.41 463 GLN A O 1
ATOM 3794 N N . VAL A 1 464 ? 1.200 -17.206 47.254 1.00 52.00 464 VAL A N 1
ATOM 3795 C CA . VAL A 1 464 ? -0.123 -17.363 46.611 1.00 52.00 464 VAL A CA 1
ATOM 3796 C C . VAL A 1 464 ? -0.314 -18.756 45.979 1.00 52.00 464 VAL A C 1
ATOM 3798 O O . VAL A 1 464 ? -1.104 -18.933 45.049 1.00 52.00 464 VAL A O 1
ATOM 3801 N N . GLN A 1 465 ? 0.433 -19.767 46.438 1.00 45.91 465 GLN A N 1
ATOM 3802 C CA . GLN A 1 465 ? 0.281 -21.154 45.983 1.00 45.91 465 GLN A CA 1
ATOM 3803 C C . GLN A 1 465 ? -0.844 -21.882 46.744 1.00 45.91 465 GLN A C 1
ATOM 3805 O O . GLN A 1 465 ? -0.742 -22.097 47.946 1.00 45.91 465 GLN A O 1
ATOM 3810 N N . GLY A 1 466 ? -1.880 -22.334 46.022 1.00 45.41 466 GLY A N 1
ATOM 3811 C CA . GLY A 1 466 ? -2.993 -23.142 46.555 1.00 45.41 466 GLY A CA 1
ATOM 3812 C C . GLY A 1 466 ? -4.300 -22.362 46.763 1.00 45.41 466 GLY A C 1
ATOM 3813 O O . GLY A 1 466 ? -4.369 -21.168 46.471 1.00 45.41 466 GLY A O 1
ATOM 3814 N N . GLN A 1 467 ? -5.348 -23.035 47.261 1.00 38.81 467 GLN A N 1
ATOM 3815 C CA . GLN A 1 467 ? -6.544 -22.347 47.768 1.00 38.81 467 GLN A CA 1
ATOM 3816 C C . GLN A 1 467 ? -6.127 -21.500 48.966 1.00 38.81 467 GLN A C 1
ATOM 3818 O O . GLN A 1 467 ? -5.731 -22.027 50.001 1.00 38.81 467 GLN A O 1
ATOM 3823 N N . THR A 1 468 ? -6.163 -20.189 48.782 1.00 49.78 468 THR A N 1
ATOM 3824 C CA . THR A 1 468 ? -5.492 -19.233 49.656 1.00 49.78 468 THR A CA 1
ATOM 3825 C C . THR A 1 468 ? -6.523 -18.242 50.172 1.00 49.78 468 THR A C 1
ATOM 3827 O O . THR A 1 468 ? -7.159 -17.574 49.364 1.00 49.78 468 THR A O 1
ATOM 3830 N N . ARG A 1 469 ? -6.681 -18.159 51.496 1.00 47.81 469 ARG A N 1
ATOM 3831 C CA . ARG A 1 469 ? -7.501 -17.156 52.193 1.00 47.81 469 ARG A CA 1
ATOM 3832 C C . ARG A 1 469 ? -6.673 -15.879 52.389 1.00 47.81 469 ARG A C 1
ATOM 3834 O O . ARG A 1 469 ? -5.481 -15.980 52.684 1.00 47.81 469 ARG A O 1
ATOM 3841 N N . ILE A 1 470 ? -7.293 -14.715 52.187 1.00 51.06 470 ILE A N 1
ATOM 3842 C CA . ILE A 1 470 ? -6.664 -13.398 52.344 1.00 51.06 470 ILE A CA 1
ATOM 3843 C C . ILE A 1 470 ? -7.443 -12.619 53.400 1.00 51.06 470 ILE A C 1
ATOM 3845 O O . ILE A 1 470 ? -8.530 -12.138 53.108 1.00 51.06 470 ILE A O 1
ATOM 3849 N N . ASP A 1 471 ? -6.876 -12.448 54.590 1.00 53.25 471 ASP A N 1
ATOM 3850 C CA . ASP A 1 471 ? -7.485 -11.626 55.640 1.00 53.25 471 ASP A CA 1
ATOM 3851 C C . ASP A 1 471 ? -6.895 -10.208 55.606 1.00 53.25 471 ASP A C 1
ATOM 3853 O O . ASP A 1 471 ? -5.684 -10.040 55.444 1.00 53.25 471 ASP A O 1
ATOM 3857 N N . VAL A 1 472 ? -7.720 -9.171 55.773 1.00 53.03 472 VAL A N 1
ATOM 3858 C CA . VAL A 1 472 ? -7.259 -7.772 55.777 1.00 53.03 472 VAL A CA 1
ATOM 3859 C C . VAL A 1 472 ? -7.419 -7.193 57.175 1.00 53.03 472 VAL A C 1
ATOM 3861 O O . VAL A 1 472 ? -8.481 -7.230 57.780 1.00 53.03 472 VAL A O 1
ATOM 3864 N N . ILE A 1 473 ? -6.359 -6.634 57.737 1.00 56.19 473 ILE A N 1
ATOM 3865 C CA . ILE A 1 473 ? -6.385 -6.121 59.105 1.00 56.19 473 ILE A CA 1
ATOM 3866 C C . ILE A 1 473 ? -5.951 -4.665 59.070 1.00 56.19 473 ILE A C 1
ATOM 3868 O O . ILE A 1 473 ? -4.811 -4.363 58.738 1.00 56.19 473 ILE A O 1
ATOM 3872 N N . ALA A 1 474 ? -6.864 -3.761 59.411 1.00 53.50 474 ALA A N 1
ATOM 3873 C CA . ALA A 1 474 ? -6.582 -2.338 59.535 1.00 53.50 474 ALA A CA 1
ATOM 3874 C C . ALA A 1 474 ? -6.432 -1.985 61.019 1.00 53.50 474 ALA A C 1
ATOM 3876 O O . ALA A 1 474 ? -7.354 -2.209 61.801 1.00 53.50 474 ALA A O 1
ATOM 3877 N N . ILE A 1 475 ? -5.281 -1.436 61.400 1.00 56.72 475 ILE A N 1
ATOM 3878 C CA . ILE A 1 475 ? -4.968 -1.024 62.774 1.00 56.72 475 ILE A CA 1
ATOM 3879 C C . ILE A 1 475 ? -4.531 0.436 62.802 1.00 56.72 475 ILE A C 1
ATOM 3881 O O . ILE A 1 475 ? -4.184 1.010 61.770 1.00 56.72 475 ILE A O 1
ATOM 3885 N N . HIS A 1 476 ? -4.549 1.057 63.977 1.00 56.22 476 HIS A N 1
ATOM 3886 C CA . HIS A 1 476 ? -4.091 2.438 64.109 1.00 56.22 476 HIS A CA 1
ATOM 3887 C C . HIS A 1 476 ? -2.555 2.505 63.982 1.00 56.22 476 HIS A C 1
ATOM 3889 O O . HIS A 1 476 ? -1.862 1.609 64.454 1.00 56.22 476 HIS A O 1
ATOM 3895 N N . GLU A 1 477 ? -1.997 3.578 63.408 1.00 53.06 477 GLU A N 1
ATOM 3896 C CA . GLU A 1 477 ? -0.567 3.729 63.042 1.00 53.06 477 GLU A CA 1
ATOM 3897 C C . GLU A 1 477 ? 0.447 3.506 64.183 1.00 53.06 477 GLU A C 1
ATOM 3899 O O . GLU A 1 477 ? 1.632 3.293 63.937 1.00 53.06 477 GLU A O 1
ATOM 3904 N N . ASN A 1 478 ? -0.013 3.491 65.435 1.00 53.50 478 ASN A N 1
ATOM 3905 C CA . ASN A 1 478 ? 0.816 3.268 66.620 1.00 53.50 478 ASN A CA 1
ATOM 3906 C C . ASN A 1 478 ? 0.844 1.800 67.086 1.00 53.50 478 ASN A C 1
ATOM 3908 O O . ASN A 1 478 ? 1.400 1.505 68.146 1.00 53.50 478 ASN A O 1
ATOM 3912 N N . GLU A 1 479 ? 0.230 0.889 66.336 1.00 57.09 479 GLU A N 1
ATOM 3913 C CA . GLU A 1 479 ? 0.086 -0.525 66.676 1.00 57.09 479 GLU A CA 1
ATOM 3914 C C . GLU A 1 479 ? 0.888 -1.387 65.690 1.00 57.09 479 GLU A C 1
ATOM 3916 O O . GLU A 1 479 ? 1.049 -1.033 64.523 1.00 57.09 479 GLU A O 1
ATOM 3921 N N . GLN A 1 480 ? 1.430 -2.517 66.155 1.00 56.50 480 GLN A N 1
ATOM 3922 C CA . GLN A 1 480 ? 2.165 -3.452 65.294 1.00 56.50 480 GLN A CA 1
ATOM 3923 C C . GLN A 1 480 ? 1.575 -4.853 65.340 1.00 56.50 480 GLN A C 1
ATOM 3925 O O . GLN A 1 480 ? 1.313 -5.393 66.418 1.00 56.50 480 GLN A O 1
ATOM 3930 N N . LEU A 1 481 ? 1.442 -5.455 64.158 1.00 52.81 481 LEU A N 1
ATOM 3931 C CA . LEU A 1 481 ? 0.926 -6.802 63.975 1.00 52.81 481 LEU A CA 1
ATOM 3932 C C . LEU A 1 481 ? 2.058 -7.796 63.689 1.00 52.81 481 LEU A C 1
ATOM 3934 O O . LEU A 1 481 ? 2.815 -7.628 62.735 1.00 52.81 481 LEU A O 1
ATOM 3938 N N . HIS A 1 482 ? 2.141 -8.861 64.486 1.00 57.19 482 HIS A N 1
ATOM 3939 C CA . HIS A 1 482 ? 3.118 -9.942 64.326 1.00 57.19 482 HIS A CA 1
ATOM 3940 C C . HIS A 1 482 ? 2.412 -11.297 64.261 1.00 57.19 482 HIS A C 1
ATOM 3942 O O . HIS A 1 482 ? 1.451 -11.527 64.985 1.00 57.19 482 HIS A O 1
ATOM 3948 N N . LEU A 1 483 ? 2.900 -12.229 63.441 1.00 49.34 483 LEU A N 1
ATOM 3949 C CA . LEU A 1 483 ? 2.389 -13.604 63.386 1.00 49.34 483 LEU A CA 1
ATOM 3950 C C . LEU A 1 483 ? 3.516 -14.579 63.730 1.00 49.34 483 LEU A C 1
ATOM 3952 O O . LEU A 1 483 ? 4.521 -14.644 63.029 1.00 49.34 483 LEU A O 1
ATOM 3956 N N . THR A 1 484 ? 3.360 -15.342 64.815 1.00 51.50 484 THR A N 1
ATOM 3957 C CA . THR A 1 484 ? 4.345 -16.348 65.256 1.00 51.50 484 THR A CA 1
ATOM 3958 C C . THR A 1 484 ? 3.619 -17.636 65.641 1.00 51.50 484 THR A C 1
ATOM 3960 O O . THR A 1 484 ? 2.692 -17.593 66.441 1.00 51.50 484 THR A O 1
ATOM 3963 N N . ASN A 1 485 ? 4.015 -18.793 65.095 1.00 52.28 485 ASN A N 1
ATOM 3964 C CA . ASN A 1 485 ? 3.409 -20.103 65.407 1.00 52.28 485 ASN A CA 1
ATOM 3965 C C . ASN A 1 485 ? 1.866 -20.139 65.295 1.00 52.28 485 ASN A C 1
ATOM 3967 O O . ASN A 1 485 ? 1.195 -20.693 66.164 1.00 52.28 485 ASN A O 1
ATOM 3971 N N . ASN A 1 486 ? 1.298 -19.547 64.236 1.00 49.97 486 ASN A N 1
ATOM 3972 C CA . ASN A 1 486 ? -0.155 -19.400 64.039 1.00 49.97 486 ASN A CA 1
ATOM 3973 C C . ASN A 1 486 ? -0.857 -18.606 65.152 1.00 49.97 486 ASN A C 1
ATOM 3975 O O . ASN A 1 486 ? -2.041 -18.818 65.402 1.00 49.97 486 ASN A O 1
ATOM 3979 N N . ILE A 1 487 ? -0.151 -17.716 65.841 1.00 45.53 487 ILE A N 1
ATOM 3980 C CA . ILE A 1 487 ? -0.730 -16.786 66.807 1.00 45.53 487 ILE A CA 1
ATOM 3981 C C . ILE A 1 487 ? -0.491 -15.379 66.281 1.00 45.53 487 ILE A C 1
ATOM 3983 O O . ILE A 1 487 ? 0.654 -14.971 66.073 1.00 45.53 487 ILE A O 1
ATOM 3987 N N . LEU A 1 488 ? -1.591 -14.678 66.023 1.00 49.53 488 LEU A N 1
ATOM 3988 C CA . LEU A 1 488 ? -1.599 -13.282 65.629 1.00 49.53 488 LEU A CA 1
ATOM 3989 C C . LEU A 1 488 ? -1.486 -12.438 66.901 1.00 49.53 488 LEU A C 1
ATOM 3991 O O . LEU A 1 488 ? -2.320 -12.560 67.800 1.00 49.53 488 LEU A O 1
ATOM 3995 N N . THR A 1 489 ? -0.451 -11.616 66.979 1.00 48.16 489 THR A N 1
ATOM 3996 C CA . THR A 1 489 ? -0.141 -10.777 68.130 1.00 48.16 489 THR A CA 1
ATOM 3997 C C . THR A 1 489 ? -0.226 -9.312 67.728 1.00 48.16 489 THR A C 1
ATOM 3999 O O . THR A 1 489 ? 0.568 -8.850 66.909 1.00 48.16 489 THR A O 1
ATOM 4002 N N . LEU A 1 490 ? -1.172 -8.587 68.323 1.00 48.44 490 LEU A N 1
ATOM 4003 C CA . LEU A 1 490 ? -1.290 -7.136 68.207 1.00 48.44 490 LEU A CA 1
ATOM 4004 C C . LEU A 1 490 ? -0.607 -6.491 69.417 1.00 48.44 490 LEU A C 1
ATOM 4006 O O . LEU A 1 490 ? -0.952 -6.787 70.565 1.00 48.44 490 LEU A O 1
ATOM 4010 N N . ASN A 1 491 ? 0.379 -5.637 69.154 1.00 49.59 491 ASN A N 1
ATOM 4011 C CA . ASN A 1 491 ? 1.068 -4.863 70.179 1.00 49.59 491 ASN A CA 1
ATOM 4012 C C . ASN A 1 491 ? 0.511 -3.435 70.185 1.00 49.59 491 ASN A C 1
ATOM 4014 O O . ASN A 1 491 ? 0.786 -2.661 69.265 1.00 49.59 491 ASN A O 1
ATOM 4018 N N . ILE A 1 492 ? -0.290 -3.114 71.203 1.00 47.03 492 ILE A N 1
ATOM 4019 C CA . ILE A 1 492 ? -0.929 -1.804 71.367 1.00 47.03 492 ILE A CA 1
ATOM 4020 C C . ILE A 1 492 ? -0.057 -0.955 72.295 1.00 47.03 492 ILE A C 1
ATOM 4022 O O . ILE A 1 492 ? 0.408 -1.441 73.330 1.00 47.03 492 ILE A O 1
ATOM 4026 N N . GLN A 1 493 ? 0.146 0.330 71.977 1.00 47.41 493 GLN A N 1
ATOM 4027 C CA . GLN A 1 493 ? 0.808 1.274 72.887 1.00 47.41 493 GLN A CA 1
ATOM 4028 C C . GLN A 1 493 ? 0.039 1.378 74.219 1.00 47.41 493 GLN A C 1
ATOM 4030 O O . GLN A 1 493 ? -0.912 2.153 74.315 1.00 47.41 493 GLN A O 1
ATOM 4035 N N . LYS A 1 494 ? 0.443 0.558 75.210 1.00 42.09 494 LYS A N 1
ATOM 4036 C CA . LYS A 1 494 ? 0.161 0.566 76.673 1.00 42.09 494 LYS A CA 1
ATOM 4037 C C . LYS A 1 494 ? 0.418 -0.827 77.307 1.00 42.09 494 LYS A C 1
ATOM 4039 O O . LYS A 1 494 ? -0.377 -1.282 78.125 1.00 42.09 494 LYS A O 1
ATOM 4044 N N . ASP A 1 495 ? 1.484 -1.535 76.914 1.00 38.19 495 ASP A N 1
ATOM 4045 C CA . ASP A 1 495 ? 1.843 -2.881 77.428 1.00 38.19 495 ASP A CA 1
ATOM 4046 C C . ASP A 1 495 ? 0.726 -3.948 77.330 1.00 38.19 495 ASP A C 1
ATOM 4048 O O . ASP A 1 495 ? 0.746 -4.965 78.028 1.00 38.19 495 ASP A O 1
ATOM 4052 N N . ARG A 1 496 ? -0.262 -3.749 76.446 1.00 38.47 496 ARG A N 1
ATOM 4053 C CA . ARG A 1 496 ? -1.314 -4.733 76.173 1.00 38.47 496 ARG A CA 1
ATOM 4054 C C . ARG A 1 496 ? -0.941 -5.535 74.935 1.00 38.47 496 ARG A C 1
ATOM 4056 O O . ARG A 1 496 ? -0.929 -5.015 73.823 1.00 38.47 496 ARG A O 1
ATOM 4063 N N . ILE A 1 497 ? -0.653 -6.813 75.159 1.00 38.19 497 ILE A N 1
ATOM 4064 C CA . ILE A 1 497 ? -0.417 -7.799 74.108 1.00 38.19 497 ILE A CA 1
ATOM 4065 C C . ILE A 1 497 ? -1.699 -8.611 73.947 1.00 38.19 497 ILE A C 1
ATOM 4067 O O . ILE A 1 497 ? -2.092 -9.337 74.863 1.00 38.19 497 ILE A O 1
ATOM 4071 N N . ILE A 1 498 ? -2.340 -8.505 72.784 1.00 41.12 498 ILE A N 1
ATOM 4072 C CA . ILE A 1 498 ? -3.484 -9.348 72.429 1.00 41.12 498 ILE A CA 1
ATOM 4073 C C . ILE A 1 498 ? -2.972 -10.444 71.502 1.00 41.12 498 ILE A C 1
ATOM 4075 O O . ILE A 1 498 ? -2.386 -10.160 70.462 1.00 41.12 498 ILE A O 1
ATOM 4079 N N . SER A 1 499 ? -3.150 -11.703 71.900 1.00 35.91 499 SER A N 1
ATOM 4080 C CA . SER A 1 499 ? -2.690 -12.877 71.152 1.00 35.91 499 SER A CA 1
ATOM 4081 C C . SER A 1 499 ? -3.870 -13.783 70.824 1.00 35.91 499 SER A C 1
ATOM 4083 O O . SER A 1 499 ? -4.507 -14.325 71.729 1.00 35.91 499 SER A O 1
ATOM 4085 N N . VAL A 1 500 ? -4.155 -13.971 69.535 1.00 41.81 500 VAL A N 1
ATOM 4086 C CA . VAL A 1 500 ? -5.279 -14.789 69.058 1.00 41.81 500 VAL A CA 1
ATOM 4087 C C . VAL A 1 500 ? -4.753 -15.951 68.210 1.00 41.81 500 VAL A C 1
ATOM 4089 O O . VAL A 1 500 ? -3.972 -15.724 67.284 1.00 41.81 500 VAL A O 1
ATOM 4092 N N . PRO A 1 501 ? -5.161 -17.208 68.477 1.00 33.56 501 PRO A N 1
ATOM 4093 C CA . PRO A 1 501 ? -4.861 -18.323 67.585 1.00 33.56 501 PRO A CA 1
ATOM 4094 C C . PRO A 1 501 ? -5.491 -18.078 66.210 1.00 33.56 501 PRO A C 1
ATOM 4096 O O . PRO A 1 501 ? -6.704 -17.904 66.112 1.00 33.56 501 PRO A O 1
ATOM 4099 N N . PHE A 1 502 ? -4.686 -18.120 65.152 1.00 39.22 502 PHE A N 1
ATOM 4100 C CA . PHE A 1 502 ? -5.085 -17.860 63.766 1.00 39.22 502 PHE A CA 1
ATOM 4101 C C . PHE A 1 502 ? -6.254 -18.755 63.318 1.00 39.22 502 PHE A C 1
ATOM 4103 O O . PHE A 1 502 ? -7.171 -18.301 62.649 1.00 39.22 502 PHE A O 1
ATOM 4110 N N . SER A 1 503 ? -6.312 -20.002 63.804 1.00 38.16 503 SER A N 1
ATOM 4111 C CA . SER A 1 503 ? -7.412 -20.946 63.543 1.00 38.16 503 SER A CA 1
ATOM 4112 C C . SER A 1 503 ? -8.749 -20.609 64.226 1.00 38.16 503 SER A C 1
ATOM 4114 O O . SER A 1 503 ? -9.728 -21.327 64.026 1.00 38.16 503 SER A O 1
ATOM 4116 N N . ARG A 1 504 ? -8.806 -19.563 65.064 1.00 33.72 504 ARG A N 1
ATOM 4117 C CA . ARG A 1 504 ? -10.008 -19.112 65.793 1.00 33.72 504 ARG A CA 1
ATOM 4118 C C . ARG A 1 504 ? -10.534 -17.746 65.341 1.00 33.72 504 ARG A C 1
ATOM 4120 O O . ARG A 1 504 ? -11.482 -17.248 65.951 1.00 33.72 504 ARG A O 1
ATOM 4127 N N . LEU A 1 505 ? -9.970 -17.158 64.286 1.00 39.00 505 LEU A N 1
ATOM 4128 C CA . LEU A 1 505 ? -10.542 -15.990 63.614 1.00 39.00 505 LEU A CA 1
ATOM 4129 C C . LEU A 1 505 ? -11.818 -16.421 62.869 1.00 39.00 505 LEU A C 1
ATOM 4131 O O . LEU A 1 505 ? -11.795 -16.807 61.707 1.00 39.00 505 LEU A O 1
ATOM 4135 N N . SER A 1 506 ? -12.939 -16.443 63.593 1.00 31.80 506 SER A N 1
ATOM 4136 C CA . SER A 1 506 ? -14.283 -16.482 63.017 1.00 31.80 506 SER A CA 1
ATOM 4137 C C . SER A 1 506 ? -15.175 -15.504 63.786 1.00 31.80 506 SER A C 1
ATOM 4139 O O . SER A 1 506 ? -15.513 -15.775 64.940 1.00 31.80 506 SER A O 1
ATOM 4141 N N . LEU A 1 507 ? -15.501 -14.368 63.160 1.00 31.02 507 LEU A N 1
ATOM 4142 C CA . LEU A 1 507 ? -16.629 -13.426 63.350 1.00 31.02 507 LEU A CA 1
ATOM 4143 C C . LEU A 1 507 ? -17.229 -13.096 64.747 1.00 31.02 507 LEU A C 1
ATOM 4145 O O . LEU A 1 507 ? -18.188 -12.331 64.796 1.00 31.02 507 LEU A O 1
ATOM 4149 N N . LYS A 1 508 ? -16.746 -13.605 65.889 1.00 29.39 508 LYS A N 1
ATOM 4150 C CA . LYS A 1 508 ? -17.407 -13.398 67.201 1.00 29.39 508 LYS A CA 1
ATOM 4151 C C . LYS A 1 508 ? -16.516 -13.150 68.419 1.00 29.39 508 LYS A C 1
ATOM 4153 O O . LYS A 1 508 ? -17.066 -12.822 69.463 1.00 29.39 508 LYS A O 1
ATOM 4158 N N . ASN A 1 509 ? -15.193 -13.288 68.336 1.00 29.45 509 ASN A N 1
ATOM 4159 C CA . ASN A 1 509 ? -14.367 -13.410 69.548 1.00 29.45 509 ASN A CA 1
ATOM 4160 C C . ASN A 1 509 ? -13.219 -12.397 69.680 1.00 29.45 509 ASN A C 1
ATOM 4162 O O . ASN A 1 509 ? -12.150 -12.761 70.160 1.00 29.45 509 ASN A O 1
ATOM 4166 N N . LEU A 1 510 ? -13.449 -11.129 69.341 1.00 31.41 510 LEU A N 1
ATOM 4167 C CA . LEU A 1 510 ? -12.677 -10.030 69.926 1.00 31.41 510 LEU A CA 1
ATOM 4168 C C . LEU A 1 510 ? -13.641 -9.049 70.587 1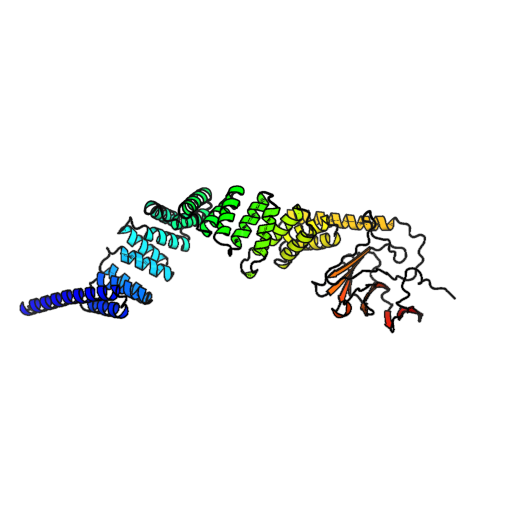.00 31.41 510 LEU A C 1
ATOM 4170 O O . LEU A 1 510 ? -14.093 -8.078 69.998 1.00 31.41 510 LEU A O 1
ATOM 4174 N N . ILE A 1 511 ? -14.017 -9.387 71.816 1.00 24.33 511 ILE A N 1
ATOM 4175 C CA . ILE A 1 511 ? -14.550 -8.444 72.794 1.00 24.33 511 ILE A CA 1
ATOM 4176 C C . ILE A 1 511 ? -13.531 -8.478 73.934 1.00 24.33 511 ILE A C 1
ATOM 4178 O O . ILE A 1 511 ? -13.277 -9.574 74.452 1.00 24.33 511 ILE A O 1
ATOM 4182 N N . PRO A 1 512 ? -12.944 -7.350 74.359 1.00 27.47 512 PRO A N 1
ATOM 4183 C CA . PRO A 1 512 ? -12.188 -7.338 75.595 1.00 27.47 512 PRO A CA 1
ATOM 4184 C C . PRO A 1 512 ? -13.159 -7.598 76.753 1.00 27.47 512 PRO A C 1
ATOM 4186 O O . PRO A 1 512 ? -14.006 -6.775 77.096 1.00 27.47 512 PRO A O 1
ATOM 4189 N N . VAL A 1 513 ? -13.046 -8.777 77.367 1.00 22.03 513 VAL A N 1
ATOM 4190 C CA . VAL A 1 513 ? -13.582 -9.000 78.710 1.00 22.03 513 VAL A CA 1
ATOM 4191 C C . VAL A 1 513 ? -12.692 -8.203 79.654 1.00 22.03 513 VAL A C 1
ATOM 4193 O O . VAL A 1 513 ? -11.544 -8.568 79.899 1.00 22.03 513 VAL A O 1
ATOM 4196 N N . VAL A 1 514 ? -13.221 -7.087 80.148 1.00 22.50 514 VAL A N 1
ATOM 4197 C CA . VAL A 1 514 ? -12.660 -6.371 81.293 1.00 22.50 514 VAL A CA 1
ATOM 4198 C C . VAL A 1 514 ? -12.638 -7.328 82.487 1.00 22.50 514 VAL A C 1
ATOM 4200 O O . VAL A 1 514 ? -13.680 -7.871 82.860 1.00 22.50 514 VAL A O 1
ATOM 4203 N N . SER A 1 515 ? -11.468 -7.506 83.099 1.00 25.59 515 SER A N 1
ATOM 4204 C CA . SER A 1 515 ? -11.358 -7.812 84.528 1.00 25.59 515 SER A CA 1
ATOM 4205 C C . SER A 1 515 ? -10.643 -6.671 85.221 1.00 25.59 515 SER A C 1
ATOM 4207 O O . SER A 1 515 ? -9.511 -6.377 84.765 1.00 25.59 515 SER A O 1
#

Secondary structure (DSSP, 8-state):
----HHHHHHHHHHHHHHHHHHHHHHHHHHHHHHTT-HHHHHHHHHHHHHH-TT-HHHHHHHHHHHHHTT-HHHHHHHHHHHHHH-TT-HHHHHHHHHHHHHTT-HHHHHHHHHHHHHH-TT-HHHHHHHHHHHHHTT-HHHHHHHHHHHHHH-TT-HHHHHHHHHHHHHTT-HHHHHHHHHHHHHH-TT-HHHHHHHHHHHHHTT-HHHHHHHHHHHHHH-SS-HHHHHHHHHHHHHTT-HHHHHHHHHHHTTS-GGG-TTHHHHHHHHHHHHHHTT-HHHHHHHHHHHHHH-TT-HHHHHHHHHHHHHHT-HHHHHHHHHHHHHT--SHHHHHHHHHHHHHHHHHHHHHHHHHHTS--TT--S----B-------TT--EEE--B-TTSPBPP-EETTEE-EEEEEEETTTTTEEEEEEESTT-TTEEEEEEETTEEEEPEEEE-TTSSEEEEEEE--GGGG-SS--EEEEEEETT-EEEEETTEEEEEETTTEEEEEEGGG-SSS-------

Radius of gyration: 40.44 Å; chains: 1; bounding box: 82×44×140 Å

Sequence (515 aa):
MQETPTTFVSSTEQQIKNVKQAKIYFSLGKVLAKKEEWKEAIAAYRQAIDREQNFADAYHFLGDALVETGDQTEAIKVYQKAVEINPELWEVYHKLGSLLQEKEELEEAVFAYHKSLELKPDFCWSYNNLGDILVKLERWEEAIDAYRRGIELNPDFPWSYCKLGDVLVKLGNWREAIAAYRQAVMRNPQAPWSLYKLGEILRQHGQFEEAVDYLRQAIEFKTDAPEFYQSLGAALVKLDRWPEAEEYLNQLIQFPPDSLPTFRGSFLQLGKVLATQGKLNSAIVAYSHAVEINQNYNLSYHNLGDVLEEKGLLYHAFIVYQKAVEFAESPVILNNLNRKIEQLENKFKRMDNLFLQLSPSQLTAEEIIIDAEFPLTPNNSFQSQDYDRNGIPFRWTMAGKPFGFEIFYDRTCANKIQLMLVNQSIDNLTVYCVINNHVIQLEKELSEDENYAIFTGILSERQVQGQTRIDVIAIHENEQLHLTNNILTLNIQKDRIISVPFSRLSLKNLIPVVS

pLDDT: mean 75.3, std 24.58, range [22.03, 98.69]